Protein AF-A0A8T5V0U5-F1 (afdb_monomer_lite)

Radius of gyration: 33.94 Å; chains: 1; bounding box: 135×88×102 Å

Organism: NCBI:txid2819348

Secondary structure (DSSP, 8-state):
-HHHHHHHHHHHHHHHHHHHHHHHHHHHHTTS-----SSSGGGGS-GGGSS-HHHHHHHHHHHHHHHHHHHHHHHH-HHHHHTTS-TTSPPPPTTTHHHHHHHHHHTGGG-HHHHHHHHHHHHHHHHHTTTTHHHHHHHHHHHHSEE---HHHHHHHHHHTT---STTPPPHHHHHHHHHH-HHHHHHHHHHHHHHHHSGGGHHHHT--HHHHHHHHHHHHHHHHHHHHTHHHHHHHHHHHHHTTT-TT-PPPHHHHHHHHHHHHHHHHHHHHHHHHH-SSHHHHHHHHHHTTEE-PPP---THHHHHHHHHHHHHHHHHHHHHHHHHHHHIIIIITT-HHHHHHHT---SHHHHHHHHHHHHHHHHHHHHHHHHHHHHHHHTT-SS-TT-TT----HHHHHHHHHHHHHHHHHHHHHHHHHHTGGGT--STTHHHHHHHHHHHHHGGGHHHHHHHHHHHHHHHTS---SS---HHHHHHHHHHHHHHHHHHHHHHHHHHTGGGGGGTHHHHHHHHHHHHHHHHHHHHHHHHHHHHHHHHHHTT--TT-EEEEEETTEEEEEEEE-TTSEEEEE---SS-TTSPPPSEEEEEEEETTEEEEEE-S--GGGGGT-SEEEEEEETTEEEEEEESS-S-SS-SEEEEEEEEPGGGGSS-PPP---PPP-PPPPPPPPPPPPPP------

Foldseek 3Di:
DVVLCVLVVLLVVLLVVLLVLLLVLLLCVLQQDLDPDPPALLNPHTLLLQAAVQLSVVLSVVLSVVSSLVLVCCLLPVVVVVVQDDPPDDQDDNSNNSVVSSVVLSVCVVRVVSVVVSSVSSVLSSLSRVVNVLLVVLLLLLQFFAFDQDPVLLVVLCVLLVQDPDDPGDDPVRVVVCCLPDPQNVLLSLLSLLLVCCPPVNVVLLLFDPVLCVVCVVLSVVLVVLSSVLSVLVSVLVVVCVVVVNDVPSDRDPVSSVSSVVSSSSSSSSSSSRLRSRHNALVSSVVSVVSSGTDDDFFDDPPVLVVVLVVVLVVLVVVLLVVQLVLLVVCCVPQVVVPVVVCVVVVRDPDSVVSSVVLVLVLVLLVQLQVQLVSLCSSCLSVVNQFQLQDLVGDGPVVSNLVSLLRSLVRSLSSQLVSLCVVDCVVVDSDSVCSNVSSVVSCVLSVLCSVLSSLSSSLLVCLLFDDPALDDPDVVVQLVSLQVSLLVSLVSQLVSQCVSCVVVCVVPPSSNVVSNSRSVSRSSSSSSVSSSSNSVSCVVVVVADQAQWKKWWAGNSGTAWIWHQHSVQKIFIFGPDPDDPPPTDTQWIWGWHDDSSFIKTATDPPDPVCVSLARIWGWGDNRRWIKIFHYNRGPDDHGPHMTTMDIDDPVVVPPDPDPPDDDPDDDDDDDDDDDDDDDDDDDDDD

Sequence (686 aa):
MFSWIWNNLHWLEALGFGAIIVGVCCWSRFDEPSYNGTAEYFTRYKPRFSTSRRRYARAKLGYECAILIVFVVFSAAPELFYALLPDNVPKPSETTLPLGIALIMVAFQTIPRLNEGERRIRGILHSVARIPESIRRTVAQLRGSSFNCSPGAVACQTRKLNMQIGKGAPQPALLSKLIFEDDLLHIWYSIGCVLSALSENNQTNTGIDPLFYETYKDELDSVCDRHIALAPPVRKYFAELLRTNSSPDVVPDPAVFREVKNLRDRLYTFVACGIRSSVTNDAESLDAISRLGFAIKPQKRDEGNIAALGWLSVVALLILSVFAVWATQVFIEQVLKNDPKLIDAFRVPTGLFWQFYWSWTTAAFYFFAIFGALVIRSVHVGRREWFDINDLERKRPIPVYAKSILLGGALGYVALVIIGLLGGPLFKIKKVDDIGDVLVEVVGQTLPWAPLAIVIAAIAISLSDSRFGTEQPSYGRLVARAAVGSLVMMFAGYLTSSIAYRNVHDHGAATIYMSLFIAAQIGLVTVVLCVVVQMSELYTDGARSFAGKYIEGSTRQGRQFCMFLNKDGTACLRPPHRGGLKSSAVLCQGRWQQFPEGTAVKWDREVDDCAKAGCFGLISAFGDSLIYEGYAERFSGTPDFVVQLNVRTSADASTKQPPPGETPPKTEPPAPRTSPAEATTSVAPH

pLDDT: mean 78.36, std 13.72, range [33.28, 94.62]

Structure (mmCIF, N/CA/C/O backbone):
data_AF-A0A8T5V0U5-F1
#
_entry.id   AF-A0A8T5V0U5-F1
#
loop_
_atom_site.group_PDB
_atom_site.id
_atom_site.type_symbol
_atom_site.label_atom_id
_atom_site.label_alt_id
_atom_site.label_comp_id
_atom_site.label_asym_id
_atom_site.label_entity_id
_atom_site.label_seq_id
_atom_site.pdbx_PDB_ins_code
_atom_site.Cartn_x
_atom_site.Cartn_y
_atom_site.Cartn_z
_atom_site.occupancy
_atom_site.B_iso_or_equiv
_atom_site.auth_seq_id
_atom_site.auth_comp_id
_atom_site.auth_asym_id
_atom_site.auth_atom_id
_atom_site.pdbx_PDB_model_num
ATOM 1 N N . MET A 1 1 ? 41.498 17.679 -24.600 1.00 33.44 1 MET A N 1
ATOM 2 C CA . MET A 1 1 ? 41.381 16.521 -23.683 1.00 33.44 1 MET A CA 1
ATOM 3 C C . MET A 1 1 ? 41.387 16.957 -22.219 1.00 33.44 1 MET A C 1
ATOM 5 O O . MET A 1 1 ? 40.418 16.671 -21.540 1.00 33.44 1 MET A O 1
ATOM 9 N N . PHE A 1 2 ? 42.377 17.727 -21.747 1.00 34.78 2 PHE A N 1
ATOM 10 C CA . PHE A 1 2 ? 42.405 18.242 -20.362 1.00 34.78 2 PHE A CA 1
ATOM 11 C C . PHE A 1 2 ? 41.185 19.101 -19.975 1.00 34.78 2 PHE A C 1
ATOM 13 O O . PHE A 1 2 ? 40.548 18.813 -18.975 1.00 34.78 2 PHE A O 1
ATOM 20 N N . SER A 1 3 ? 40.780 20.074 -20.803 1.00 43.94 3 SER A N 1
ATOM 21 C CA . SER A 1 3 ? 39.558 20.872 -20.561 1.00 43.94 3 SER A CA 1
ATOM 22 C C . SER A 1 3 ? 38.258 20.043 -20.601 1.00 43.94 3 SER A C 1
ATOM 24 O O . SER A 1 3 ? 37.294 20.394 -19.932 1.00 43.94 3 SER A O 1
ATOM 26 N N . TRP A 1 4 ? 38.245 18.909 -21.316 1.00 41.88 4 TRP A N 1
ATOM 27 C CA . TRP A 1 4 ? 37.107 17.980 -21.350 1.00 41.88 4 TRP A CA 1
ATOM 28 C C . TRP A 1 4 ? 36.996 17.171 -20.057 1.00 41.88 4 TRP A C 1
ATOM 30 O O . TRP A 1 4 ? 35.917 17.091 -19.480 1.00 41.88 4 TRP A O 1
ATOM 40 N N . ILE A 1 5 ? 38.115 16.614 -19.579 1.00 48.41 5 ILE A N 1
ATOM 41 C CA . ILE A 1 5 ? 38.162 15.937 -18.276 1.00 48.41 5 ILE A CA 1
ATOM 42 C C . ILE A 1 5 ? 37.768 16.934 -17.186 1.00 48.41 5 ILE A C 1
ATOM 44 O O . ILE A 1 5 ? 36.935 16.615 -16.354 1.00 48.41 5 ILE A O 1
ATOM 48 N N . TRP A 1 6 ? 38.295 18.159 -17.249 1.00 54.81 6 TRP A N 1
ATOM 49 C CA . TRP A 1 6 ? 38.029 19.208 -16.270 1.00 54.81 6 TRP A CA 1
ATOM 50 C C . TRP A 1 6 ? 36.549 19.618 -16.233 1.00 54.81 6 TRP A C 1
ATOM 52 O O . TRP A 1 6 ? 35.946 19.584 -15.170 1.00 54.81 6 TRP A O 1
ATOM 62 N N . ASN A 1 7 ? 35.920 19.928 -17.373 1.00 61.47 7 ASN A N 1
ATOM 63 C CA . ASN A 1 7 ? 34.514 20.357 -17.396 1.00 61.47 7 ASN A CA 1
ATOM 64 C C . ASN A 1 7 ? 33.535 19.238 -16.995 1.00 61.47 7 ASN A C 1
ATOM 66 O O . ASN A 1 7 ? 32.565 19.511 -16.290 1.00 61.47 7 ASN A O 1
ATOM 70 N N . ASN A 1 8 ? 33.796 17.985 -17.387 1.00 64.94 8 ASN A N 1
ATOM 71 C CA . ASN A 1 8 ? 32.976 16.854 -16.936 1.00 64.94 8 ASN A CA 1
ATOM 72 C C . ASN A 1 8 ? 33.215 16.522 -15.464 1.00 64.94 8 ASN A C 1
ATOM 74 O O . ASN A 1 8 ? 32.280 16.120 -14.781 1.00 64.94 8 ASN A O 1
ATOM 78 N N . LEU A 1 9 ? 34.439 16.715 -14.964 1.00 74.44 9 LEU A N 1
ATOM 79 C CA . LEU A 1 9 ? 34.744 16.553 -13.549 1.00 74.44 9 LEU A CA 1
ATOM 80 C C . LEU A 1 9 ? 33.969 17.578 -12.714 1.00 74.44 9 LEU A C 1
ATOM 82 O O . LEU A 1 9 ? 33.281 17.171 -11.789 1.00 74.44 9 LEU A O 1
ATOM 86 N N . HIS A 1 10 ? 33.955 18.859 -13.104 1.00 78.75 10 HIS A N 1
ATOM 87 C CA . HIS A 1 10 ? 33.164 19.895 -12.416 1.00 78.75 10 HIS A CA 1
ATOM 88 C C . HIS A 1 10 ? 31.663 19.617 -12.439 1.00 78.75 10 HIS A C 1
ATOM 90 O O . HIS A 1 10 ? 30.989 19.808 -11.430 1.00 78.75 10 HIS A O 1
ATOM 96 N N . TRP A 1 11 ? 31.124 19.140 -13.564 1.00 80.56 11 TRP A N 1
ATOM 97 C CA . TRP A 1 11 ? 29.707 18.779 -13.643 1.00 80.56 11 TRP A CA 1
ATOM 98 C C . TRP A 1 11 ? 29.376 17.555 -12.777 1.00 80.56 11 TRP A C 1
ATOM 100 O O . TRP A 1 11 ? 28.369 17.561 -12.072 1.00 80.56 11 TRP A O 1
ATOM 110 N N . LEU A 1 12 ? 30.231 16.524 -12.773 1.00 78.19 12 LEU A N 1
ATOM 111 C CA . LEU A 1 12 ? 30.068 15.341 -11.920 1.00 78.19 12 LEU A CA 1
ATOM 112 C C . LEU A 1 12 ? 30.215 15.682 -10.433 1.00 78.19 12 LEU A C 1
ATOM 114 O O . LEU A 1 12 ? 29.455 15.167 -9.615 1.00 78.19 12 LEU A O 1
ATOM 118 N N . GLU A 1 13 ? 31.145 16.570 -10.080 1.00 84.19 13 GLU A N 1
ATOM 119 C CA . GLU A 1 13 ? 31.300 17.110 -8.728 1.00 84.19 13 GLU A CA 1
ATOM 120 C C . GLU A 1 13 ? 30.056 17.903 -8.313 1.00 84.19 13 GLU A C 1
ATOM 122 O O . GLU A 1 13 ? 29.505 17.659 -7.237 1.00 84.19 13 GLU A O 1
ATOM 127 N N . ALA A 1 14 ? 29.547 18.784 -9.181 1.00 86.00 14 ALA A N 1
ATOM 128 C CA . ALA A 1 14 ? 28.317 19.536 -8.944 1.00 86.00 14 ALA A CA 1
ATOM 129 C C . ALA A 1 14 ? 27.094 18.616 -8.805 1.00 86.00 14 ALA A C 1
ATOM 131 O O . ALA A 1 14 ? 26.246 18.849 -7.943 1.00 86.00 14 ALA A O 1
ATOM 132 N N . LEU A 1 15 ? 27.006 17.553 -9.608 1.00 85.12 15 LEU A N 1
ATOM 133 C CA . LEU A 1 15 ? 25.939 16.558 -9.527 1.00 85.12 15 LEU A CA 1
ATOM 134 C C . LEU A 1 15 ? 26.034 15.734 -8.240 1.00 85.12 15 LEU A C 1
ATOM 136 O O . LEU A 1 15 ? 25.023 15.544 -7.567 1.00 85.12 15 LEU A O 1
ATOM 140 N N . GLY A 1 16 ? 27.232 15.284 -7.865 1.00 87.50 16 GLY A N 1
ATOM 141 C CA . GLY A 1 16 ? 27.468 14.559 -6.618 1.00 87.50 16 GLY A CA 1
ATOM 142 C C . GLY A 1 16 ? 27.134 15.409 -5.393 1.00 87.50 16 GLY A C 1
ATOM 143 O O . GLY A 1 16 ? 26.402 14.966 -4.507 1.00 87.50 16 GLY A O 1
ATOM 144 N N . PHE A 1 17 ? 27.595 16.659 -5.366 1.00 92.94 17 PHE A N 1
ATOM 145 C CA . PHE A 1 17 ? 27.299 17.596 -4.283 1.00 92.94 17 PHE A CA 1
ATOM 146 C C . PHE A 1 17 ? 25.812 17.976 -4.240 1.00 92.94 17 PHE A C 1
ATOM 148 O O . PHE A 1 17 ? 25.197 17.961 -3.172 1.00 92.94 17 PHE A O 1
ATOM 155 N N . GLY A 1 18 ? 25.197 18.228 -5.398 1.00 92.00 18 GLY A N 1
ATOM 156 C CA . GLY A 1 18 ? 23.762 18.473 -5.522 1.00 92.00 18 GLY A CA 1
ATOM 157 C C . GLY A 1 18 ? 22.921 17.295 -5.024 1.00 92.00 18 GLY A C 1
ATOM 158 O O . GLY A 1 18 ? 21.971 17.500 -4.271 1.00 92.00 18 GLY A O 1
ATOM 159 N N . ALA A 1 19 ? 23.310 16.058 -5.345 1.00 90.94 19 ALA A N 1
ATOM 160 C CA . ALA A 1 19 ? 22.649 14.853 -4.849 1.00 90.94 19 ALA A CA 1
ATOM 161 C C . ALA A 1 19 ? 22.736 14.730 -3.318 1.00 90.94 19 ALA A C 1
ATOM 163 O O . ALA A 1 19 ? 21.745 14.371 -2.682 1.00 90.94 19 ALA A O 1
ATOM 164 N N . ILE A 1 20 ? 23.879 15.074 -2.710 1.00 92.31 20 ILE A N 1
ATOM 165 C CA . ILE A 1 20 ? 24.031 15.104 -1.245 1.00 92.31 20 ILE A CA 1
ATOM 166 C C . ILE A 1 20 ? 23.090 16.148 -0.630 1.00 92.31 20 ILE A C 1
ATOM 168 O O . ILE A 1 20 ? 22.363 15.824 0.309 1.00 92.31 20 ILE A O 1
ATOM 172 N N . ILE A 1 21 ? 23.054 17.370 -1.176 1.00 92.75 21 ILE A N 1
ATOM 173 C CA . ILE A 1 21 ? 22.157 18.440 -0.710 1.00 92.75 21 ILE A CA 1
ATOM 174 C C . ILE A 1 21 ? 20.696 17.986 -0.779 1.00 92.75 21 ILE A C 1
ATOM 176 O O . ILE A 1 21 ? 19.978 18.037 0.222 1.00 92.75 21 ILE A O 1
ATOM 180 N N . VAL A 1 22 ? 20.259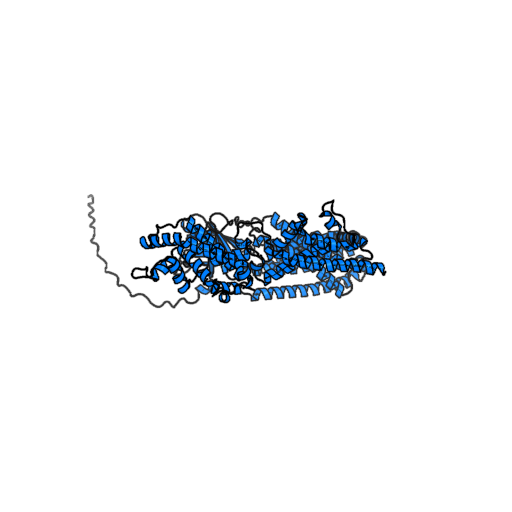 17.506 -1.947 1.00 91.94 22 VAL A N 1
ATOM 181 C CA . VAL A 1 22 ? 18.885 17.036 -2.161 1.00 91.94 22 VAL A CA 1
ATOM 182 C C . VAL A 1 22 ? 18.567 15.884 -1.214 1.00 91.94 22 VAL A C 1
ATOM 184 O O . VAL A 1 22 ? 17.514 15.908 -0.581 1.00 91.94 22 VAL A O 1
ATOM 187 N N . GLY A 1 23 ? 19.473 14.917 -1.055 1.00 89.62 23 GLY A N 1
ATOM 188 C CA . GLY A 1 23 ? 19.305 13.786 -0.143 1.00 89.62 23 GLY A CA 1
ATOM 189 C C . GLY A 1 23 ? 19.094 14.225 1.307 1.00 89.62 23 GLY A C 1
ATOM 190 O O . GLY A 1 23 ? 18.107 13.834 1.931 1.00 89.62 23 GLY A O 1
ATOM 191 N N . VAL A 1 24 ? 19.960 15.099 1.829 1.00 90.44 24 VAL A N 1
ATOM 192 C CA . VAL A 1 24 ? 19.868 15.614 3.208 1.00 90.44 24 VAL A CA 1
ATOM 193 C C . VAL A 1 24 ? 18.582 16.415 3.422 1.00 90.44 24 VAL A C 1
ATOM 195 O O . VAL A 1 24 ? 17.891 16.213 4.422 1.00 90.44 24 VAL A O 1
ATOM 198 N N . CYS A 1 25 ? 18.210 17.289 2.485 1.00 88.56 25 CYS A N 1
ATOM 199 C CA . CYS A 1 25 ? 16.987 18.086 2.599 1.00 88.56 25 CYS A CA 1
ATOM 200 C C . CYS A 1 25 ? 15.711 17.245 2.448 1.00 88.56 25 CYS A C 1
ATOM 202 O O . CYS A 1 25 ? 14.703 17.514 3.102 1.00 88.56 25 CYS A O 1
ATOM 204 N N . CYS A 1 26 ? 15.734 16.207 1.612 1.00 89.44 26 CYS A N 1
ATOM 205 C CA . CYS A 1 26 ? 14.597 15.307 1.438 1.00 89.44 26 CYS A CA 1
ATOM 206 C C . CYS A 1 26 ? 14.415 14.369 2.633 1.00 89.44 26 CYS A C 1
ATOM 208 O O . CYS A 1 26 ? 13.277 14.022 2.956 1.00 89.44 26 CYS A O 1
ATOM 210 N N . TRP A 1 27 ? 15.496 14.025 3.340 1.00 89.62 27 TRP A N 1
ATOM 211 C CA . TRP A 1 27 ? 15.448 13.147 4.509 1.00 89.62 27 TRP A CA 1
ATOM 212 C C . TRP A 1 27 ? 14.434 13.619 5.562 1.00 89.62 27 TRP A C 1
ATOM 214 O O . TRP A 1 27 ? 13.735 12.800 6.158 1.00 89.62 27 TRP A O 1
ATOM 224 N N . SER A 1 28 ? 14.317 14.925 5.811 1.00 89.25 28 SER A N 1
ATOM 225 C CA . SER A 1 28 ? 13.351 15.467 6.780 1.00 89.25 28 SER A CA 1
ATOM 226 C C . SER A 1 28 ? 11.942 15.632 6.201 1.00 89.25 28 SER A C 1
ATOM 228 O O . SER A 1 28 ? 10.962 15.467 6.923 1.00 89.25 28 SER A O 1
ATOM 230 N N . ARG A 1 29 ? 11.809 15.890 4.896 1.00 89.81 29 ARG A N 1
ATOM 231 C CA . ARG A 1 29 ? 10.511 16.142 4.243 1.00 89.81 29 ARG A CA 1
ATOM 232 C C . ARG A 1 29 ? 9.568 14.949 4.228 1.00 89.81 29 ARG A C 1
ATOM 234 O O . ARG A 1 29 ? 8.352 15.136 4.204 1.00 89.81 29 ARG A O 1
ATOM 241 N N . PHE A 1 30 ? 10.091 13.728 4.274 1.00 91.00 30 PHE A N 1
ATOM 242 C CA . PHE A 1 30 ? 9.244 12.539 4.377 1.00 91.00 30 PHE A CA 1
ATOM 243 C C . PHE A 1 30 ? 8.471 12.473 5.712 1.00 91.00 30 PHE A C 1
ATOM 245 O O . PHE A 1 30 ? 7.467 11.776 5.809 1.00 91.00 30 PHE A O 1
ATOM 252 N N . ASP A 1 31 ? 8.890 13.228 6.736 1.00 89.38 31 ASP A N 1
ATOM 253 C CA . ASP A 1 31 ? 8.154 13.357 8.000 1.00 89.38 31 ASP A CA 1
ATOM 254 C C . ASP A 1 31 ? 6.997 14.370 7.954 1.00 89.38 31 ASP A C 1
ATOM 256 O O . ASP A 1 31 ? 6.276 14.520 8.942 1.00 89.38 31 ASP A O 1
ATOM 260 N N . GLU A 1 32 ? 6.771 15.063 6.838 1.00 88.88 32 GLU A N 1
ATOM 261 C CA . GLU A 1 32 ? 5.614 15.949 6.700 1.00 88.88 32 GLU A CA 1
ATOM 262 C C . GLU A 1 32 ? 4.369 15.157 6.262 1.00 88.88 32 GLU A C 1
ATOM 264 O O . GLU A 1 32 ? 4.449 14.292 5.387 1.00 88.88 32 GLU A O 1
ATOM 269 N N . PRO A 1 33 ? 3.181 15.446 6.814 1.00 83.88 33 PRO A N 1
ATOM 270 C CA . PRO A 1 33 ? 1.960 14.755 6.426 1.00 83.88 33 PRO A CA 1
ATOM 271 C C . PRO A 1 33 ? 1.583 15.064 4.969 1.00 83.88 33 PRO A C 1
ATOM 273 O O . PRO A 1 33 ? 1.421 16.210 4.565 1.00 83.88 33 PRO A O 1
ATOM 276 N N . SER A 1 34 ? 1.350 14.020 4.171 1.00 78.25 34 SER A N 1
ATOM 277 C CA . SER A 1 34 ? 0.900 14.172 2.778 1.00 78.25 34 SER A CA 1
ATOM 278 C C . SER A 1 34 ? -0.599 14.482 2.646 1.00 78.25 34 SER A C 1
ATOM 280 O O . SER A 1 34 ? -1.065 14.812 1.554 1.00 78.25 34 SER A O 1
ATOM 282 N N . TYR A 1 35 ? -1.372 14.386 3.730 1.00 71.38 35 TYR A N 1
ATOM 283 C CA . TYR A 1 35 ? -2.839 14.461 3.737 1.00 71.38 35 TYR A CA 1
ATOM 284 C C . TYR A 1 35 ? -3.349 15.879 4.021 1.00 71.38 35 TYR A C 1
ATOM 286 O O . TYR A 1 35 ? -2.776 16.589 4.834 1.00 71.38 35 TYR A O 1
ATOM 294 N N . ASN A 1 36 ? -4.433 16.286 3.353 1.00 61.59 36 ASN A N 1
ATOM 295 C CA . ASN A 1 36 ? -5.075 17.600 3.535 1.00 61.59 36 ASN A CA 1
ATOM 296 C C . ASN A 1 36 ? -6.223 17.597 4.566 1.00 61.59 36 ASN A C 1
ATOM 298 O O . ASN A 1 36 ? -6.853 18.627 4.780 1.00 61.59 36 ASN A O 1
ATOM 302 N N . GLY A 1 37 ? -6.542 16.452 5.177 1.00 57.22 37 GLY A N 1
ATOM 303 C CA . GLY A 1 37 ? -7.705 16.323 6.058 1.00 57.22 37 GLY A CA 1
ATOM 304 C C . GLY A 1 37 ? -7.411 16.750 7.496 1.00 57.22 37 GLY A C 1
ATOM 305 O O . GLY A 1 37 ? -6.652 16.086 8.189 1.00 57.22 37 GLY A O 1
ATOM 306 N N . THR A 1 38 ? -8.063 17.804 7.981 1.00 52.66 38 THR A N 1
ATOM 307 C CA . THR A 1 38 ? -8.005 18.239 9.392 1.00 52.66 38 THR A CA 1
ATOM 308 C C . THR A 1 38 ? -8.906 17.418 10.325 1.00 52.66 38 THR A C 1
ATOM 310 O O . THR A 1 38 ? -8.835 17.576 11.540 1.00 52.66 38 THR A O 1
ATOM 313 N N . ALA A 1 39 ? -9.750 16.538 9.776 1.00 51.56 39 ALA A N 1
ATOM 314 C CA . ALA A 1 39 ? -10.821 15.872 10.519 1.00 51.56 39 ALA A CA 1
ATOM 315 C C . ALA A 1 39 ? -10.378 14.656 11.357 1.00 51.56 39 ALA A C 1
ATOM 317 O O . ALA A 1 39 ? -11.105 14.242 12.256 1.00 51.56 39 ALA A O 1
ATOM 318 N N . GLU A 1 40 ? -9.215 14.061 11.081 1.00 68.19 40 GLU A N 1
ATOM 319 C CA . GLU A 1 40 ? -8.820 12.785 11.690 1.00 68.19 40 GLU A CA 1
ATOM 320 C C . GLU A 1 40 ? -7.684 12.963 12.706 1.00 68.19 40 GLU A C 1
ATOM 322 O O . GLU A 1 40 ? -6.660 13.566 12.399 1.00 68.19 40 GLU A O 1
ATOM 327 N N . TYR A 1 41 ? -7.836 12.402 13.915 1.00 77.75 41 TYR A N 1
ATOM 328 C CA . TYR A 1 41 ? -6.893 12.597 15.031 1.00 77.75 41 TYR A CA 1
ATOM 329 C C . TYR A 1 41 ? -5.443 12.221 14.705 1.00 77.75 41 TYR A C 1
ATOM 331 O O . TYR A 1 41 ? -4.522 12.784 15.294 1.00 77.75 41 TYR A O 1
ATOM 339 N N . PHE A 1 42 ? -5.211 11.298 13.766 1.00 74.81 42 PHE A N 1
ATOM 340 C CA . PHE A 1 42 ? -3.852 10.863 13.452 1.00 74.81 42 PHE A CA 1
ATOM 341 C C . PHE A 1 42 ? -3.023 11.911 12.704 1.00 74.81 42 PHE A C 1
ATOM 343 O O . PHE A 1 42 ? -1.803 11.786 12.675 1.00 74.81 42 PHE A O 1
ATOM 350 N N . THR A 1 43 ? -3.637 12.940 12.110 1.00 77.81 43 THR A N 1
ATOM 351 C CA . THR A 1 43 ? -2.886 13.990 11.397 1.00 77.81 43 THR A CA 1
ATOM 352 C C . THR A 1 43 ? -2.064 14.870 12.335 1.00 77.81 43 THR A C 1
ATOM 354 O O . THR A 1 43 ? -1.168 15.574 11.878 1.00 77.81 43 THR A O 1
ATOM 357 N N . ARG A 1 44 ? -2.314 14.774 13.648 1.00 81.19 44 ARG A N 1
ATOM 358 C CA . ARG A 1 44 ? -1.522 15.411 14.708 1.00 81.19 44 ARG A CA 1
ATOM 359 C C . ARG A 1 44 ? -0.159 14.749 14.924 1.00 81.19 44 ARG A C 1
ATOM 361 O O . ARG A 1 44 ? 0.743 15.386 15.463 1.00 81.19 44 ARG A O 1
ATOM 368 N N . TYR A 1 45 ? 0.007 13.488 14.519 1.00 86.94 45 TYR A N 1
ATOM 369 C CA . TYR A 1 45 ? 1.245 12.738 14.735 1.00 86.94 45 TYR A CA 1
ATOM 370 C C . TYR A 1 45 ? 2.109 12.700 13.474 1.00 86.94 45 TYR A C 1
ATOM 372 O O . TYR A 1 45 ? 1.611 12.656 12.348 1.00 86.94 45 TYR A O 1
ATOM 380 N N . LYS A 1 46 ? 3.432 12.660 13.663 1.00 89.00 46 LYS A N 1
ATOM 381 C CA . LYS A 1 46 ? 4.381 12.513 12.557 1.00 89.00 46 LYS A CA 1
ATOM 382 C C . LYS A 1 46 ? 4.179 11.156 11.854 1.00 89.00 46 LYS A C 1
ATOM 384 O O . LYS A 1 46 ? 3.999 10.142 12.540 1.00 89.00 46 LYS A O 1
ATOM 389 N N . PRO A 1 47 ? 4.298 11.083 10.514 1.00 88.75 47 PRO A N 1
ATOM 390 C CA . PRO A 1 47 ? 4.149 9.851 9.734 1.00 88.75 47 PRO A CA 1
ATOM 391 C C . PRO A 1 47 ? 5.041 8.696 10.209 1.00 88.75 47 PRO A C 1
ATOM 393 O O . PRO A 1 47 ? 4.605 7.544 10.187 1.00 88.75 47 PRO A O 1
ATOM 396 N N . ARG A 1 48 ? 6.250 8.985 10.716 1.00 89.19 48 ARG A N 1
ATOM 397 C CA . ARG A 1 48 ? 7.162 7.973 11.286 1.00 89.19 48 ARG A CA 1
ATOM 398 C C . ARG A 1 48 ? 6.560 7.142 12.416 1.00 89.19 48 ARG A C 1
ATOM 400 O O . ARG A 1 48 ? 6.964 6.003 12.607 1.00 89.19 48 ARG A O 1
ATOM 407 N N . PHE A 1 49 ? 5.587 7.694 13.135 1.00 89.44 49 PHE A N 1
ATOM 408 C CA . PHE A 1 49 ? 4.893 7.021 14.230 1.00 89.44 49 PHE A CA 1
ATOM 409 C C . PHE A 1 49 ? 3.610 6.316 13.772 1.00 89.44 49 PHE A C 1
ATOM 411 O O . PHE A 1 49 ? 2.971 5.608 14.535 1.00 89.44 49 PHE A O 1
ATOM 418 N N . SER A 1 50 ? 3.220 6.477 12.507 1.00 87.12 50 SER A N 1
ATOM 419 C CA . SER A 1 50 ? 1.986 5.893 11.980 1.00 87.12 50 SER A CA 1
ATOM 420 C C . SER A 1 50 ? 2.156 4.460 11.459 1.00 87.12 50 SER A C 1
ATOM 422 O O . SER A 1 50 ? 1.173 3.804 11.120 1.00 87.12 50 SER A O 1
ATOM 424 N N . THR A 1 51 ? 3.381 3.947 11.347 1.00 88.19 51 THR A N 1
ATOM 425 C CA . THR A 1 51 ? 3.675 2.621 10.782 1.00 88.19 51 THR A CA 1
ATOM 426 C C . THR A 1 51 ? 4.916 2.017 11.436 1.00 88.19 51 THR A C 1
ATOM 428 O O . THR A 1 51 ? 5.643 2.705 12.141 1.00 88.19 51 THR A O 1
ATOM 431 N N . SER A 1 52 ? 5.178 0.732 11.184 1.00 85.75 52 SER A N 1
ATOM 432 C CA . SER A 1 52 ? 6.369 0.039 11.700 1.00 85.75 52 SER A CA 1
ATOM 433 C C . SER A 1 52 ? 7.662 0.681 11.190 1.00 85.75 52 SER A C 1
ATOM 435 O O . SER A 1 52 ? 7.749 1.013 9.997 1.00 85.75 52 SER A O 1
ATOM 437 N N . ARG A 1 53 ? 8.711 0.702 12.020 1.00 85.69 53 ARG A N 1
ATOM 438 C CA . ARG A 1 53 ? 10.024 1.286 11.682 1.00 85.69 53 ARG A CA 1
ATOM 439 C C . ARG A 1 53 ? 10.608 0.750 10.369 1.00 85.69 53 ARG A C 1
ATOM 441 O O . ARG A 1 53 ? 11.127 1.518 9.562 1.00 85.69 53 ARG A O 1
ATOM 448 N N . ARG A 1 54 ? 10.464 -0.556 10.102 1.00 84.56 54 ARG A N 1
ATOM 449 C CA . ARG A 1 54 ? 10.971 -1.209 8.879 1.00 84.56 54 ARG A CA 1
ATOM 450 C C . ARG A 1 54 ? 10.239 -0.756 7.613 1.00 84.56 54 ARG A C 1
ATOM 452 O O . ARG A 1 54 ? 10.881 -0.522 6.591 1.00 84.56 54 ARG A O 1
ATOM 459 N N . ARG A 1 55 ? 8.906 -0.639 7.658 1.00 86.12 55 ARG A N 1
ATOM 460 C CA . ARG A 1 55 ? 8.107 -0.139 6.520 1.00 86.12 55 ARG A CA 1
ATOM 461 C C . ARG A 1 55 ? 8.381 1.339 6.268 1.00 86.12 55 ARG A C 1
ATOM 463 O O . ARG A 1 55 ? 8.582 1.708 5.115 1.00 86.12 55 ARG A O 1
ATOM 470 N N . TYR A 1 56 ? 8.447 2.140 7.331 1.00 90.12 56 TYR A N 1
ATOM 471 C CA . TYR A 1 56 ? 8.778 3.558 7.234 1.00 90.12 56 TYR A CA 1
ATOM 472 C C . TYR A 1 56 ? 10.159 3.762 6.599 1.00 90.12 56 TYR A C 1
ATOM 474 O O . TYR A 1 56 ? 10.257 4.466 5.603 1.00 90.12 56 TYR A O 1
ATOM 482 N N . ALA A 1 57 ? 11.200 3.079 7.090 1.00 89.56 57 ALA A N 1
ATOM 483 C CA . ALA A 1 57 ? 12.557 3.206 6.554 1.00 89.56 57 ALA A CA 1
ATOM 484 C C . ALA A 1 57 ? 12.648 2.835 5.064 1.00 89.56 57 ALA A C 1
ATOM 486 O O . ALA A 1 57 ? 13.287 3.542 4.293 1.00 89.56 57 ALA A O 1
ATOM 487 N N . ARG A 1 58 ? 11.968 1.763 4.632 1.00 88.38 58 ARG A N 1
ATOM 488 C CA . ARG A 1 58 ? 11.918 1.377 3.210 1.00 88.38 58 ARG A CA 1
ATOM 489 C C . ARG A 1 58 ? 11.208 2.413 2.348 1.00 88.38 58 ARG A C 1
ATOM 491 O O . ARG A 1 58 ? 11.683 2.718 1.262 1.00 88.38 58 ARG A O 1
ATOM 498 N N . ALA A 1 59 ? 10.068 2.922 2.809 1.00 89.62 59 ALA A N 1
ATOM 499 C CA . ALA A 1 59 ? 9.313 3.925 2.068 1.00 89.62 59 ALA A CA 1
ATOM 500 C C . ALA A 1 59 ? 10.059 5.262 2.005 1.00 89.62 59 ALA A C 1
ATOM 502 O O . ALA A 1 59 ? 10.058 5.904 0.962 1.00 89.62 59 ALA A O 1
ATOM 503 N N . LYS A 1 60 ? 10.751 5.625 3.087 1.00 92.50 60 LYS A N 1
ATOM 504 C CA . LYS A 1 60 ? 11.627 6.790 3.159 1.00 92.50 60 LYS A CA 1
ATOM 505 C C . LYS A 1 60 ? 12.806 6.681 2.194 1.00 92.50 60 LYS A C 1
ATOM 507 O O . LYS A 1 60 ? 13.018 7.586 1.399 1.00 92.50 60 LYS A O 1
ATOM 512 N N . LEU A 1 61 ? 13.501 5.543 2.188 1.00 91.44 61 LEU A N 1
ATOM 513 C CA . LEU A 1 61 ? 14.576 5.288 1.228 1.00 91.44 61 LEU A CA 1
ATOM 514 C C . LEU A 1 61 ? 14.043 5.309 -0.211 1.00 91.44 61 LEU A C 1
ATOM 516 O O . LEU A 1 61 ? 14.650 5.909 -1.089 1.00 91.44 61 LEU A O 1
ATOM 520 N N . GLY A 1 62 ? 12.863 4.728 -0.450 1.00 88.00 62 GLY A N 1
ATOM 521 C CA . GLY A 1 62 ? 12.184 4.822 -1.743 1.00 88.00 62 GLY A CA 1
ATOM 522 C C . GLY A 1 62 ? 11.855 6.262 -2.150 1.00 88.00 62 GLY A C 1
ATOM 523 O O . GLY A 1 62 ? 11.943 6.589 -3.331 1.00 88.00 62 GLY A O 1
ATOM 524 N N . TYR A 1 63 ? 11.516 7.126 -1.190 1.00 93.25 63 TYR A N 1
ATOM 525 C CA . TYR A 1 63 ? 11.238 8.545 -1.422 1.00 93.25 63 TYR A CA 1
ATOM 526 C C . TYR A 1 63 ? 12.511 9.283 -1.808 1.00 93.25 63 TYR A C 1
ATOM 528 O O . TYR A 1 63 ? 12.531 9.962 -2.829 1.00 93.25 63 TYR A O 1
ATOM 536 N N . GLU A 1 64 ? 13.591 9.076 -1.063 1.00 91.62 64 GLU A N 1
ATOM 537 C CA . GLU A 1 64 ? 14.899 9.645 -1.382 1.00 91.62 64 GLU A CA 1
ATOM 538 C C . GLU A 1 64 ? 15.383 9.202 -2.760 1.00 91.62 64 GLU A C 1
ATOM 540 O O . GLU A 1 64 ? 15.745 10.048 -3.573 1.00 91.62 64 GLU A O 1
ATOM 545 N N . CYS A 1 65 ? 15.294 7.908 -3.081 1.00 87.25 65 CYS A N 1
ATOM 546 C CA . CYS A 1 65 ? 15.622 7.412 -4.414 1.00 87.25 65 CYS A CA 1
ATOM 547 C C . CYS A 1 65 ? 14.753 8.060 -5.499 1.00 87.25 65 CYS A C 1
ATOM 549 O O . CYS A 1 65 ? 15.283 8.467 -6.528 1.00 87.25 65 CYS A O 1
ATOM 551 N N . ALA A 1 66 ? 13.440 8.189 -5.288 1.00 87.56 66 ALA A N 1
ATOM 552 C CA . ALA A 1 66 ? 12.547 8.807 -6.266 1.00 87.56 66 ALA A CA 1
ATOM 553 C C . ALA A 1 66 ? 12.892 10.284 -6.513 1.00 87.56 66 ALA A C 1
ATOM 555 O O . ALA A 1 66 ? 12.949 10.712 -7.665 1.00 87.56 66 ALA A O 1
ATOM 556 N N . ILE A 1 67 ? 13.168 11.054 -5.457 1.00 92.06 67 ILE A N 1
ATOM 557 C CA . ILE A 1 67 ? 13.550 12.463 -5.594 1.00 92.06 67 ILE A CA 1
ATOM 558 C C . ILE A 1 67 ? 14.944 12.606 -6.218 1.00 92.06 67 ILE A C 1
ATOM 560 O O . ILE A 1 67 ? 15.132 13.469 -7.071 1.00 92.06 67 ILE A O 1
ATOM 564 N N . LEU A 1 68 ? 15.898 11.735 -5.880 1.00 89.94 68 LEU A N 1
ATOM 565 C CA . LEU A 1 68 ? 17.212 11.705 -6.528 1.00 89.94 68 LEU A CA 1
ATOM 566 C C . LEU A 1 68 ? 17.115 11.353 -8.017 1.00 89.94 68 LEU A C 1
ATOM 568 O O . LEU A 1 68 ? 17.818 11.948 -8.825 1.00 89.94 68 LEU A O 1
ATOM 572 N N . ILE A 1 69 ? 16.217 10.445 -8.407 1.00 84.00 69 ILE A N 1
ATOM 573 C CA . ILE A 1 69 ? 15.949 10.161 -9.823 1.00 84.00 69 ILE A CA 1
ATOM 574 C C . ILE A 1 69 ? 15.413 11.413 -10.519 1.00 84.00 69 ILE A C 1
ATOM 576 O O . ILE A 1 69 ? 15.917 11.768 -11.578 1.00 84.00 69 ILE A O 1
ATOM 580 N N . VAL A 1 70 ? 14.443 12.116 -9.923 1.00 88.31 70 VAL A N 1
ATOM 581 C CA . VAL A 1 70 ? 13.931 13.385 -10.474 1.00 88.31 70 VAL A CA 1
ATOM 582 C C . VAL A 1 70 ? 15.058 14.414 -10.616 1.00 88.31 70 VAL A C 1
ATOM 584 O O . VAL A 1 70 ? 15.172 15.048 -11.661 1.00 88.31 70 VAL A O 1
ATOM 587 N N . PHE A 1 71 ? 15.927 14.530 -9.610 1.00 91.25 71 PHE A N 1
ATOM 588 C CA . PHE A 1 71 ? 17.097 15.407 -9.631 1.00 91.25 71 PHE A CA 1
ATOM 589 C C . PHE A 1 71 ? 18.061 15.076 -10.778 1.00 91.25 71 PHE A C 1
ATOM 591 O O . PHE A 1 71 ? 18.457 15.966 -11.532 1.00 91.25 71 PHE A O 1
ATOM 598 N N . VAL A 1 72 ? 18.413 13.799 -10.945 1.00 84.62 72 VAL A N 1
ATOM 599 C CA . VAL A 1 72 ? 19.303 13.339 -12.021 1.00 84.62 72 VAL A CA 1
ATOM 600 C C . VAL A 1 72 ? 18.661 13.564 -13.387 1.00 84.62 72 VAL A C 1
ATOM 602 O O . VAL A 1 72 ? 19.329 14.054 -14.290 1.00 84.62 72 VAL A O 1
ATOM 605 N N . VAL A 1 73 ? 17.365 13.272 -13.534 1.00 79.62 73 VAL A N 1
ATOM 606 C CA . VAL A 1 73 ? 16.624 13.501 -14.783 1.00 79.62 73 VAL A CA 1
ATOM 607 C C . VAL A 1 73 ? 16.617 14.983 -15.148 1.00 79.62 73 VAL A C 1
ATOM 609 O O . VAL A 1 73 ? 16.918 15.314 -16.287 1.00 79.62 73 VAL A O 1
ATOM 612 N N . PHE A 1 74 ? 16.339 15.884 -14.205 1.00 85.94 74 PHE A N 1
ATOM 613 C CA . PHE A 1 74 ? 16.393 17.326 -14.465 1.00 85.94 74 PHE A CA 1
ATOM 614 C C . PHE A 1 74 ? 17.807 17.819 -14.768 1.00 85.94 74 PHE A C 1
ATOM 616 O O . PHE A 1 74 ? 17.970 18.698 -15.608 1.00 85.94 74 PHE A O 1
ATOM 623 N N . SER A 1 75 ? 18.824 17.239 -14.128 1.00 83.25 75 SER A N 1
ATOM 624 C CA . SER A 1 75 ? 20.227 17.597 -14.372 1.00 83.25 75 SER A CA 1
ATOM 625 C C . SER A 1 75 ? 20.719 17.121 -15.738 1.00 83.25 75 SER A C 1
ATOM 627 O O . SER A 1 75 ? 21.519 17.805 -16.368 1.00 83.25 75 SER A O 1
ATOM 629 N N . ALA A 1 76 ? 20.237 15.967 -16.204 1.00 73.56 76 ALA A N 1
ATOM 630 C CA . ALA A 1 76 ? 20.556 15.415 -17.518 1.00 73.56 76 ALA A CA 1
ATOM 631 C C . ALA A 1 76 ? 19.707 16.027 -18.648 1.00 73.56 76 ALA A C 1
ATOM 633 O O . ALA A 1 76 ? 20.155 16.077 -19.787 1.00 73.56 76 ALA A O 1
ATOM 634 N N . ALA A 1 77 ? 18.491 16.486 -18.344 1.00 74.25 77 ALA A N 1
ATOM 635 C CA . ALA A 1 77 ? 17.540 17.047 -19.300 1.00 74.25 77 ALA A CA 1
ATOM 636 C C . ALA A 1 77 ? 17.079 18.455 -18.863 1.00 74.25 77 ALA A C 1
ATOM 638 O O . ALA A 1 77 ? 15.927 18.615 -18.439 1.00 74.25 77 ALA A O 1
ATOM 639 N N . PRO A 1 78 ? 17.947 19.483 -18.967 1.00 77.56 78 PRO A N 1
ATOM 640 C CA . PRO A 1 78 ? 17.654 20.847 -18.517 1.00 77.56 78 PRO A CA 1
ATOM 641 C C . PRO A 1 78 ? 16.345 21.419 -19.061 1.00 77.56 78 PRO A C 1
ATOM 643 O O . PRO A 1 78 ? 15.655 22.147 -18.354 1.00 77.56 78 PRO A O 1
ATOM 646 N N . GLU A 1 79 ? 15.957 21.064 -20.286 1.00 76.00 79 GLU A N 1
ATOM 647 C CA . GLU A 1 79 ? 14.722 21.557 -20.905 1.00 76.00 79 GLU A CA 1
ATOM 648 C C . GLU A 1 79 ? 13.459 21.161 -20.127 1.00 76.00 79 GLU A C 1
ATOM 650 O O . GLU A 1 79 ? 12.529 21.959 -19.996 1.00 76.00 79 GLU A O 1
ATOM 655 N N . LEU A 1 80 ? 13.437 19.961 -19.528 1.00 76.94 80 LEU A N 1
ATOM 656 C CA . LEU A 1 80 ? 12.331 19.532 -18.664 1.00 76.94 80 LEU A CA 1
ATOM 657 C C . LEU A 1 80 ? 12.237 20.399 -17.409 1.00 76.94 80 LEU A C 1
ATOM 659 O O . LEU A 1 80 ? 11.143 20.679 -16.922 1.00 76.94 80 LEU A O 1
ATOM 663 N N . PHE A 1 81 ? 13.387 20.815 -16.889 1.00 81.81 81 PHE A N 1
ATOM 664 C CA . PHE A 1 81 ? 13.475 21.677 -15.725 1.00 81.81 81 PHE A CA 1
ATOM 665 C C . PHE A 1 81 ? 13.091 23.124 -16.058 1.00 81.81 81 PHE A C 1
ATOM 667 O O . PHE A 1 81 ? 12.295 23.727 -15.338 1.00 81.81 81 PHE A O 1
ATOM 674 N N . TYR A 1 82 ? 13.574 23.665 -17.179 1.00 82.56 82 TYR A N 1
ATOM 675 C CA . TYR A 1 82 ? 13.230 25.012 -17.636 1.00 82.56 82 TYR A CA 1
ATOM 676 C C . TYR A 1 82 ? 11.740 25.164 -17.942 1.00 82.56 82 TYR A C 1
ATOM 678 O O . TYR A 1 82 ? 11.166 26.190 -17.600 1.00 82.56 82 TYR A O 1
ATOM 686 N N . ALA A 1 83 ? 11.080 24.128 -18.465 1.00 82.44 83 ALA A N 1
ATOM 687 C CA . ALA A 1 83 ? 9.630 24.130 -18.671 1.00 82.44 83 ALA A CA 1
ATOM 688 C C . ALA A 1 83 ? 8.807 24.213 -17.363 1.00 82.44 83 ALA A C 1
ATOM 690 O O . ALA A 1 83 ? 7.610 24.520 -17.387 1.00 82.44 83 ALA A O 1
ATOM 691 N N . LEU A 1 84 ? 9.419 23.903 -16.214 1.00 78.19 84 LEU A N 1
ATOM 692 C CA . LEU A 1 84 ? 8.786 23.991 -14.896 1.00 78.19 84 LEU A CA 1
ATOM 693 C C . LEU A 1 84 ? 9.049 25.329 -14.197 1.00 78.19 84 LEU A C 1
ATOM 695 O O . LEU A 1 84 ? 8.339 25.648 -13.237 1.00 78.19 84 LEU A O 1
ATOM 699 N N . LEU A 1 85 ? 10.041 26.091 -14.658 1.00 79.06 85 LEU A N 1
ATOM 700 C CA . LEU A 1 85 ? 10.389 27.391 -14.105 1.00 79.06 85 LEU A CA 1
ATOM 701 C C . LEU A 1 85 ? 9.496 28.496 -14.689 1.00 79.06 85 LEU A C 1
ATOM 703 O O . LEU A 1 85 ? 9.134 28.442 -15.861 1.00 79.06 85 LEU A O 1
ATOM 707 N N . PRO A 1 86 ? 9.129 29.515 -13.895 1.00 78.06 86 PRO A N 1
ATOM 708 C CA . PRO A 1 86 ? 8.559 30.744 -14.436 1.00 78.06 86 PRO A CA 1
ATOM 709 C C . PRO A 1 86 ? 9.553 31.422 -15.390 1.00 78.06 86 PRO A C 1
ATOM 711 O O . PRO A 1 86 ? 10.745 31.464 -15.084 1.00 78.06 86 PRO A O 1
ATOM 714 N N . ASP A 1 87 ? 9.060 32.041 -16.468 1.00 79.25 87 ASP A N 1
ATOM 715 C CA . ASP A 1 87 ? 9.886 32.699 -17.505 1.00 79.25 87 ASP A CA 1
ATOM 716 C C . ASP A 1 87 ? 10.847 33.777 -16.958 1.00 79.25 87 ASP A C 1
ATOM 718 O O . ASP A 1 87 ? 11.829 34.140 -17.601 1.00 79.25 87 ASP A O 1
ATOM 722 N N . ASN A 1 88 ? 10.588 34.267 -15.742 1.00 77.38 88 ASN A N 1
ATOM 723 C CA . ASN A 1 88 ? 11.333 35.342 -15.091 1.00 77.38 88 ASN A CA 1
ATOM 724 C C . ASN A 1 88 ? 12.561 34.870 -14.287 1.00 77.38 88 ASN A C 1
ATOM 726 O O . ASN A 1 88 ? 13.248 35.704 -13.696 1.00 77.38 88 ASN A O 1
ATOM 730 N N . VAL A 1 89 ? 12.828 33.561 -14.192 1.00 77.50 89 VAL A N 1
ATOM 731 C CA . VAL A 1 89 ? 13.963 33.038 -13.411 1.00 77.50 89 VAL A CA 1
ATOM 732 C C . VAL A 1 89 ? 15.208 32.919 -14.303 1.00 77.50 89 VAL A C 1
ATOM 734 O O . VAL A 1 89 ? 15.151 32.233 -15.325 1.00 77.50 89 VAL A O 1
ATOM 737 N N . PRO A 1 90 ? 16.347 33.549 -13.943 1.00 76.88 90 PRO A N 1
ATOM 738 C CA . PRO A 1 90 ? 17.570 33.457 -14.734 1.00 76.88 90 PRO A CA 1
ATOM 739 C C . PRO A 1 90 ? 18.068 32.009 -14.813 1.00 76.88 90 PRO A C 1
ATOM 741 O O . PRO A 1 90 ? 18.147 31.308 -13.801 1.00 76.88 90 PRO A O 1
ATOM 744 N N . LYS A 1 91 ? 18.408 31.565 -16.028 1.00 80.94 91 LYS A N 1
ATOM 745 C CA . LYS A 1 91 ? 18.886 30.203 -16.283 1.00 80.94 91 LYS A CA 1
ATOM 746 C C . LYS A 1 91 ? 20.322 30.048 -15.747 1.00 80.94 91 LYS A C 1
ATOM 748 O O . LYS A 1 91 ? 21.179 30.850 -16.124 1.00 80.94 91 LYS A O 1
ATOM 753 N N . PRO A 1 92 ? 20.601 29.071 -14.864 1.00 78.50 92 PRO A N 1
ATOM 754 C CA . PRO A 1 92 ? 21.955 28.805 -14.383 1.00 78.50 92 PRO A CA 1
ATOM 755 C C . PRO A 1 92 ? 22.877 28.367 -15.530 1.00 78.50 92 PRO A C 1
ATOM 757 O O . PRO A 1 92 ? 22.418 27.838 -16.542 1.00 78.50 92 PRO A O 1
ATOM 760 N N . SER A 1 93 ? 24.186 28.576 -15.364 1.00 80.81 93 SER A N 1
ATOM 761 C CA . SER A 1 93 ? 25.173 28.094 -16.335 1.00 80.81 93 SER A CA 1
ATOM 762 C C . SER A 1 93 ? 25.204 26.565 -16.366 1.00 80.81 93 SER A C 1
ATOM 764 O O . SER A 1 93 ? 24.993 25.918 -15.343 1.00 80.81 93 SER A O 1
ATOM 766 N N . GLU A 1 94 ? 25.526 25.973 -17.514 1.00 74.25 94 GLU A N 1
ATOM 767 C CA . GLU A 1 94 ? 25.499 24.514 -17.715 1.00 74.25 94 GLU A CA 1
ATOM 768 C C . GLU A 1 94 ? 26.393 23.739 -16.732 1.00 74.25 94 GLU A C 1
ATOM 770 O O . GLU A 1 94 ? 26.021 22.668 -16.257 1.00 74.25 94 GLU A O 1
ATOM 775 N N . THR A 1 95 ? 27.538 24.306 -16.344 1.00 76.00 95 THR A N 1
ATOM 776 C CA . THR A 1 95 ? 28.447 23.721 -15.344 1.00 76.00 95 THR A CA 1
ATOM 777 C C . THR A 1 95 ? 27.911 23.780 -13.915 1.00 76.00 95 THR A C 1
ATOM 779 O O . THR A 1 95 ? 28.262 22.928 -13.104 1.00 76.00 95 THR A O 1
ATOM 782 N N . THR A 1 96 ? 27.060 24.756 -13.586 1.00 83.12 96 THR A N 1
ATOM 783 C CA . THR A 1 96 ? 26.463 24.906 -12.243 1.00 83.12 96 THR A CA 1
ATOM 784 C C . THR A 1 96 ? 25.003 24.458 -12.185 1.00 83.12 96 THR A C 1
ATOM 786 O O . THR A 1 96 ? 24.388 24.479 -11.118 1.00 83.12 96 THR A O 1
ATOM 789 N N . LEU A 1 97 ? 24.455 24.002 -13.312 1.00 86.44 97 LEU A N 1
ATOM 790 C CA . LEU A 1 97 ? 23.068 23.589 -13.470 1.00 86.44 97 LEU A CA 1
ATOM 791 C C . LEU A 1 97 ? 22.631 22.539 -12.432 1.00 86.44 97 LEU A C 1
ATOM 793 O O . LEU A 1 97 ? 21.600 22.782 -11.802 1.00 86.44 97 LEU A O 1
ATOM 797 N N . PRO A 1 98 ? 23.376 21.440 -12.161 1.00 88.94 98 PRO A N 1
ATOM 798 C CA . PRO A 1 98 ? 22.970 20.483 -11.129 1.00 88.94 98 PRO A CA 1
ATOM 799 C C . PRO A 1 98 ? 22.835 21.138 -9.750 1.00 88.94 98 PRO A C 1
ATOM 801 O O . PRO A 1 98 ? 21.900 20.853 -9.010 1.00 88.94 98 PRO A O 1
ATOM 804 N N . LEU A 1 99 ? 23.715 22.083 -9.410 1.00 88.81 99 LEU A N 1
ATOM 805 C CA . LEU A 1 99 ? 23.632 22.806 -8.143 1.00 88.81 99 LEU A CA 1
ATOM 806 C C . LEU A 1 99 ? 22.418 23.747 -8.106 1.00 88.81 99 LEU A C 1
ATOM 808 O O . LEU A 1 99 ? 21.721 23.817 -7.095 1.00 88.81 99 LEU A O 1
ATOM 812 N N . GLY A 1 100 ? 22.130 24.431 -9.217 1.00 88.44 100 GLY A N 1
ATOM 813 C CA . GLY A 1 100 ? 20.936 25.265 -9.367 1.00 88.44 100 GLY A CA 1
ATOM 814 C C . GLY A 1 100 ? 19.642 24.460 -9.220 1.00 88.44 100 GLY A C 1
ATOM 815 O O . GLY A 1 100 ? 18.745 24.863 -8.479 1.00 88.44 100 GLY A O 1
ATOM 816 N N . ILE A 1 101 ? 19.571 23.284 -9.848 1.00 89.44 101 ILE A N 1
ATOM 817 C CA . ILE A 1 101 ? 18.447 22.350 -9.707 1.00 89.44 101 ILE A CA 1
ATOM 818 C C . ILE A 1 101 ? 18.338 21.870 -8.263 1.00 89.44 101 ILE A C 1
ATOM 820 O O . ILE A 1 101 ? 17.240 21.884 -7.712 1.00 89.44 101 ILE A O 1
ATOM 824 N N . ALA A 1 102 ? 19.451 21.494 -7.626 1.00 91.06 102 ALA A N 1
ATOM 825 C CA . ALA A 1 102 ? 19.457 21.072 -6.230 1.00 91.06 102 ALA A CA 1
ATOM 826 C C . ALA A 1 102 ? 18.884 22.163 -5.318 1.00 91.06 102 ALA A C 1
ATOM 828 O O . ALA A 1 102 ? 17.984 21.882 -4.532 1.00 91.06 102 ALA A O 1
ATOM 829 N N . LEU A 1 103 ? 19.328 23.415 -5.464 1.00 88.38 103 LEU A N 1
ATOM 830 C CA . LEU A 1 103 ? 18.817 24.553 -4.693 1.00 88.38 103 LEU A CA 1
ATOM 831 C C . LEU A 1 103 ? 17.318 24.782 -4.918 1.00 88.38 103 LEU A C 1
ATOM 833 O O . LEU A 1 103 ? 16.575 24.996 -3.961 1.00 88.38 103 LEU A O 1
ATOM 837 N N . ILE A 1 104 ? 16.859 24.693 -6.165 1.00 86.75 104 ILE A N 1
ATOM 838 C CA . ILE A 1 104 ? 15.446 24.876 -6.517 1.00 86.75 104 ILE A CA 1
ATOM 839 C C . ILE A 1 104 ? 14.584 23.723 -5.992 1.00 86.75 104 ILE A C 1
ATOM 841 O O . ILE A 1 104 ? 13.488 23.957 -5.485 1.00 86.75 104 ILE A O 1
ATOM 845 N N . MET A 1 105 ? 15.087 22.489 -6.040 1.00 85.88 105 MET A N 1
ATOM 846 C CA . MET A 1 105 ? 14.438 21.344 -5.410 1.00 85.88 105 MET A CA 1
ATOM 847 C C . MET A 1 105 ? 14.400 21.517 -3.893 1.00 85.88 105 MET A C 1
ATOM 849 O O . MET A 1 105 ? 13.341 21.373 -3.308 1.00 85.88 105 MET A O 1
ATOM 853 N N . VAL A 1 106 ? 15.475 21.933 -3.222 1.00 84.69 106 VAL A N 1
ATOM 854 C CA . VAL A 1 106 ? 15.417 22.250 -1.780 1.00 84.69 106 VAL A CA 1
ATOM 855 C C . VAL A 1 106 ? 14.354 23.315 -1.485 1.00 84.69 106 VAL A C 1
ATOM 857 O O . VAL A 1 106 ? 13.610 23.206 -0.508 1.00 84.69 106 VAL A O 1
ATOM 860 N N . ALA A 1 107 ? 14.208 24.286 -2.383 1.00 80.38 107 ALA A N 1
ATOM 861 C CA . ALA A 1 107 ? 13.179 25.309 -2.337 1.00 80.38 107 ALA A CA 1
ATOM 862 C C . ALA A 1 107 ? 11.808 24.857 -2.884 1.00 80.38 107 ALA A C 1
ATOM 864 O O . ALA A 1 107 ? 11.017 25.722 -3.233 1.00 80.38 107 ALA A O 1
ATOM 865 N N . PHE A 1 108 ? 11.463 23.556 -2.912 1.00 69.06 108 PHE A N 1
ATOM 866 C CA . PHE A 1 108 ? 10.176 23.007 -3.400 1.00 69.06 108 PHE A CA 1
ATOM 867 C C . PHE A 1 108 ? 8.939 23.867 -3.062 1.00 69.06 108 PHE A C 1
ATOM 869 O O . PHE A 1 108 ? 8.012 23.934 -3.861 1.00 69.06 108 PHE A O 1
ATOM 876 N N . GLN A 1 109 ? 8.902 24.525 -1.895 1.00 65.12 109 GLN A N 1
ATOM 877 C CA . GLN A 1 109 ? 7.785 25.382 -1.466 1.00 65.12 109 GLN A CA 1
ATOM 878 C C . GLN A 1 109 ? 7.543 26.600 -2.373 1.00 65.12 109 GLN A C 1
ATOM 880 O O . GLN A 1 109 ? 6.417 27.087 -2.435 1.00 65.12 109 GLN A O 1
ATOM 885 N N . THR A 1 110 ? 8.564 27.090 -3.076 1.00 75.12 110 THR A N 1
ATOM 886 C CA . THR A 1 110 ? 8.469 28.282 -3.929 1.00 75.12 110 THR A CA 1
ATOM 887 C C . THR A 1 110 ? 7.884 27.975 -5.306 1.00 75.12 110 THR A C 1
ATOM 889 O O . THR A 1 110 ? 7.347 28.879 -5.942 1.00 75.12 110 THR A O 1
ATOM 892 N N . ILE A 1 111 ? 7.923 26.712 -5.755 1.00 81.44 111 ILE A N 1
ATOM 893 C CA . ILE A 1 111 ? 7.391 26.283 -7.056 1.00 81.44 111 ILE A CA 1
ATOM 894 C C . ILE A 1 111 ? 6.190 25.347 -6.842 1.00 81.44 111 ILE A C 1
ATOM 896 O O . ILE A 1 111 ? 6.371 24.147 -6.609 1.00 81.44 111 ILE A O 1
ATOM 900 N N . PRO A 1 112 ? 4.941 25.840 -6.991 1.00 81.31 112 PRO A N 1
ATOM 901 C CA . PRO A 1 112 ? 3.733 25.068 -6.689 1.00 81.31 112 PRO A CA 1
ATOM 902 C C . PRO A 1 112 ? 3.637 23.728 -7.427 1.00 81.31 112 PRO A C 1
ATOM 904 O O . PRO A 1 112 ? 3.236 22.725 -6.840 1.00 81.31 112 PRO A O 1
ATOM 907 N N . ARG A 1 113 ? 4.040 23.689 -8.707 1.00 81.56 113 ARG A N 1
ATOM 908 C CA . ARG A 1 113 ? 4.009 22.464 -9.529 1.00 81.56 113 ARG A CA 1
ATOM 909 C C . ARG A 1 113 ? 4.946 21.388 -8.990 1.00 81.56 113 ARG A C 1
ATOM 911 O O . ARG A 1 113 ? 4.582 20.215 -8.948 1.00 81.56 113 ARG A O 1
ATOM 918 N N . LEU A 1 114 ? 6.138 21.800 -8.569 1.00 83.12 114 LEU A N 1
ATOM 919 C CA . LEU A 1 114 ? 7.159 20.902 -8.057 1.00 83.12 114 LEU A CA 1
ATOM 920 C C . LEU A 1 114 ? 6.781 20.399 -6.652 1.00 83.12 114 LEU A C 1
ATOM 922 O O . LEU A 1 114 ? 6.909 19.207 -6.377 1.00 83.12 114 LEU A O 1
ATOM 926 N N . ASN A 1 115 ? 6.218 21.274 -5.811 1.00 86.50 115 ASN A N 1
ATOM 927 C CA . ASN A 1 115 ? 5.669 20.907 -4.504 1.00 86.50 115 ASN A CA 1
ATOM 928 C C . ASN A 1 115 ? 4.526 19.886 -4.613 1.00 86.50 115 ASN A C 1
ATOM 930 O O . ASN A 1 115 ? 4.486 18.913 -3.870 1.00 86.50 115 ASN A O 1
ATOM 934 N N . GLU A 1 116 ? 3.599 20.077 -5.555 1.00 87.62 116 GLU A N 1
ATOM 935 C CA . GLU A 1 116 ? 2.498 19.136 -5.791 1.00 87.62 116 GLU A CA 1
ATOM 936 C C . GLU A 1 116 ? 3.017 17.782 -6.305 1.00 87.62 116 GLU A C 1
ATOM 938 O O . GLU A 1 116 ? 2.541 16.730 -5.877 1.00 87.62 116 GLU A O 1
ATOM 943 N N . GLY A 1 117 ? 4.025 17.791 -7.185 1.00 86.75 117 GLY A N 1
ATOM 944 C CA . GLY A 1 117 ? 4.700 16.578 -7.652 1.00 86.75 117 GLY A CA 1
ATOM 945 C C . GLY A 1 117 ? 5.361 15.801 -6.510 1.00 86.75 117 GLY A C 1
ATOM 946 O O . GLY A 1 117 ? 5.083 14.614 -6.331 1.00 86.75 117 GLY A O 1
ATOM 947 N N . GLU A 1 118 ? 6.171 16.478 -5.694 1.00 91.19 118 GLU A N 1
ATOM 948 C CA . GLU A 1 118 ? 6.794 15.908 -4.493 1.00 91.19 118 GLU A CA 1
ATOM 949 C C . GLU A 1 118 ? 5.734 15.351 -3.537 1.00 91.19 118 GLU A C 1
ATOM 951 O O . GLU A 1 118 ? 5.797 14.183 -3.147 1.00 91.19 118 GLU A O 1
ATOM 956 N N . ARG A 1 119 ? 4.694 16.136 -3.240 1.00 89.94 119 ARG A N 1
ATOM 957 C CA . ARG A 1 119 ? 3.605 15.730 -2.352 1.00 89.94 119 ARG A CA 1
ATOM 958 C C . ARG A 1 119 ? 2.894 14.473 -2.844 1.00 89.94 119 ARG A C 1
ATOM 960 O O . ARG A 1 119 ? 2.516 13.629 -2.027 1.00 89.94 119 ARG A O 1
ATOM 967 N N . ARG A 1 120 ? 2.719 14.313 -4.159 1.00 88.31 120 ARG A N 1
ATOM 968 C CA . ARG A 1 120 ? 2.161 13.092 -4.761 1.00 88.31 120 ARG A CA 1
ATOM 969 C C . ARG A 1 120 ? 3.090 11.899 -4.593 1.00 88.31 120 ARG A C 1
ATOM 971 O O . ARG A 1 120 ? 2.606 10.842 -4.193 1.00 88.31 120 ARG A O 1
ATOM 978 N N . ILE A 1 121 ? 4.391 12.059 -4.844 1.00 88.81 121 ILE A N 1
ATOM 979 C CA . ILE A 1 121 ? 5.396 11.001 -4.636 1.00 88.81 121 ILE A CA 1
ATOM 980 C C . ILE A 1 121 ? 5.381 10.556 -3.169 1.00 88.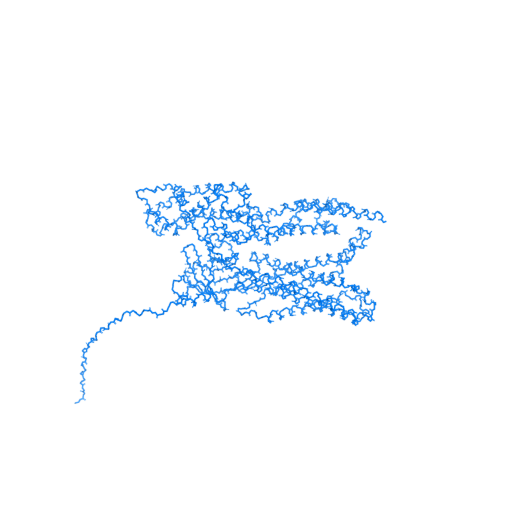81 121 ILE A C 1
ATOM 982 O O . ILE A 1 121 ? 5.209 9.370 -2.875 1.00 88.81 121 ILE A O 1
ATOM 986 N N . ARG A 1 122 ? 5.455 11.512 -2.239 1.00 91.69 122 ARG A N 1
ATOM 987 C CA . ARG A 1 122 ? 5.371 11.262 -0.798 1.00 91.69 122 ARG A CA 1
ATOM 988 C C . ARG A 1 122 ? 4.053 10.602 -0.410 1.00 91.69 122 ARG A C 1
ATOM 990 O O . ARG A 1 122 ? 4.060 9.622 0.323 1.00 91.69 122 ARG A O 1
ATOM 997 N N . GLY A 1 123 ? 2.923 11.061 -0.945 1.00 87.06 123 GLY A N 1
ATOM 998 C CA . GLY A 1 123 ? 1.608 10.464 -0.701 1.00 87.06 123 GLY A CA 1
ATOM 999 C C . GLY A 1 123 ? 1.483 9.020 -1.199 1.00 87.06 123 GLY A C 1
ATOM 1000 O O . GLY A 1 123 ? 0.863 8.191 -0.529 1.00 87.06 123 GLY A O 1
ATOM 1001 N N . ILE A 1 124 ? 2.096 8.689 -2.339 1.00 84.62 124 ILE A N 1
ATOM 1002 C CA . ILE A 1 124 ? 2.173 7.309 -2.838 1.00 84.62 124 ILE A CA 1
ATOM 1003 C C . ILE A 1 124 ? 3.001 6.459 -1.876 1.00 84.62 124 ILE A C 1
ATOM 1005 O O . ILE A 1 124 ? 2.549 5.397 -1.451 1.00 84.62 124 ILE A O 1
ATOM 1009 N N . LEU A 1 125 ? 4.176 6.936 -1.470 1.00 89.44 125 LEU A N 1
ATOM 1010 C CA . LEU A 1 125 ? 5.068 6.178 -0.597 1.00 89.44 125 LEU A CA 1
ATOM 1011 C C . LEU A 1 125 ? 4.555 6.061 0.840 1.00 89.44 125 LEU A C 1
ATOM 1013 O O . LEU A 1 125 ? 4.719 5.011 1.455 1.00 89.44 125 LEU A O 1
ATOM 1017 N N . HIS A 1 126 ? 3.828 7.056 1.343 1.00 88.75 126 HIS A N 1
ATOM 1018 C CA . HIS A 1 126 ? 3.037 6.934 2.566 1.00 88.75 126 HIS A CA 1
ATOM 1019 C C . HIS A 1 126 ? 1.980 5.843 2.440 1.00 88.75 126 HIS A C 1
ATOM 1021 O O . HIS A 1 126 ? 1.859 5.010 3.336 1.00 88.75 126 HIS A O 1
ATOM 1027 N N . SER A 1 127 ? 1.262 5.780 1.317 1.00 81.75 127 SER A N 1
ATOM 1028 C CA . SER A 1 127 ? 0.290 4.713 1.076 1.00 81.75 127 SER A CA 1
ATOM 1029 C C . SER A 1 127 ? 0.953 3.331 0.999 1.00 81.75 127 SER A C 1
ATOM 1031 O O . SER A 1 127 ? 0.420 2.376 1.563 1.00 81.75 127 SER A O 1
ATOM 1033 N N . VAL A 1 128 ? 2.131 3.215 0.374 1.00 81.12 128 VAL A N 1
ATOM 1034 C CA . VAL A 1 128 ? 2.939 1.977 0.354 1.00 81.12 128 VAL A CA 1
ATOM 1035 C C . VAL A 1 128 ? 3.388 1.595 1.769 1.00 81.12 128 VAL A C 1
ATOM 1037 O O . VAL A 1 128 ? 3.319 0.428 2.158 1.00 81.12 128 VAL A O 1
ATOM 1040 N N . ALA A 1 129 ? 3.763 2.582 2.586 1.00 84.31 129 ALA A N 1
ATOM 1041 C CA . ALA A 1 129 ? 4.063 2.410 4.006 1.00 84.31 129 ALA A CA 1
ATOM 1042 C C . ALA A 1 129 ? 2.817 2.146 4.873 1.00 84.31 129 ALA A C 1
ATOM 1044 O O . ALA A 1 129 ? 2.955 1.889 6.073 1.00 84.31 129 ALA A O 1
ATOM 1045 N N . ARG A 1 130 ? 1.616 2.180 4.275 1.00 81.12 130 ARG A N 1
ATOM 1046 C CA . ARG A 1 130 ? 0.294 2.086 4.915 1.00 81.12 130 ARG A CA 1
ATOM 1047 C C . ARG A 1 130 ? -0.018 3.213 5.900 1.00 81.12 130 ARG A C 1
ATOM 1049 O O . ARG A 1 130 ? -0.819 3.021 6.797 1.00 81.12 130 ARG A O 1
ATOM 1056 N N . ILE A 1 131 ? 0.561 4.391 5.749 1.00 84.69 131 ILE A N 1
ATOM 1057 C CA . ILE A 1 131 ? 0.233 5.574 6.556 1.00 84.69 131 ILE A CA 1
ATOM 1058 C C . ILE A 1 131 ? -0.988 6.251 5.921 1.00 84.69 131 ILE A C 1
ATOM 1060 O O . ILE A 1 131 ? -0.929 6.468 4.716 1.00 84.69 131 ILE A O 1
ATOM 1064 N N . PRO A 1 132 ? -2.068 6.616 6.641 1.00 78.00 132 PRO A N 1
ATOM 1065 C CA . PRO A 1 132 ? -2.375 6.379 8.058 1.00 78.00 132 PRO A CA 1
ATOM 1066 C C . PRO A 1 132 ? -3.164 5.077 8.283 1.00 78.00 132 PRO A C 1
ATOM 1068 O O . PRO A 1 132 ? -3.647 4.799 9.377 1.00 78.00 132 PRO A O 1
ATOM 1071 N N . GLU A 1 133 ? -3.353 4.298 7.226 1.00 77.00 133 GLU A N 1
ATOM 1072 C CA . GLU A 1 133 ? -4.200 3.117 7.188 1.00 77.00 133 GLU A CA 1
ATOM 1073 C C . GLU A 1 133 ? -3.847 2.073 8.269 1.00 77.00 133 GLU A C 1
ATOM 1075 O O . GLU A 1 133 ? -4.734 1.482 8.877 1.00 77.00 133 GLU A O 1
ATOM 1080 N N . SER A 1 134 ? -2.569 1.886 8.609 1.00 80.94 134 SER A N 1
ATOM 1081 C CA . SER A 1 134 ? -2.139 1.049 9.737 1.00 80.94 134 SER A CA 1
ATOM 1082 C C . SER A 1 134 ? -2.664 1.542 11.083 1.00 80.94 134 SER A C 1
ATOM 1084 O O . SER A 1 134 ? -3.032 0.713 11.917 1.00 80.94 134 SER A O 1
ATOM 1086 N N . ILE A 1 135 ? -2.736 2.857 11.296 1.00 86.38 135 ILE A N 1
ATOM 1087 C CA . ILE A 1 135 ? -3.303 3.448 12.515 1.00 86.38 135 ILE A CA 1
ATOM 1088 C C . ILE A 1 135 ? -4.809 3.271 12.530 1.00 86.38 135 ILE A C 1
ATOM 1090 O O . ILE A 1 135 ? -5.324 2.721 13.500 1.00 86.38 135 ILE A O 1
ATOM 1094 N N . ARG A 1 136 ? -5.503 3.634 11.444 1.00 81.75 136 ARG A N 1
ATOM 1095 C CA . ARG A 1 136 ? -6.961 3.452 11.332 1.00 81.75 136 ARG A CA 1
ATOM 1096 C C . ARG A 1 136 ? -7.372 2.023 11.668 1.00 81.75 136 ARG A C 1
ATOM 1098 O O . ARG A 1 136 ? -8.277 1.806 12.470 1.00 81.75 136 ARG A O 1
ATOM 1105 N N . ARG A 1 137 ? -6.644 1.049 11.125 1.00 75.94 137 ARG A N 1
ATOM 1106 C CA . ARG A 1 137 ? -6.903 -0.363 11.393 1.00 75.94 137 ARG A CA 1
ATOM 1107 C C . ARG A 1 137 ? -6.543 -0.793 12.819 1.00 75.94 137 ARG A C 1
ATOM 1109 O O . ARG A 1 137 ? -7.289 -1.565 13.409 1.00 75.94 137 ARG A O 1
ATOM 1116 N N . THR A 1 138 ? -5.454 -0.279 13.401 1.00 84.69 138 THR A N 1
ATOM 1117 C CA . THR A 1 138 ? -5.111 -0.563 14.812 1.00 84.69 138 THR A CA 1
ATOM 1118 C C . THR A 1 138 ? -6.195 -0.019 15.742 1.00 84.69 138 THR A C 1
ATOM 1120 O O . THR A 1 138 ? -6.658 -0.729 16.627 1.00 84.69 138 THR A O 1
ATOM 1123 N N . VAL A 1 139 ? -6.677 1.202 15.500 1.00 86.81 139 VAL A N 1
ATOM 1124 C CA . VAL A 1 139 ? -7.784 1.808 16.254 1.00 86.81 139 VAL A CA 1
ATOM 1125 C C . VAL A 1 139 ? -9.065 0.985 16.109 1.00 86.81 139 VAL A C 1
ATOM 1127 O O . VAL A 1 139 ? -9.737 0.728 17.106 1.00 86.81 139 VAL A O 1
ATOM 1130 N N . ALA A 1 140 ? -9.393 0.524 14.899 1.00 78.62 140 ALA A N 1
ATOM 1131 C CA . ALA A 1 140 ? -10.534 -0.363 14.674 1.00 78.62 140 ALA A CA 1
ATOM 1132 C C . ALA A 1 140 ? -10.404 -1.680 15.461 1.00 78.62 140 ALA A C 1
ATOM 1134 O O . ALA A 1 140 ? -11.374 -2.127 16.073 1.00 78.62 140 ALA A O 1
ATOM 1135 N N . GLN A 1 141 ? -9.200 -2.256 15.523 1.00 79.25 141 GLN A N 1
ATOM 1136 C CA . GLN A 1 141 ? -8.931 -3.454 16.315 1.00 79.25 141 GLN A CA 1
ATOM 1137 C C . GLN A 1 141 ? -9.101 -3.202 17.819 1.00 79.25 141 GLN A C 1
ATOM 1139 O O . GLN A 1 141 ? -9.777 -3.983 18.485 1.00 79.25 141 GLN A O 1
ATOM 1144 N N . LEU A 1 142 ? -8.566 -2.092 18.340 1.00 86.19 142 LEU A N 1
ATOM 1145 C CA . LEU A 1 142 ? -8.731 -1.701 19.745 1.00 86.19 142 LEU A CA 1
ATOM 1146 C C . LEU A 1 142 ? -10.213 -1.528 20.107 1.00 86.19 142 LEU A C 1
ATOM 1148 O O . LEU A 1 142 ? -10.656 -2.038 21.133 1.00 86.19 142 LEU A O 1
ATOM 1152 N N . ARG A 1 143 ? -11.007 -0.893 19.229 1.00 83.50 143 ARG A N 1
ATOM 1153 C CA . ARG A 1 143 ? -12.464 -0.739 19.404 1.00 83.50 143 ARG A CA 1
ATOM 1154 C C . ARG A 1 143 ? -13.208 -2.079 19.455 1.00 83.50 143 ARG A C 1
ATOM 1156 O O . ARG A 1 143 ? -14.187 -2.183 20.188 1.00 83.50 143 ARG A O 1
ATOM 1163 N N . GLY A 1 144 ? -12.781 -3.062 18.662 1.00 73.88 144 GLY A N 1
ATOM 1164 C CA . GLY A 1 144 ? -13.420 -4.381 18.579 1.00 73.88 144 GLY A CA 1
ATOM 1165 C C . GLY A 1 144 ? -12.952 -5.386 19.638 1.00 73.88 144 GLY A C 1
ATOM 1166 O O . GLY A 1 144 ? -13.623 -6.393 19.863 1.00 73.88 144 GLY A O 1
ATOM 1167 N N . SER A 1 145 ? -11.810 -5.132 20.278 1.00 79.25 145 SER A N 1
ATOM 1168 C CA . SER A 1 145 ? -11.197 -6.054 21.237 1.00 79.25 145 SER A CA 1
ATOM 1169 C C . SER A 1 145 ? -11.836 -5.995 22.628 1.00 79.25 145 SER A C 1
ATOM 1171 O O . SER A 1 145 ? -12.295 -4.950 23.086 1.00 79.25 145 SER A O 1
ATOM 1173 N N . SER A 1 146 ? -11.861 -7.133 23.327 1.00 78.38 146 SER A N 1
ATOM 1174 C CA . SER A 1 146 ? -12.258 -7.174 24.738 1.00 78.38 146 SER A CA 1
ATOM 1175 C C . SER A 1 146 ? -11.168 -6.556 25.609 1.00 78.38 146 SER A C 1
ATOM 1177 O O . SER A 1 146 ? -9.995 -6.886 25.440 1.00 78.38 146 SER A O 1
ATOM 1179 N N . PHE A 1 147 ? -11.551 -5.715 26.566 1.00 83.81 147 PHE A N 1
ATOM 1180 C CA . PHE A 1 147 ? -10.618 -5.057 27.473 1.00 83.81 147 PHE A CA 1
ATOM 1181 C C . PHE A 1 147 ? -10.755 -5.605 28.897 1.00 83.81 147 PHE A C 1
ATOM 1183 O O . PHE A 1 147 ? -11.844 -5.593 29.474 1.00 83.81 147 PHE A O 1
ATOM 1190 N N . ASN A 1 148 ? -9.644 -6.065 29.466 1.00 80.88 148 ASN A N 1
ATOM 1191 C CA . ASN A 1 148 ? -9.562 -6.547 30.837 1.00 80.88 148 ASN A CA 1
ATOM 1192 C C . ASN A 1 148 ? -9.115 -5.398 31.743 1.00 80.88 148 ASN A C 1
ATOM 1194 O O . ASN A 1 148 ? -7.928 -5.086 31.837 1.00 80.88 148 ASN A O 1
ATOM 1198 N N . CYS A 1 149 ? -10.068 -4.765 32.427 1.00 75.50 149 CYS A N 1
ATOM 1199 C CA . CYS A 1 149 ? -9.744 -3.728 33.399 1.00 75.50 149 CYS A CA 1
ATOM 1200 C C . CYS A 1 149 ? -9.007 -4.340 34.598 1.00 75.50 149 CYS A C 1
ATOM 1202 O O . CYS A 1 149 ? -9.535 -5.233 35.265 1.00 75.50 149 CYS A O 1
ATOM 1204 N N . SER A 1 150 ? -7.809 -3.839 34.915 1.00 78.81 150 SER A N 1
ATOM 1205 C CA . SER A 1 150 ? -7.114 -4.275 36.126 1.00 78.81 150 SER A CA 1
ATOM 1206 C C . SER A 1 150 ? -7.912 -3.844 37.369 1.00 78.81 150 SER A C 1
ATOM 1208 O O . SER A 1 150 ? -8.401 -2.709 37.418 1.00 78.81 150 SER A O 1
ATOM 1210 N N . PRO A 1 151 ? -8.052 -4.698 38.402 1.00 78.69 151 PRO A N 1
ATOM 1211 C CA . PRO A 1 151 ? -8.852 -4.366 39.584 1.00 78.69 151 PRO A CA 1
ATOM 1212 C C . PRO A 1 151 ? -8.413 -3.063 40.270 1.00 78.69 151 PRO A C 1
ATOM 1214 O O . PRO A 1 151 ? -9.248 -2.278 40.719 1.00 78.69 151 PRO A O 1
ATOM 1217 N N . GLY A 1 152 ? -7.101 -2.795 40.293 1.00 77.62 152 GLY A N 1
ATOM 1218 C CA . GLY A 1 152 ? -6.535 -1.560 40.838 1.00 77.62 152 GLY A CA 1
ATOM 1219 C C . GLY A 1 152 ? -6.918 -0.312 40.036 1.00 77.62 152 GLY A C 1
ATOM 1220 O O . GLY A 1 152 ? -7.285 0.706 40.627 1.00 77.62 152 GLY A O 1
ATOM 1221 N N . ALA A 1 153 ? -6.909 -0.390 38.701 1.00 80.19 153 ALA A N 1
ATOM 1222 C CA . ALA A 1 153 ? -7.339 0.722 37.858 1.00 80.19 153 ALA A CA 1
ATOM 1223 C C . ALA A 1 153 ? -8.843 0.984 38.011 1.00 80.19 153 ALA A C 1
ATOM 1225 O O . ALA A 1 153 ? -9.236 2.137 38.175 1.00 80.19 153 ALA A O 1
ATOM 1226 N N . VAL A 1 154 ? -9.675 -0.065 38.062 1.00 82.50 154 VAL A N 1
ATOM 1227 C CA . VAL A 1 154 ? -11.118 0.071 38.332 1.00 82.50 154 VAL A CA 1
ATOM 1228 C C . VAL A 1 154 ? -11.350 0.776 39.664 1.00 82.50 154 VAL A C 1
ATOM 1230 O O . VAL A 1 154 ? -12.119 1.731 39.715 1.00 82.50 154 VAL A O 1
ATOM 1233 N N . ALA A 1 155 ? -10.650 0.374 40.728 1.00 80.31 155 ALA A N 1
ATOM 1234 C CA . ALA A 1 155 ? -10.769 1.019 42.033 1.00 80.31 155 ALA A CA 1
ATOM 1235 C C . ALA A 1 155 ? -10.400 2.514 41.982 1.00 80.31 155 ALA A C 1
ATOM 1237 O O . ALA A 1 155 ? -11.104 3.341 42.562 1.00 80.31 155 ALA A O 1
ATOM 1238 N N . CYS A 1 156 ? -9.336 2.878 41.258 1.00 81.56 156 CYS A N 1
ATOM 1239 C CA . CYS A 1 156 ? -8.935 4.273 41.061 1.00 81.56 156 CYS A CA 1
ATOM 1240 C C . CYS A 1 156 ? -10.014 5.080 40.320 1.00 81.56 156 CYS A C 1
ATOM 1242 O O . CYS A 1 156 ? -10.408 6.158 40.768 1.00 81.56 156 CYS A O 1
ATOM 1244 N N . GLN A 1 157 ? -10.552 4.534 39.229 1.00 85.44 157 GLN A N 1
ATOM 1245 C CA . GLN A 1 157 ? -11.594 5.197 38.448 1.00 85.44 157 GLN A CA 1
ATOM 1246 C C . GLN A 1 157 ? -12.908 5.345 39.232 1.00 85.44 157 GLN A C 1
ATOM 1248 O O . GLN A 1 157 ? -13.518 6.412 39.225 1.00 85.44 157 GLN A O 1
ATOM 1253 N N . THR A 1 158 ? -13.298 4.334 40.008 1.00 83.38 158 THR A N 1
ATOM 1254 C CA . THR A 1 158 ? -14.465 4.412 40.902 1.00 83.38 158 THR A CA 1
ATOM 1255 C C . THR A 1 158 ? -14.290 5.491 41.975 1.00 83.38 158 THR A C 1
ATOM 1257 O O . THR A 1 158 ? -15.236 6.225 42.262 1.00 83.38 158 THR A O 1
ATOM 1260 N N . ARG A 1 159 ? -13.072 5.673 42.514 1.00 82.62 159 ARG A N 1
ATOM 1261 C CA . ARG A 1 159 ? -12.768 6.789 43.429 1.00 82.62 159 ARG A CA 1
ATOM 1262 C C . ARG A 1 159 ? -12.927 8.151 42.752 1.00 82.62 159 ARG A C 1
ATOM 1264 O O . ARG A 1 159 ? -13.491 9.044 43.372 1.00 82.62 159 ARG A O 1
ATOM 1271 N N . LYS A 1 160 ? -12.516 8.317 41.484 1.00 81.38 160 LYS A N 1
ATOM 1272 C CA . LYS A 1 160 ? -12.722 9.575 40.727 1.00 81.38 160 LYS A CA 1
ATOM 1273 C C . LYS A 1 160 ? -14.201 9.925 40.544 1.00 81.38 160 LYS A C 1
ATOM 1275 O O . LYS A 1 160 ? -14.564 11.098 40.454 1.00 81.38 160 LYS A O 1
ATOM 1280 N N . LEU A 1 161 ? -15.082 8.929 40.527 1.00 82.25 161 LEU A N 1
ATOM 1281 C CA . LEU A 1 161 ? -16.527 9.146 40.516 1.00 82.25 161 LEU A CA 1
ATOM 1282 C C . LEU A 1 161 ? -17.088 9.513 41.905 1.00 82.25 161 LEU A C 1
ATOM 1284 O O . LEU A 1 161 ? -18.298 9.661 42.027 1.00 82.25 161 LEU A O 1
ATOM 1288 N N . ASN A 1 162 ? -16.250 9.721 42.929 1.00 78.19 162 ASN A N 1
ATOM 1289 C CA . ASN A 1 162 ? -16.644 10.025 44.312 1.00 78.19 162 ASN A CA 1
ATOM 1290 C C . ASN A 1 162 ? -17.677 9.039 44.887 1.00 78.19 162 ASN A C 1
ATOM 1292 O O . ASN A 1 162 ? -18.457 9.388 45.770 1.00 78.19 162 ASN A O 1
ATOM 1296 N N . MET A 1 163 ? -17.688 7.799 44.396 1.00 66.94 163 MET A N 1
ATOM 1297 C CA . MET A 1 163 ? -18.558 6.752 44.914 1.00 66.94 163 MET A CA 1
ATOM 1298 C C . MET A 1 163 ? -17.851 6.088 46.094 1.00 66.94 163 MET A C 1
ATOM 1300 O O . MET A 1 163 ? -16.850 5.390 45.920 1.00 66.94 163 MET A O 1
ATOM 1304 N N . GLN A 1 164 ? -18.327 6.346 47.314 1.00 57.12 164 GLN A N 1
ATOM 1305 C CA . GLN A 1 164 ? -17.793 5.677 48.496 1.00 57.12 164 GLN A CA 1
ATOM 1306 C C . GLN A 1 164 ? -18.173 4.194 48.457 1.00 57.12 164 GLN A C 1
ATOM 1308 O O . GLN A 1 164 ? -19.347 3.835 48.504 1.00 57.12 164 GLN A O 1
ATOM 1313 N N . ILE A 1 165 ? -17.162 3.325 48.424 1.00 52.34 165 ILE A N 1
ATOM 1314 C CA . ILE A 1 165 ? -17.318 1.892 48.688 1.00 52.34 165 ILE A CA 1
ATOM 1315 C C . ILE A 1 165 ? -17.438 1.727 50.216 1.00 52.34 165 ILE A C 1
ATOM 1317 O O . ILE A 1 165 ? -16.496 1.318 50.886 1.00 52.34 165 ILE A O 1
ATOM 1321 N N . GLY A 1 166 ? -18.556 2.163 50.796 1.00 44.50 166 GLY A N 1
ATOM 1322 C CA . GLY A 1 166 ? -18.868 2.075 52.228 1.00 44.50 166 GLY A CA 1
ATOM 1323 C C . GLY A 1 166 ? -20.256 1.472 52.455 1.00 44.50 166 GLY A C 1
ATOM 1324 O O . GLY A 1 166 ? -21.067 1.501 51.539 1.00 44.50 166 GLY A O 1
ATOM 1325 N N . LYS A 1 167 ? -20.497 0.885 53.644 1.00 38.78 167 LYS A N 1
ATOM 1326 C CA . LYS A 1 167 ? -21.710 0.146 54.089 1.00 38.78 167 LYS A CA 1
ATOM 1327 C C . LYS A 1 167 ? -23.004 0.579 53.359 1.00 38.78 167 LYS A C 1
ATOM 1329 O O . LYS A 1 167 ? -23.675 1.502 53.799 1.00 38.78 167 LYS A O 1
ATOM 1334 N N . GLY A 1 168 ? -23.328 -0.074 52.241 1.00 52.12 168 GLY A N 1
ATOM 1335 C CA . GLY A 1 168 ? -24.400 0.337 51.314 1.00 52.12 168 GLY A CA 1
ATOM 1336 C C . GLY A 1 168 ? -23.967 0.434 49.843 1.00 52.12 168 GLY A C 1
ATOM 1337 O O . GLY A 1 168 ? -24.808 0.585 48.964 1.00 52.12 168 GLY A O 1
ATOM 1338 N N . ALA A 1 169 ? -22.667 0.321 49.562 1.00 51.12 169 ALA A N 1
ATOM 1339 C CA . ALA A 1 169 ? -22.112 0.358 48.215 1.00 51.12 169 ALA A CA 1
ATOM 1340 C C . ALA A 1 169 ? -22.600 -0.807 47.332 1.00 51.12 169 ALA A C 1
ATOM 1342 O O . ALA A 1 169 ? -22.777 -1.923 47.836 1.00 51.12 169 ALA A O 1
ATOM 1343 N N . PRO A 1 170 ? -22.754 -0.584 46.011 1.00 52.22 170 PRO A N 1
ATOM 1344 C CA . PRO A 1 170 ? -23.039 -1.656 45.067 1.00 52.22 170 PRO A CA 1
ATOM 1345 C C . PRO A 1 170 ? -21.984 -2.753 45.214 1.00 52.22 170 PRO A C 1
ATOM 1347 O O . PRO A 1 170 ? -20.782 -2.474 45.206 1.00 52.22 170 PRO A O 1
ATOM 1350 N N . GLN A 1 171 ? -22.432 -4.002 45.381 1.00 61.16 171 GLN A N 1
ATOM 1351 C CA . GLN A 1 171 ? -21.534 -5.154 45.459 1.00 61.16 171 GLN A CA 1
ATOM 1352 C C . GLN A 1 171 ? -20.542 -5.109 44.279 1.00 61.16 171 GLN A C 1
ATOM 1354 O O . GLN A 1 171 ? -20.947 -4.787 43.161 1.00 61.16 171 GLN A O 1
ATOM 1359 N N . PRO A 1 172 ? -19.257 -5.458 44.466 1.00 62.91 172 PRO A N 1
ATOM 1360 C CA . PRO A 1 172 ? -18.265 -5.452 43.383 1.00 62.91 172 PRO A CA 1
ATOM 1361 C C . PRO A 1 172 ? -18.688 -6.303 42.166 1.00 62.91 172 PRO A C 1
ATOM 1363 O O . PRO A 1 172 ? -18.318 -5.998 41.031 1.00 62.91 172 PRO A O 1
ATOM 1366 N N . ALA A 1 173 ? -19.533 -7.317 42.381 1.00 64.81 173 ALA A N 1
ATOM 1367 C CA . ALA A 1 173 ? -20.190 -8.090 41.327 1.00 64.81 173 ALA A CA 1
ATOM 1368 C C . ALA A 1 173 ? -21.212 -7.270 40.507 1.00 64.81 173 ALA A C 1
ATOM 1370 O O . ALA A 1 173 ? -21.275 -7.408 39.290 1.00 64.81 173 ALA A O 1
ATOM 1371 N N . LEU A 1 174 ? -21.976 -6.379 41.146 1.00 72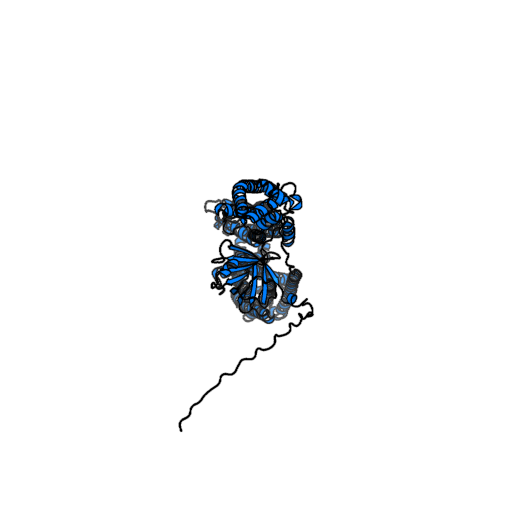.94 174 LEU A N 1
ATOM 1372 C CA . LEU A 1 174 ? -22.919 -5.482 40.474 1.00 72.94 174 LEU A CA 1
ATOM 1373 C C . LEU A 1 174 ? -22.176 -4.437 39.630 1.00 72.94 174 LEU A C 1
ATOM 1375 O O . LEU A 1 174 ? -22.528 -4.218 38.479 1.00 72.94 174 LEU A O 1
ATOM 1379 N N . LEU A 1 175 ? -21.111 -3.834 40.169 1.00 76.19 175 LEU A N 1
ATOM 1380 C CA . LEU A 1 175 ? -20.305 -2.852 39.435 1.00 76.19 175 LEU A CA 1
ATOM 1381 C C . LEU A 1 175 ? -19.633 -3.474 38.204 1.00 76.19 175 LEU A C 1
ATOM 1383 O O . LEU A 1 175 ? -19.683 -2.903 37.121 1.00 76.19 175 LEU A O 1
ATOM 1387 N N . SER A 1 176 ? -19.011 -4.644 38.359 1.00 77.44 176 SER A N 1
ATOM 1388 C CA . SER A 1 176 ? -18.382 -5.348 37.234 1.00 77.44 176 SER A CA 1
ATOM 1389 C C . SER A 1 176 ? -19.400 -5.764 36.171 1.00 77.44 176 SER A C 1
ATOM 1391 O O . SER A 1 176 ? -19.121 -5.613 34.983 1.00 77.44 176 SER A O 1
ATOM 1393 N N . LYS A 1 177 ? -20.598 -6.198 36.583 1.00 80.44 177 LYS A N 1
ATOM 1394 C CA . LYS A 1 177 ? -21.720 -6.465 35.678 1.00 80.44 177 LYS A CA 1
ATOM 1395 C C . LYS A 1 177 ? -22.143 -5.204 34.911 1.00 80.44 177 LYS A C 1
ATOM 1397 O O . LYS A 1 177 ? -22.185 -5.233 33.686 1.00 80.44 177 LYS A O 1
ATOM 1402 N N . LEU A 1 178 ? -22.350 -4.083 35.605 1.00 80.00 178 LEU A N 1
ATOM 1403 C CA . LEU A 1 178 ? -22.743 -2.805 34.998 1.00 80.00 178 LEU A CA 1
ATOM 1404 C C . LEU A 1 178 ? -21.689 -2.255 34.028 1.00 80.00 178 LEU A C 1
ATOM 1406 O O . LEU A 1 178 ? -22.034 -1.812 32.940 1.00 80.00 178 LEU A O 1
ATOM 1410 N N . ILE A 1 179 ? -20.400 -2.334 34.379 1.00 81.69 179 ILE A N 1
ATOM 1411 C CA . ILE A 1 179 ? -19.291 -1.931 33.493 1.00 81.69 179 ILE A CA 1
ATOM 1412 C C . ILE A 1 179 ? -19.252 -2.783 32.216 1.00 81.69 179 ILE A C 1
ATOM 1414 O O . ILE A 1 179 ? -18.737 -2.340 31.191 1.00 81.69 179 ILE A O 1
ATOM 1418 N N . PHE A 1 180 ? -19.737 -4.022 32.265 1.00 77.81 180 PHE A N 1
ATOM 1419 C CA . PHE A 1 180 ? -19.750 -4.909 31.108 1.00 77.81 180 PHE A CA 1
ATOM 1420 C C . PHE A 1 180 ? -20.985 -4.688 30.219 1.00 77.81 180 PHE A C 1
ATOM 1422 O O . PHE A 1 180 ? -20.865 -4.669 28.986 1.00 77.81 180 PHE A O 1
ATOM 1429 N N . GLU A 1 181 ? -22.148 -4.495 30.844 1.00 81.19 181 GLU A N 1
ATOM 1430 C CA . GLU A 1 181 ? -23.446 -4.326 30.184 1.00 81.19 181 GLU A CA 1
ATOM 1431 C C . GLU A 1 181 ? -23.622 -2.925 29.572 1.00 81.19 181 GLU A C 1
ATOM 1433 O O . GLU A 1 181 ? -24.055 -2.829 28.425 1.00 81.19 181 GLU A O 1
ATOM 1438 N N . ASP A 1 182 ? -23.214 -1.857 30.265 1.00 85.38 182 ASP A N 1
ATOM 1439 C CA . ASP A 1 182 ? -23.393 -0.472 29.813 1.00 85.38 182 ASP A CA 1
ATOM 1440 C C . ASP A 1 182 ? -22.220 0.035 28.953 1.00 85.38 182 ASP A C 1
ATOM 1442 O O . ASP A 1 182 ? -21.053 0.004 29.352 1.00 85.38 182 ASP A O 1
ATOM 1446 N N . ASP A 1 183 ? -22.527 0.544 27.757 1.00 84.06 183 ASP A N 1
ATOM 1447 C CA . ASP A 1 183 ? -21.528 1.041 26.805 1.00 84.06 183 ASP A CA 1
ATOM 1448 C C . ASP A 1 183 ? -20.791 2.299 27.269 1.00 84.06 183 ASP A C 1
ATOM 1450 O O . ASP A 1 183 ? -19.581 2.412 27.049 1.00 84.06 183 ASP A O 1
ATOM 1454 N N . LEU A 1 184 ? -21.491 3.258 27.879 1.00 89.38 184 LEU A N 1
ATOM 1455 C CA . LEU A 1 184 ? -20.894 4.523 28.302 1.00 89.38 184 LEU A CA 1
ATOM 1456 C C . LEU A 1 184 ? -19.895 4.280 29.438 1.00 89.38 184 LEU A C 1
ATOM 1458 O O . LEU A 1 184 ? -18.756 4.753 29.368 1.00 89.38 184 LEU A O 1
ATOM 1462 N N . LEU A 1 185 ? -20.298 3.509 30.450 1.00 88.81 185 LEU A N 1
ATOM 1463 C CA . LEU A 1 185 ? -19.450 3.135 31.579 1.00 88.81 185 LEU A CA 1
ATOM 1464 C C . LEU A 1 185 ? -18.266 2.300 31.111 1.00 88.81 185 LEU A C 1
ATOM 1466 O O . LEU A 1 185 ? -17.134 2.606 31.486 1.00 88.81 185 LEU A O 1
ATOM 1470 N N . HIS A 1 186 ? -18.492 1.305 30.250 1.00 88.06 186 HIS A N 1
ATOM 1471 C CA . HIS A 1 186 ? -17.406 0.498 29.705 1.00 88.06 186 HIS A CA 1
ATOM 1472 C C . HIS A 1 186 ? -16.338 1.368 29.039 1.00 88.06 186 HIS A C 1
ATOM 1474 O O . HIS A 1 186 ? -15.149 1.256 29.348 1.00 88.06 186 HIS A O 1
ATOM 1480 N N . ILE A 1 187 ? -16.760 2.273 28.148 1.00 89.50 187 ILE A N 1
ATOM 1481 C CA . ILE A 1 187 ? -15.835 3.154 27.436 1.00 89.50 187 ILE A CA 1
ATOM 1482 C C . ILE A 1 187 ? -15.100 4.052 28.434 1.00 89.50 187 ILE A C 1
ATOM 1484 O O . ILE A 1 187 ? -13.871 4.108 28.394 1.00 89.50 187 ILE A O 1
ATOM 1488 N N . TRP A 1 188 ? -15.806 4.697 29.363 1.00 92.75 188 TRP A N 1
ATOM 1489 C CA . TRP A 1 188 ? -15.185 5.605 30.328 1.00 92.75 188 TRP A CA 1
ATOM 1490 C C . TRP A 1 188 ? -14.161 4.902 31.238 1.00 92.75 188 TRP A C 1
ATOM 1492 O O . TRP A 1 188 ? -13.058 5.424 31.441 1.00 92.75 188 TRP A O 1
ATOM 1502 N N . TYR A 1 189 ? -14.476 3.699 31.734 1.00 91.06 189 TYR A N 1
ATOM 1503 C CA . TYR A 1 189 ? -13.553 2.894 32.541 1.00 91.06 189 TYR A CA 1
ATOM 1504 C C . TYR A 1 189 ? -12.367 2.386 31.715 1.00 91.06 189 TYR A C 1
ATOM 1506 O O . TYR A 1 189 ? -11.239 2.429 32.207 1.00 91.06 189 TYR A O 1
ATOM 1514 N N . SER A 1 190 ? -12.583 1.959 30.465 1.00 90.19 190 SER A N 1
ATOM 1515 C CA . SER A 1 190 ? -11.500 1.514 29.575 1.00 90.19 190 SER A CA 1
ATOM 1516 C C . SER A 1 190 ? -10.495 2.638 29.301 1.00 90.19 190 SER A C 1
ATOM 1518 O O . SER A 1 190 ? -9.293 2.422 29.446 1.00 90.19 190 SER A O 1
ATOM 1520 N N . ILE A 1 191 ? -10.971 3.862 29.024 1.00 92.75 191 ILE A N 1
ATOM 1521 C CA . ILE A 1 191 ? -10.126 5.056 28.866 1.00 92.75 191 ILE A CA 1
ATOM 1522 C C . ILE A 1 191 ? -9.298 5.268 30.133 1.00 92.75 191 ILE A C 1
ATOM 1524 O O . ILE A 1 191 ? -8.080 5.401 30.059 1.00 92.75 191 ILE A O 1
ATOM 1528 N N . GLY A 1 192 ? -9.940 5.251 31.302 1.00 91.00 192 GLY A N 1
ATOM 1529 C CA . GLY A 1 192 ? -9.258 5.460 32.576 1.00 91.00 192 GLY A CA 1
ATOM 1530 C C . GLY A 1 192 ? -8.203 4.392 32.891 1.00 91.00 192 GLY A C 1
ATOM 1531 O O . GLY A 1 192 ? -7.143 4.708 33.434 1.00 91.00 192 GLY A O 1
ATOM 1532 N N . CYS A 1 193 ? -8.463 3.132 32.542 1.00 89.81 193 CYS A N 1
ATOM 1533 C CA . CYS A 1 193 ? -7.507 2.042 32.725 1.00 89.81 193 CYS A CA 1
ATOM 1534 C C . CYS A 1 193 ? -6.313 2.169 31.776 1.00 89.81 193 CYS A C 1
ATOM 1536 O O . CYS A 1 193 ? -5.176 2.032 32.221 1.00 89.81 193 CYS A O 1
ATOM 1538 N N . VAL A 1 194 ? -6.555 2.497 30.504 1.00 91.56 194 VAL A N 1
ATOM 1539 C CA . VAL A 1 194 ? -5.486 2.752 29.529 1.00 91.56 194 VAL A CA 1
ATOM 1540 C C . VAL A 1 194 ? -4.648 3.958 29.960 1.00 91.56 194 VAL A C 1
ATOM 1542 O O . VAL A 1 194 ? -3.430 3.856 29.991 1.00 91.56 194 VAL A O 1
ATOM 1545 N N . LEU A 1 195 ? -5.261 5.063 30.398 1.00 91.88 195 LEU A N 1
ATOM 1546 C CA . LEU A 1 195 ? -4.526 6.219 30.935 1.00 91.88 195 LEU A CA 1
ATOM 1547 C C . LEU A 1 195 ? -3.673 5.852 32.158 1.00 91.88 195 LEU A C 1
ATOM 1549 O O . LEU A 1 195 ? -2.546 6.318 32.284 1.00 91.88 195 LEU A O 1
ATOM 1553 N N . SER A 1 196 ? -4.170 4.978 33.036 1.00 88.38 196 SER A N 1
ATOM 1554 C CA . SER A 1 196 ? -3.387 4.473 34.171 1.00 88.38 196 SER A CA 1
ATOM 1555 C C . SER A 1 196 ? -2.221 3.576 33.742 1.00 88.38 196 SER A C 1
ATOM 1557 O O . SER A 1 196 ? -1.215 3.516 34.446 1.00 88.38 196 SER A O 1
ATOM 1559 N N . ALA A 1 197 ? -2.343 2.865 32.620 1.00 86.75 197 ALA A N 1
ATOM 1560 C CA . ALA A 1 197 ? -1.248 2.087 32.046 1.00 86.75 197 ALA A CA 1
ATOM 1561 C C . ALA A 1 197 ? -0.211 2.988 31.349 1.00 86.75 197 ALA A C 1
ATOM 1563 O O . ALA A 1 197 ? 0.976 2.688 31.394 1.00 86.75 197 ALA A O 1
ATOM 1564 N N . LEU A 1 198 ? -0.645 4.106 30.757 1.00 87.62 198 LEU A N 1
ATOM 1565 C CA . LEU A 1 198 ? 0.214 5.092 30.082 1.00 87.62 198 LEU A CA 1
ATOM 1566 C C . LEU A 1 198 ? 0.839 6.134 31.028 1.00 87.62 198 LEU A C 1
ATOM 1568 O O . LEU A 1 198 ? 1.656 6.944 30.590 1.00 87.62 198 LEU A O 1
ATOM 1572 N N . SER A 1 199 ? 0.456 6.150 32.309 1.00 85.12 199 SER A N 1
ATOM 1573 C CA . SER A 1 199 ? 1.005 7.087 33.298 1.00 85.12 199 SER A CA 1
ATOM 1574 C C . SER A 1 199 ? 2.521 6.932 33.429 1.00 85.12 199 SER A C 1
ATOM 1576 O O . SER A 1 199 ? 3.010 5.809 33.312 1.00 85.12 199 SER A O 1
ATOM 1578 N N . GLU A 1 200 ? 3.239 8.011 33.758 1.00 75.44 200 GLU A N 1
ATOM 1579 C CA . GLU A 1 200 ? 4.713 8.055 33.854 1.00 75.44 200 GLU A CA 1
ATOM 1580 C C . GLU A 1 200 ? 5.327 6.852 34.591 1.00 75.44 200 GLU A C 1
ATOM 1582 O O . GLU A 1 200 ? 6.260 6.229 34.091 1.00 75.44 200 GLU A O 1
ATOM 1587 N N . ASN A 1 201 ? 4.722 6.427 35.704 1.00 69.75 201 ASN A N 1
ATOM 1588 C CA . ASN A 1 201 ? 5.195 5.296 36.512 1.00 69.75 201 ASN A CA 1
ATOM 1589 C C . ASN A 1 201 ? 5.155 3.927 35.803 1.00 69.75 201 ASN A C 1
ATOM 1591 O O . ASN A 1 201 ? 5.792 2.984 36.262 1.00 69.75 201 ASN A O 1
ATOM 1595 N N . ASN A 1 202 ? 4.398 3.801 34.711 1.00 75.31 202 ASN A N 1
ATOM 1596 C CA . ASN A 1 202 ? 4.168 2.551 33.985 1.00 75.31 202 ASN A CA 1
ATOM 1597 C C . ASN A 1 202 ? 4.664 2.591 32.531 1.00 75.31 202 ASN A C 1
ATOM 1599 O O . ASN A 1 202 ? 4.567 1.576 31.837 1.00 75.31 202 ASN A O 1
ATOM 1603 N N . GLN A 1 203 ? 5.217 3.715 32.058 1.00 78.31 203 GLN A N 1
ATOM 1604 C CA . GLN A 1 203 ? 5.572 3.902 30.643 1.00 78.31 203 GLN A CA 1
ATOM 1605 C C . GLN A 1 203 ? 6.547 2.838 30.124 1.00 78.31 203 GLN A C 1
ATOM 1607 O O . GLN A 1 203 ? 6.358 2.327 29.018 1.00 78.31 203 GLN A O 1
ATOM 1612 N N . THR A 1 204 ? 7.518 2.422 30.939 1.00 76.19 204 THR A N 1
ATOM 1613 C CA . THR A 1 204 ? 8.508 1.384 30.596 1.00 76.19 204 THR A CA 1
ATOM 1614 C C . THR A 1 204 ? 7.882 0.020 30.293 1.00 76.19 204 THR A C 1
ATOM 1616 O O . THR A 1 204 ? 8.424 -0.744 29.497 1.00 76.19 204 THR A O 1
ATOM 1619 N N . ASN A 1 205 ? 6.707 -0.273 30.856 1.00 80.19 205 ASN A N 1
ATOM 1620 C CA . ASN A 1 205 ? 6.017 -1.553 30.685 1.00 80.19 205 ASN A CA 1
ATOM 1621 C C . ASN A 1 205 ? 5.105 -1.589 29.446 1.00 80.19 205 ASN A C 1
ATOM 1623 O O . ASN A 1 205 ? 4.701 -2.668 29.009 1.00 80.19 205 ASN A O 1
ATOM 1627 N N . THR A 1 206 ? 4.796 -0.429 28.855 1.00 80.50 206 THR A N 1
ATOM 1628 C CA . THR A 1 206 ? 3.863 -0.317 27.717 1.00 80.50 206 THR A CA 1
ATOM 1629 C C . THR A 1 206 ? 4.468 -0.760 26.385 1.00 80.50 206 THR A C 1
ATOM 1631 O O . THR A 1 206 ? 3.735 -1.110 25.463 1.00 80.50 206 THR A O 1
ATOM 1634 N N . GLY A 1 207 ? 5.801 -0.755 26.271 1.00 80.69 207 GLY A N 1
ATOM 1635 C CA . GLY A 1 207 ? 6.497 -1.039 25.015 1.00 80.69 207 GLY A CA 1
ATOM 1636 C C . GLY A 1 207 ? 6.361 0.066 23.959 1.00 80.69 207 GLY A C 1
ATOM 1637 O O . GLY A 1 207 ? 6.659 -0.189 22.798 1.00 80.69 207 GLY A O 1
ATOM 1638 N N . ILE A 1 208 ? 5.907 1.267 24.332 1.00 86.62 208 ILE A N 1
ATOM 1639 C CA . ILE A 1 208 ? 5.854 2.457 23.466 1.00 86.62 208 ILE A CA 1
ATOM 1640 C C . ILE A 1 208 ? 7.217 3.166 23.474 1.00 86.62 208 ILE A C 1
ATOM 1642 O O . ILE A 1 208 ? 7.905 3.188 24.492 1.00 86.62 208 ILE A O 1
ATOM 1646 N N . ASP A 1 209 ? 7.607 3.736 22.331 1.00 82.94 209 ASP A N 1
ATOM 1647 C CA . ASP A 1 209 ? 8.880 4.454 22.167 1.00 82.94 209 ASP A CA 1
ATOM 1648 C C . ASP A 1 209 ? 8.954 5.668 23.123 1.00 82.94 209 ASP A C 1
ATOM 1650 O O . ASP A 1 209 ? 8.075 6.533 23.055 1.00 82.94 209 ASP A O 1
ATOM 1654 N N . PRO A 1 210 ? 9.984 5.787 23.984 1.00 86.00 210 PRO A N 1
ATOM 1655 C CA . PRO A 1 210 ? 10.160 6.949 24.857 1.00 86.00 210 PRO A CA 1
ATOM 1656 C C . PRO A 1 210 ? 10.145 8.284 24.104 1.00 86.00 210 PRO A C 1
ATOM 1658 O O . PRO A 1 210 ? 9.556 9.253 24.583 1.00 86.00 210 PRO A O 1
ATOM 1661 N N . LEU A 1 211 ? 10.699 8.324 22.885 1.00 87.38 211 LEU A N 1
ATOM 1662 C CA . LEU A 1 211 ? 10.709 9.532 22.057 1.00 87.38 211 LEU A CA 1
ATOM 1663 C C . LEU A 1 211 ? 9.289 9.967 21.664 1.00 87.38 211 LEU A C 1
ATOM 1665 O O . LEU A 1 211 ? 9.027 11.157 21.475 1.00 87.38 211 LEU A O 1
ATOM 1669 N N . PHE A 1 212 ? 8.359 9.017 21.523 1.00 90.19 212 PHE A N 1
ATOM 1670 C CA . PHE A 1 212 ? 6.958 9.318 21.241 1.00 90.19 212 PHE A CA 1
ATOM 1671 C C . PHE A 1 212 ? 6.291 10.003 22.438 1.00 90.19 212 PHE A C 1
ATOM 1673 O O . PHE A 1 212 ? 5.620 11.017 22.246 1.00 90.19 212 PHE A O 1
ATOM 1680 N N . TYR A 1 213 ? 6.518 9.504 23.660 1.00 88.69 213 TYR A N 1
ATOM 1681 C CA . TYR A 1 213 ? 6.012 10.147 24.876 1.00 88.69 213 TYR A CA 1
ATOM 1682 C C . TYR A 1 213 ? 6.579 11.551 25.055 1.00 88.69 213 TYR A C 1
ATOM 1684 O O . TYR A 1 213 ? 5.816 12.474 25.314 1.00 88.69 213 TYR A O 1
ATOM 1692 N N . GLU A 1 214 ? 7.884 11.729 24.854 1.00 88.69 214 GLU A N 1
ATOM 1693 C CA . GLU A 1 214 ? 8.528 13.041 24.961 1.00 88.69 214 GLU A CA 1
ATOM 1694 C C . GLU A 1 214 ? 7.952 14.038 23.945 1.00 88.69 214 GLU A C 1
ATOM 1696 O O . GLU A 1 214 ? 7.666 15.182 24.283 1.00 88.69 214 GLU A O 1
ATOM 1701 N N . THR A 1 215 ? 7.701 13.589 22.710 1.00 89.94 215 THR A N 1
ATOM 1702 C CA . THR A 1 215 ? 7.166 14.455 21.647 1.00 89.94 215 THR A CA 1
ATOM 1703 C C . THR A 1 215 ? 5.693 14.832 21.868 1.00 89.94 215 THR A C 1
ATOM 1705 O O . THR A 1 215 ? 5.271 15.894 21.416 1.00 89.94 215 THR A O 1
ATOM 1708 N N . TYR A 1 216 ? 4.891 13.970 22.505 1.00 91.88 216 TYR A N 1
ATOM 1709 C CA . TYR A 1 216 ? 3.429 14.123 22.591 1.00 91.88 216 TYR A CA 1
ATOM 1710 C C . TYR A 1 216 ? 2.872 14.082 24.018 1.00 91.88 216 TYR A C 1
ATOM 1712 O O . TYR A 1 216 ? 1.700 13.745 24.207 1.00 91.88 216 TYR A O 1
ATOM 1720 N N . LYS A 1 217 ? 3.682 14.441 25.017 1.00 90.56 217 LYS A N 1
ATOM 1721 C CA . LYS A 1 217 ? 3.265 14.497 26.424 1.00 90.56 217 LYS A CA 1
ATOM 1722 C C . LYS A 1 217 ? 2.015 15.363 26.614 1.00 90.56 217 LYS A C 1
ATOM 1724 O O . LYS A 1 217 ? 1.020 14.884 27.151 1.00 90.56 217 LYS A O 1
ATOM 1729 N N . ASP A 1 218 ? 2.021 16.562 26.035 1.00 91.38 218 ASP A N 1
ATOM 1730 C CA . ASP A 1 218 ? 0.914 17.524 26.125 1.00 91.38 218 ASP A CA 1
ATOM 1731 C C . ASP A 1 218 ? -0.413 16.969 25.576 1.00 91.38 218 ASP A C 1
ATOM 1733 O O . ASP A 1 218 ? -1.497 17.292 26.065 1.00 91.38 218 ASP A O 1
ATOM 1737 N N . GLU A 1 219 ? -0.355 16.102 24.557 1.00 90.94 219 GLU A N 1
ATOM 1738 C CA . GLU A 1 219 ? -1.550 15.470 23.992 1.00 90.94 219 GLU A CA 1
ATOM 1739 C C . GLU A 1 219 ? -2.139 14.440 24.963 1.00 90.94 219 GLU A C 1
ATOM 1741 O O . GLU A 1 219 ? -3.362 14.360 25.102 1.00 90.94 219 GLU A O 1
ATOM 1746 N N . LEU A 1 220 ? -1.289 13.668 25.648 1.00 91.81 220 LEU A N 1
ATOM 1747 C CA . LEU A 1 220 ? -1.719 12.702 26.658 1.00 91.81 220 LEU A CA 1
ATOM 1748 C C . LEU A 1 220 ? -2.302 13.411 27.888 1.00 91.81 220 LEU A C 1
ATOM 1750 O O . LEU A 1 220 ? -3.362 13.004 28.372 1.00 91.81 220 LEU A O 1
ATOM 1754 N N . ASP A 1 221 ? -1.672 14.498 28.329 1.00 92.69 221 ASP A N 1
ATOM 1755 C CA . ASP A 1 221 ? -2.155 15.331 29.435 1.00 92.69 221 ASP A CA 1
ATOM 1756 C C . ASP A 1 221 ? -3.509 15.964 29.083 1.00 92.69 221 ASP A C 1
ATOM 1758 O O . ASP A 1 221 ? -4.478 15.820 29.829 1.00 92.69 221 ASP A O 1
ATOM 1762 N N . SER A 1 222 ? -3.655 16.502 27.866 1.00 93.75 222 SER A N 1
ATOM 1763 C CA . SER A 1 222 ? -4.935 17.010 27.349 1.00 93.75 222 SER A CA 1
ATOM 1764 C C . SER A 1 222 ? -6.046 15.948 27.334 1.00 93.75 222 SER A C 1
ATOM 1766 O O . SER A 1 222 ? -7.217 16.252 27.591 1.00 93.75 222 SER A O 1
ATOM 1768 N N . VAL A 1 223 ? -5.720 14.691 27.014 1.00 93.69 223 VAL A N 1
ATOM 1769 C CA . VAL A 1 223 ? -6.674 13.570 27.073 1.00 93.69 223 VAL A CA 1
ATOM 1770 C C . VAL A 1 223 ? -7.033 13.234 28.526 1.00 93.69 223 VAL A C 1
ATOM 1772 O O . VAL A 1 223 ? -8.206 12.978 28.812 1.00 93.69 223 VAL A O 1
ATOM 1775 N N . CYS A 1 224 ? -6.063 13.264 29.443 1.00 93.56 224 CYS A N 1
ATOM 1776 C CA . CYS A 1 224 ? -6.279 13.039 30.872 1.00 93.56 224 CYS A CA 1
ATOM 1777 C C . CYS A 1 224 ? -7.195 14.110 31.483 1.00 93.56 224 CYS A C 1
ATOM 1779 O O . CYS A 1 224 ? -8.195 13.777 32.126 1.00 93.56 224 CYS A O 1
ATOM 1781 N N . ASP A 1 225 ? -6.935 15.384 31.196 1.00 94.00 225 ASP A N 1
ATOM 1782 C CA . ASP A 1 225 ? -7.747 16.511 31.660 1.00 94.00 225 ASP A CA 1
ATOM 1783 C C . ASP A 1 225 ? -9.185 16.404 31.155 1.00 94.00 225 ASP A C 1
ATOM 1785 O O . ASP A 1 225 ? -10.145 16.587 31.910 1.00 94.00 225 ASP A O 1
ATOM 1789 N N . ARG A 1 226 ? -9.364 16.025 29.883 1.00 94.12 226 ARG A N 1
ATOM 1790 C CA . ARG A 1 226 ? -10.701 15.823 29.315 1.00 94.12 226 ARG A CA 1
ATOM 1791 C C . ARG A 1 226 ? -11.420 14.627 29.940 1.00 94.12 226 ARG A C 1
ATOM 1793 O O . ARG A 1 226 ? -12.630 14.705 30.146 1.00 94.12 226 ARG A O 1
ATOM 1800 N N . HIS A 1 227 ? -10.709 13.546 30.275 1.00 94.62 227 HIS A N 1
ATOM 1801 C CA . HIS A 1 227 ? -11.275 12.403 31.007 1.00 94.62 227 HIS A CA 1
ATOM 1802 C C . HIS A 1 227 ? -11.807 12.825 32.381 1.00 94.62 227 HIS A C 1
ATOM 1804 O O . HIS A 1 227 ? -12.927 12.459 32.745 1.00 94.62 227 HIS A O 1
ATOM 1810 N N . ILE A 1 228 ? -11.044 13.653 33.101 1.00 93.06 228 ILE A N 1
ATOM 1811 C CA . ILE A 1 228 ? -11.440 14.214 34.399 1.00 93.06 228 ILE A CA 1
ATOM 1812 C C . ILE A 1 228 ? -12.645 15.150 34.237 1.00 93.06 228 ILE A C 1
ATOM 1814 O O . ILE A 1 228 ? -13.615 15.030 34.985 1.00 93.06 228 ILE A O 1
ATOM 1818 N N . ALA A 1 229 ? -12.639 16.026 33.229 1.00 92.81 229 ALA A N 1
ATOM 1819 C CA . ALA A 1 229 ? -13.736 16.956 32.957 1.00 92.81 229 ALA A CA 1
ATOM 1820 C C . ALA A 1 229 ? -15.062 16.255 32.601 1.00 92.81 229 ALA A C 1
ATOM 1822 O O . ALA A 1 229 ? -16.134 16.790 32.876 1.00 92.81 229 ALA A O 1
ATOM 1823 N N . LEU A 1 230 ? -15.008 15.049 32.023 1.00 94.00 230 LEU A N 1
ATOM 1824 C CA . LEU A 1 230 ? -16.186 14.223 31.726 1.00 94.00 230 LEU A CA 1
ATOM 1825 C C . LEU A 1 230 ? -16.645 13.358 32.914 1.00 94.00 230 LEU A C 1
ATOM 1827 O O . LEU A 1 230 ? -17.700 12.729 32.836 1.00 94.00 230 LEU A O 1
ATOM 1831 N N . ALA A 1 231 ? -15.914 13.327 34.032 1.00 92.25 231 ALA A N 1
ATOM 1832 C CA . ALA A 1 231 ? -16.304 12.536 35.200 1.00 92.25 231 ALA A CA 1
ATOM 1833 C C . ALA A 1 231 ? -17.625 12.999 35.859 1.00 92.25 231 ALA A C 1
ATOM 1835 O O . ALA A 1 231 ? -18.426 12.129 36.202 1.00 92.25 231 ALA A O 1
ATOM 1836 N N . PRO A 1 232 ? -17.923 14.308 36.028 1.00 91.94 232 PRO A N 1
ATOM 1837 C CA . PRO A 1 232 ? -19.192 14.757 36.609 1.00 91.94 232 PRO A CA 1
ATOM 1838 C C . PRO A 1 232 ? -20.460 14.296 35.859 1.00 91.94 232 PRO A C 1
ATOM 1840 O O . PRO A 1 232 ? -21.350 13.751 36.519 1.00 91.94 232 PRO A O 1
ATOM 1843 N N . PRO A 1 233 ? -20.587 14.443 34.519 1.00 91.25 233 PRO A N 1
ATOM 1844 C CA . PRO A 1 233 ? -21.776 13.966 33.811 1.00 91.25 233 PRO A CA 1
ATOM 1845 C C . PRO A 1 233 ? -21.892 12.435 33.821 1.00 91.25 233 PRO A C 1
ATOM 1847 O O . PRO A 1 233 ? -22.990 11.912 34.007 1.00 91.25 233 PRO A O 1
ATOM 1850 N N . VAL A 1 234 ? -20.775 11.705 33.715 1.00 90.44 234 VAL A N 1
ATOM 1851 C CA . VAL A 1 234 ? -20.771 10.232 33.812 1.00 90.44 234 VAL A CA 1
ATOM 1852 C C . VAL A 1 234 ? -21.176 9.768 35.212 1.00 90.44 234 VAL A C 1
ATOM 1854 O O . VAL A 1 234 ? -21.950 8.826 35.350 1.00 90.44 234 VAL A O 1
ATOM 1857 N N . ARG A 1 235 ? -20.729 10.464 36.263 1.00 89.31 235 ARG A N 1
ATOM 1858 C CA . ARG A 1 235 ? -21.145 10.209 37.649 1.00 89.31 235 ARG A CA 1
ATOM 1859 C C . ARG A 1 235 ? -22.648 10.391 37.831 1.00 89.31 235 ARG A C 1
ATOM 1861 O O . ARG A 1 235 ? -23.272 9.556 38.478 1.00 89.31 235 ARG A O 1
ATOM 1868 N N . LYS A 1 236 ? -23.222 11.463 37.270 1.00 89.06 236 LYS A N 1
ATOM 1869 C CA . LYS A 1 236 ? -24.669 11.723 37.323 1.00 89.06 236 LYS A CA 1
ATOM 1870 C C . LYS A 1 236 ? -25.454 10.583 36.669 1.00 89.06 236 LYS A C 1
ATOM 1872 O O . LYS A 1 236 ? -26.398 10.088 37.272 1.00 89.06 236 LYS A O 1
ATOM 1877 N N . TYR A 1 237 ? -25.022 10.141 35.488 1.00 88.44 237 TYR A N 1
ATOM 1878 C CA . TYR A 1 237 ? -25.616 8.992 34.800 1.00 88.44 237 TYR A CA 1
ATOM 1879 C C . TYR A 1 237 ? -25.503 7.706 35.627 1.00 88.44 237 TYR A C 1
ATOM 1881 O O . TYR A 1 237 ? -26.493 7.015 35.842 1.00 88.44 237 TYR A O 1
ATOM 1889 N N . PHE A 1 238 ? -24.315 7.420 36.166 1.00 85.94 238 PHE A N 1
ATOM 1890 C CA . PHE A 1 238 ? -24.086 6.212 36.952 1.00 85.94 238 PHE A CA 1
ATOM 1891 C C . PHE A 1 238 ? -24.933 6.167 38.233 1.00 85.94 238 PHE A C 1
ATOM 1893 O O . PHE A 1 238 ? -25.478 5.121 38.577 1.00 85.94 238 PHE A O 1
ATOM 1900 N N . ALA A 1 239 ? -25.090 7.302 38.920 1.00 84.88 239 ALA A N 1
ATOM 1901 C CA . ALA A 1 239 ? -25.951 7.407 40.095 1.00 84.88 239 ALA A CA 1
ATOM 1902 C C . ALA A 1 239 ? -27.429 7.133 39.762 1.00 84.88 239 ALA A C 1
ATOM 1904 O O . ALA A 1 239 ? -28.106 6.442 40.522 1.00 84.88 239 ALA A O 1
ATOM 1905 N N . GLU A 1 240 ? -27.915 7.620 38.617 1.00 84.69 240 GLU A N 1
ATOM 1906 C CA . GLU A 1 240 ? -29.290 7.373 38.167 1.00 84.69 240 GLU A CA 1
ATOM 1907 C C . GLU A 1 240 ? -29.520 5.902 37.794 1.00 84.69 240 GLU A C 1
ATOM 1909 O O . GLU A 1 240 ? -30.558 5.322 38.124 1.00 84.69 240 GLU A O 1
ATOM 1914 N N . LEU A 1 241 ? -28.518 5.268 37.186 1.00 82.94 241 LEU A N 1
ATOM 1915 C CA . LEU A 1 241 ? -28.554 3.856 36.813 1.00 82.94 241 LEU A CA 1
ATOM 1916 C C . LEU A 1 241 ? -28.582 2.929 38.043 1.00 82.94 241 LEU A C 1
ATOM 1918 O O . LEU A 1 241 ? -29.292 1.923 38.062 1.00 82.94 241 LEU A O 1
ATOM 1922 N N . LEU A 1 242 ? -27.868 3.305 39.110 1.00 80.50 242 LEU A N 1
ATOM 1923 C CA . LEU A 1 242 ? -27.932 2.620 40.405 1.00 80.50 242 LEU A CA 1
ATOM 1924 C C . LEU A 1 242 ? -29.285 2.824 41.104 1.00 80.50 242 LEU A C 1
ATOM 1926 O O . LEU A 1 242 ? -29.802 1.888 41.709 1.00 80.50 242 LEU A O 1
ATOM 1930 N N . ARG A 1 243 ? -29.879 4.022 41.010 1.00 80.06 243 ARG A N 1
ATOM 1931 C CA . ARG A 1 243 ? -31.178 4.344 41.631 1.00 80.06 243 ARG A CA 1
ATOM 1932 C C . ARG A 1 243 ? -32.332 3.538 41.033 1.00 80.06 243 ARG A C 1
ATOM 1934 O O . ARG A 1 243 ? -33.283 3.209 41.734 1.00 80.06 243 ARG A O 1
ATOM 1941 N N . THR A 1 244 ? -32.248 3.228 39.746 1.00 74.31 244 THR A N 1
ATOM 1942 C CA . THR A 1 244 ? -33.307 2.572 38.965 1.00 74.31 244 THR A CA 1
ATOM 1943 C C . THR A 1 244 ? -33.170 1.048 38.895 1.00 74.31 244 THR A C 1
ATOM 1945 O O . THR A 1 244 ? -33.918 0.410 38.159 1.00 74.31 244 THR A O 1
ATOM 1948 N N . ASN A 1 245 ? -32.254 0.441 39.667 1.00 66.50 245 ASN A N 1
ATOM 1949 C CA . ASN A 1 245 ? -32.017 -1.010 39.695 1.00 66.50 245 ASN A CA 1
ATOM 1950 C C . ASN A 1 245 ? -31.853 -1.636 38.293 1.00 66.50 245 ASN A C 1
ATOM 1952 O O . ASN A 1 245 ? -32.280 -2.763 38.055 1.00 66.50 245 ASN A O 1
ATOM 1956 N N . SER A 1 246 ? -31.165 -0.944 37.378 1.00 60.66 246 SER A N 1
ATOM 1957 C CA . SER A 1 246 ? -30.914 -1.424 36.006 1.00 60.66 246 SER A CA 1
ATOM 1958 C C . SER A 1 246 ? -32.177 -1.572 35.137 1.00 60.66 246 SER A C 1
ATOM 1960 O O . SER A 1 246 ? -32.248 -2.492 34.321 1.00 60.66 246 SER A O 1
ATOM 1962 N N . SER A 1 247 ? -33.180 -0.694 35.282 1.00 57.94 247 SER A N 1
ATOM 1963 C CA . SER A 1 247 ? -34.227 -0.594 34.252 1.00 57.94 247 SER A CA 1
ATOM 1964 C C . SER A 1 247 ? -33.586 -0.213 32.903 1.00 57.94 247 SER A C 1
ATOM 1966 O O . SER A 1 247 ? -32.815 0.752 32.870 1.00 57.94 247 SER A O 1
ATOM 1968 N N . PRO A 1 248 ? -33.880 -0.924 31.796 1.00 59.19 248 PRO A N 1
ATOM 1969 C CA . PRO A 1 248 ? -33.291 -0.667 30.476 1.00 59.19 248 PRO A CA 1
ATOM 1970 C C . PRO A 1 248 ? -33.651 0.705 29.871 1.00 59.19 248 PRO A C 1
ATOM 1972 O O . PRO A 1 248 ? -33.100 1.068 28.836 1.00 59.19 248 PRO A O 1
ATOM 1975 N N . ASP A 1 249 ? -34.531 1.477 30.514 1.00 65.06 249 ASP A N 1
ATOM 1976 C CA . ASP A 1 249 ? -35.050 2.749 29.993 1.00 65.06 249 ASP A CA 1
ATOM 1977 C C . ASP A 1 249 ? -34.148 3.969 30.267 1.00 65.06 249 ASP A C 1
ATOM 1979 O O . ASP A 1 249 ? -34.412 5.063 29.763 1.00 65.06 249 ASP A O 1
ATOM 1983 N N . VAL A 1 250 ? -33.081 3.830 31.065 1.00 73.12 250 VAL A N 1
ATOM 1984 C CA . VAL A 1 250 ? -32.170 4.952 31.356 1.00 73.12 250 VAL A CA 1
ATOM 1985 C C . VAL A 1 250 ? -31.198 5.149 30.193 1.00 73.12 250 VAL A C 1
ATOM 1987 O O . VAL A 1 250 ? -30.151 4.514 30.116 1.00 73.12 250 VAL A O 1
ATOM 1990 N N . VAL A 1 251 ? -31.539 6.059 29.281 1.00 78.75 251 VAL A N 1
ATOM 1991 C CA . VAL A 1 251 ? -30.700 6.402 28.124 1.00 78.75 251 VAL A CA 1
ATOM 1992 C C . VAL A 1 251 ? -29.671 7.477 28.511 1.00 78.75 251 VAL A C 1
ATOM 1994 O O . VAL A 1 251 ? -30.047 8.505 29.083 1.00 78.75 251 VAL A O 1
ATOM 1997 N N . PRO A 1 252 ? -28.370 7.293 28.209 1.00 82.69 252 PRO A N 1
ATOM 1998 C CA . PRO A 1 252 ? -27.358 8.310 28.472 1.00 82.69 252 PRO A CA 1
ATOM 1999 C C . PRO A 1 252 ? -27.576 9.553 27.606 1.00 82.69 252 PRO A C 1
ATOM 2001 O O . PRO A 1 252 ? -28.034 9.458 26.469 1.00 82.69 252 PRO A O 1
ATOM 2004 N N . ASP A 1 253 ? -27.166 10.719 28.114 1.00 86.81 253 ASP A N 1
ATOM 2005 C CA . ASP A 1 253 ? -27.147 11.948 27.316 1.00 86.81 253 ASP A CA 1
ATOM 2006 C C . ASP A 1 253 ? -26.310 11.720 26.037 1.00 86.81 253 ASP A C 1
ATOM 2008 O O . ASP A 1 253 ? -25.103 11.436 26.131 1.00 86.81 253 ASP A O 1
ATOM 2012 N N . PRO A 1 254 ? -26.913 11.837 24.836 1.00 86.62 254 PRO A N 1
ATOM 2013 C CA . PRO A 1 254 ? -26.229 11.558 23.580 1.00 86.62 254 PRO A CA 1
ATOM 2014 C C . PRO A 1 254 ? -25.013 12.467 23.359 1.00 86.62 254 PRO A C 1
ATOM 2016 O O . PRO A 1 254 ? -24.042 12.043 22.724 1.00 86.62 254 PRO A O 1
ATOM 2019 N N . ALA A 1 255 ? -25.013 13.691 23.902 1.00 89.62 255 ALA A N 1
ATOM 2020 C CA . ALA A 1 255 ? -23.873 14.596 23.810 1.00 89.62 255 ALA A CA 1
ATOM 2021 C C . ALA A 1 255 ? -22.679 14.078 24.626 1.00 89.62 255 ALA A C 1
ATOM 2023 O O . ALA A 1 255 ? -21.562 14.012 24.107 1.00 89.62 255 ALA A O 1
ATOM 2024 N N . VAL A 1 256 ? -22.919 13.638 25.865 1.00 90.00 256 VAL A N 1
ATOM 2025 C CA . VAL A 1 256 ? -21.890 13.062 26.749 1.00 90.00 256 VAL A CA 1
ATOM 2026 C C . VAL A 1 256 ? -21.351 11.761 26.166 1.00 90.00 256 VAL A C 1
ATOM 2028 O O . VAL A 1 256 ? -20.138 11.552 26.131 1.00 90.00 256 VAL A O 1
ATOM 2031 N N . PHE A 1 257 ? -22.228 10.899 25.651 1.00 88.38 257 PHE A N 1
ATOM 2032 C CA . PHE A 1 257 ? -21.814 9.640 25.038 1.00 88.38 257 PHE A CA 1
ATOM 2033 C C . PHE A 1 257 ? -20.934 9.858 23.805 1.00 88.38 257 PHE A C 1
ATOM 2035 O O . PHE A 1 257 ? -19.913 9.184 23.646 1.00 88.38 257 PHE A O 1
ATOM 2042 N N . ARG A 1 258 ? -21.273 10.839 22.961 1.00 88.06 258 ARG A N 1
ATOM 2043 C CA . ARG A 1 258 ? -20.449 11.231 21.810 1.00 88.06 258 ARG A CA 1
ATOM 2044 C C . ARG A 1 258 ? -19.087 11.777 22.241 1.00 88.06 258 ARG A C 1
ATOM 2046 O O . ARG A 1 258 ? -18.079 11.383 21.666 1.00 88.06 258 ARG A O 1
ATOM 2053 N N . GLU A 1 259 ? -19.034 12.628 23.264 1.00 91.62 259 GLU A N 1
ATOM 2054 C CA . GLU A 1 259 ? -17.775 13.157 23.811 1.00 91.62 259 GLU A CA 1
ATOM 2055 C C . GLU A 1 259 ? -16.873 12.050 24.373 1.00 91.62 259 GLU A C 1
ATOM 2057 O O . GLU A 1 259 ? -15.676 12.016 24.086 1.00 91.62 259 GLU A O 1
ATOM 2062 N N . VAL A 1 260 ? -17.441 11.093 25.112 1.00 91.81 260 VAL A N 1
ATOM 2063 C CA . VAL A 1 260 ? -16.699 9.942 25.648 1.00 91.81 260 VAL A CA 1
ATOM 2064 C C . VAL A 1 260 ? -16.196 9.025 24.523 1.00 91.81 260 VAL A C 1
ATOM 2066 O O . VAL A 1 260 ? -15.048 8.579 24.568 1.00 91.81 260 VAL A O 1
ATOM 2069 N N . LYS A 1 261 ? -16.990 8.799 23.465 1.00 90.62 261 LYS A N 1
ATOM 2070 C CA . LYS A 1 261 ? -16.541 8.083 22.254 1.00 90.62 261 LYS A CA 1
ATOM 2071 C C . LYS A 1 261 ? -15.406 8.812 21.528 1.00 90.62 261 LYS A C 1
ATOM 2073 O O . LYS A 1 261 ? -14.419 8.174 21.168 1.00 90.62 261 LYS A O 1
ATOM 2078 N N . ASN A 1 262 ? -15.509 10.130 21.363 1.00 90.12 262 ASN A N 1
ATOM 2079 C CA . ASN A 1 262 ? -14.459 10.946 20.752 1.00 90.12 262 ASN A CA 1
ATOM 2080 C C . ASN A 1 262 ? -13.157 10.876 21.560 1.00 90.12 262 ASN A C 1
ATOM 2082 O O . ASN A 1 262 ? -12.078 10.706 20.993 1.00 90.12 262 ASN A O 1
ATOM 2086 N N . LEU A 1 263 ? -13.255 10.940 22.892 1.00 93.12 263 LEU A N 1
ATOM 2087 C CA . LEU A 1 263 ? -12.104 10.812 23.780 1.00 93.12 263 LEU A CA 1
ATOM 2088 C C . LEU A 1 263 ? -11.446 9.430 23.676 1.00 93.12 263 LEU A C 1
ATOM 2090 O O . LEU A 1 263 ? -10.220 9.347 23.593 1.00 93.12 263 LEU A O 1
ATOM 2094 N N . ARG A 1 264 ? -12.245 8.355 23.621 1.00 92.88 264 ARG A N 1
ATOM 2095 C CA . ARG A 1 264 ? -11.753 6.991 23.373 1.00 92.88 264 ARG A CA 1
ATOM 2096 C C . ARG A 1 264 ? -10.968 6.927 22.072 1.00 92.88 264 ARG A C 1
ATOM 2098 O O . ARG A 1 264 ? -9.865 6.398 22.051 1.00 92.88 264 ARG A O 1
ATOM 2105 N N . ASP A 1 265 ? -11.530 7.456 20.994 1.00 90.50 265 ASP A N 1
ATOM 2106 C CA . ASP A 1 265 ? -10.929 7.359 19.668 1.00 90.50 265 ASP A CA 1
ATOM 2107 C C . ASP A 1 265 ? -9.637 8.183 19.564 1.00 90.50 265 ASP A C 1
ATOM 2109 O O . ASP A 1 265 ? -8.663 7.722 18.961 1.00 90.50 265 ASP A O 1
ATOM 2113 N N . ARG A 1 266 ? -9.579 9.346 20.226 1.00 92.44 266 ARG A N 1
ATOM 2114 C CA . ARG A 1 266 ? -8.351 10.139 20.388 1.00 92.44 266 ARG A CA 1
ATOM 2115 C C . ARG A 1 266 ? -7.279 9.354 21.151 1.00 92.44 266 ARG A C 1
ATOM 2117 O O . ARG A 1 266 ? -6.160 9.231 20.660 1.00 92.44 266 ARG A O 1
ATOM 2124 N N . LEU A 1 267 ? -7.629 8.752 22.292 1.00 94.25 267 LEU A N 1
ATOM 2125 C CA . LEU A 1 267 ? -6.700 7.941 23.089 1.00 94.25 267 LEU A CA 1
ATOM 2126 C C . LEU A 1 267 ? -6.226 6.689 22.341 1.00 94.25 267 LEU A C 1
ATOM 2128 O O . LEU A 1 267 ? -5.042 6.370 22.349 1.00 94.25 267 LEU A O 1
ATOM 2132 N N . TYR A 1 268 ? -7.122 5.978 21.661 1.00 93.56 268 TYR A N 1
ATOM 2133 C CA . TYR A 1 268 ? -6.755 4.788 20.892 1.00 93.56 268 TYR A CA 1
ATOM 2134 C C . TYR A 1 268 ? -5.867 5.142 19.704 1.00 93.56 268 TYR A C 1
ATOM 2136 O O . TYR A 1 268 ? -4.984 4.362 19.362 1.00 93.56 268 TYR A O 1
ATOM 2144 N N . THR A 1 269 ? -6.049 6.321 19.103 1.00 92.38 269 THR A N 1
ATOM 2145 C CA . THR A 1 269 ? -5.137 6.828 18.069 1.00 92.38 269 THR A CA 1
ATOM 2146 C C . THR A 1 269 ? -3.753 7.106 18.653 1.00 92.38 269 THR A C 1
ATOM 2148 O O . THR A 1 269 ? -2.764 6.671 18.068 1.00 92.38 269 THR A O 1
ATOM 2151 N N . PHE A 1 270 ? -3.671 7.748 19.825 1.00 93.38 270 PHE A N 1
ATOM 2152 C CA . PHE A 1 270 ? -2.406 7.961 20.540 1.00 93.38 270 PHE A CA 1
ATOM 2153 C C . PHE A 1 270 ? -1.683 6.634 20.811 1.00 93.38 270 PHE A C 1
ATOM 2155 O O . PHE A 1 270 ? -0.521 6.473 20.444 1.00 93.38 270 PHE A O 1
ATOM 2162 N N . VAL A 1 271 ? -2.395 5.655 21.380 1.00 92.81 271 VAL A N 1
ATOM 2163 C CA . VAL A 1 271 ? -1.869 4.310 21.664 1.00 92.81 271 VAL A CA 1
ATOM 2164 C C . VAL A 1 271 ? -1.418 3.610 20.385 1.00 92.81 271 VAL A C 1
ATOM 2166 O O . VAL A 1 271 ? -0.321 3.063 20.336 1.00 92.81 271 VAL A O 1
ATOM 2169 N N . ALA A 1 272 ? -2.236 3.644 19.333 1.00 91.31 272 ALA A N 1
ATOM 2170 C CA . ALA A 1 272 ? -1.900 3.032 18.056 1.00 91.31 272 ALA A CA 1
ATOM 2171 C C . ALA A 1 272 ? -0.617 3.630 17.461 1.00 91.31 272 ALA A C 1
ATOM 2173 O O . ALA A 1 272 ? 0.239 2.874 17.009 1.00 91.31 272 ALA A O 1
ATOM 2174 N N . CYS A 1 273 ? -0.456 4.955 17.487 1.00 91.06 273 CYS A N 1
ATOM 2175 C CA . CYS A 1 273 ? 0.764 5.613 17.021 1.00 91.06 273 CYS A CA 1
ATOM 2176 C C . CYS A 1 273 ? 1.979 5.232 17.881 1.00 91.06 273 CYS A C 1
ATOM 2178 O O . CYS A 1 273 ? 3.012 4.834 17.344 1.00 91.06 273 CYS A O 1
ATOM 2180 N N . GLY A 1 274 ? 1.846 5.275 19.208 1.00 90.75 274 GLY A N 1
ATOM 2181 C CA . GLY A 1 274 ? 2.943 4.953 20.122 1.00 90.75 274 GLY A CA 1
ATOM 2182 C C . GLY A 1 274 ? 3.401 3.492 20.056 1.00 90.75 274 GLY A C 1
ATOM 2183 O O . GLY A 1 274 ? 4.590 3.202 20.145 1.00 90.75 274 GLY A O 1
ATOM 2184 N N . ILE A 1 275 ? 2.481 2.546 19.862 1.00 90.12 275 ILE A N 1
ATOM 2185 C CA . ILE A 1 275 ? 2.843 1.129 19.705 1.00 90.12 275 ILE A CA 1
ATOM 2186 C C . ILE A 1 275 ? 3.479 0.887 18.337 1.00 90.12 275 ILE A C 1
ATOM 2188 O O . ILE A 1 275 ? 4.428 0.120 18.198 1.00 90.12 275 ILE A O 1
ATOM 2192 N N . ARG A 1 276 ? 2.960 1.522 17.283 1.00 87.81 276 ARG A N 1
ATOM 2193 C CA . ARG A 1 276 ? 3.485 1.317 15.928 1.00 87.81 276 ARG A CA 1
ATOM 2194 C C . ARG A 1 276 ? 4.875 1.912 15.744 1.00 87.81 276 ARG A C 1
ATOM 2196 O O . ARG A 1 276 ? 5.628 1.370 14.938 1.00 87.81 276 ARG A O 1
ATOM 2203 N N . SER A 1 277 ? 5.220 2.958 16.493 1.00 84.31 277 SER A N 1
ATOM 2204 C CA . SER A 1 277 ? 6.549 3.565 16.449 1.00 84.31 277 SER A CA 1
ATOM 2205 C C . SER A 1 277 ? 7.655 2.672 17.004 1.00 84.31 277 SER A C 1
ATOM 2207 O O . SER A 1 277 ? 8.758 2.672 16.460 1.00 84.31 277 SER A O 1
ATOM 2209 N N . SER A 1 278 ? 7.375 1.905 18.058 1.00 82.62 278 SER A N 1
ATOM 2210 C CA . SER A 1 278 ? 8.367 1.047 18.718 1.00 82.62 278 SER A CA 1
ATOM 2211 C C . SER A 1 278 ? 8.554 -0.306 18.036 1.00 82.62 278 SER A C 1
ATOM 2213 O O . SER A 1 278 ? 9.603 -0.935 18.160 1.00 82.62 278 SER A O 1
ATOM 2215 N N . VAL A 1 279 ? 7.546 -0.747 17.291 1.00 82.62 279 VAL A N 1
ATOM 2216 C CA . VAL A 1 279 ? 7.448 -2.110 16.784 1.00 82.62 279 VAL A CA 1
ATOM 2217 C C . VAL A 1 279 ? 8.108 -2.288 15.410 1.00 82.62 279 VAL A C 1
ATOM 2219 O O . VAL A 1 279 ? 7.926 -1.493 14.476 1.00 82.62 279 VAL A O 1
ATOM 2222 N N . THR A 1 280 ? 8.838 -3.395 15.245 1.00 77.62 280 THR A N 1
ATOM 2223 C CA . THR A 1 280 ? 9.442 -3.780 13.962 1.00 77.62 280 THR A CA 1
ATOM 2224 C C . THR A 1 280 ? 8.464 -4.534 13.060 1.00 77.62 280 THR A C 1
ATOM 2226 O O . THR A 1 280 ? 8.456 -4.293 11.848 1.00 77.62 280 THR A O 1
ATOM 2229 N N . ASN A 1 281 ? 7.607 -5.382 13.645 1.00 73.31 281 ASN A N 1
ATOM 2230 C CA . ASN A 1 281 ? 6.690 -6.286 12.942 1.00 73.31 281 ASN A CA 1
ATOM 2231 C C . ASN A 1 281 ? 5.272 -6.287 13.540 1.00 73.31 281 ASN A C 1
ATOM 2233 O O . ASN A 1 281 ? 5.096 -6.143 14.740 1.00 73.31 281 ASN A O 1
ATOM 2237 N N . ASP A 1 282 ? 4.243 -6.543 12.723 1.00 70.81 282 ASP A N 1
ATOM 2238 C CA . ASP A 1 282 ? 2.835 -6.495 13.167 1.00 70.81 282 ASP A CA 1
ATOM 2239 C C . ASP A 1 282 ? 2.544 -7.401 14.397 1.00 70.81 282 ASP A C 1
ATOM 2241 O O . ASP A 1 282 ? 1.723 -7.028 15.233 1.00 70.81 282 ASP A O 1
ATOM 2245 N N . ALA A 1 283 ? 3.248 -8.526 14.574 1.00 70.38 283 ALA A N 1
ATOM 2246 C CA . ALA A 1 283 ? 3.074 -9.428 15.720 1.00 70.38 283 ALA A CA 1
ATOM 2247 C C . ALA A 1 283 ? 3.468 -8.800 17.075 1.00 70.38 283 ALA A C 1
ATOM 2249 O O . ALA A 1 283 ? 2.741 -8.944 18.056 1.00 70.38 283 ALA A O 1
ATOM 2250 N N . GLU A 1 284 ? 4.567 -8.040 17.132 1.00 79.38 284 GLU A N 1
ATOM 2251 C CA . GLU A 1 284 ? 5.008 -7.364 18.366 1.00 79.38 284 GLU A CA 1
ATOM 2252 C C . GLU A 1 284 ? 4.003 -6.284 18.794 1.00 79.38 284 GLU A C 1
ATOM 2254 O O . GLU A 1 284 ? 3.838 -6.015 19.983 1.00 79.38 284 GLU A O 1
ATOM 2259 N N . SER A 1 285 ? 3.273 -5.699 17.833 1.00 81.69 285 SER A N 1
ATOM 2260 C CA . SER A 1 285 ? 2.223 -4.729 18.154 1.00 81.69 285 SER A CA 1
ATOM 2261 C C . SER A 1 285 ? 1.063 -5.363 18.914 1.00 81.69 285 SER A C 1
ATOM 2263 O O . SER A 1 285 ? 0.483 -4.706 19.772 1.00 81.69 285 SER A O 1
ATOM 2265 N N . LEU A 1 286 ? 0.758 -6.641 18.670 1.00 80.94 286 LEU A N 1
ATOM 2266 C CA . LEU A 1 286 ? -0.282 -7.354 19.411 1.00 80.94 286 LEU A CA 1
ATOM 2267 C C . LEU A 1 286 ? 0.143 -7.636 20.852 1.00 80.94 286 LEU A C 1
ATOM 2269 O O . LEU A 1 286 ? -0.674 -7.486 21.758 1.00 80.94 286 LEU A O 1
ATOM 2273 N N . ASP A 1 287 ? 1.414 -7.979 21.068 1.00 83.25 287 ASP A N 1
ATOM 2274 C CA . ASP A 1 287 ? 1.962 -8.162 22.413 1.00 83.25 287 ASP A CA 1
ATOM 2275 C C . ASP A 1 287 ? 1.895 -6.854 23.215 1.00 83.25 287 ASP A C 1
ATOM 2277 O O . ASP A 1 287 ? 1.329 -6.831 24.308 1.00 83.25 287 ASP A O 1
ATOM 2281 N N . ALA A 1 288 ? 2.344 -5.736 22.635 1.00 86.00 288 ALA A N 1
ATOM 2282 C CA . ALA A 1 288 ? 2.258 -4.419 23.269 1.00 86.00 288 ALA A CA 1
ATOM 2283 C C . ALA A 1 288 ? 0.808 -4.009 23.589 1.00 86.00 288 ALA A C 1
ATOM 2285 O O . ALA A 1 288 ? 0.517 -3.543 24.691 1.00 86.00 288 ALA A O 1
ATOM 2286 N N . ILE A 1 289 ? -0.129 -4.242 22.663 1.00 88.31 289 ILE A N 1
ATOM 2287 C CA . ILE A 1 289 ? -1.557 -3.991 22.895 1.00 88.31 289 ILE A CA 1
ATOM 2288 C C . ILE A 1 289 ? -2.093 -4.881 24.032 1.00 88.31 289 ILE A C 1
ATOM 2290 O O . ILE A 1 289 ? -2.865 -4.412 24.871 1.00 88.31 289 ILE A O 1
ATOM 2294 N N . SER A 1 290 ? -1.650 -6.137 24.120 1.00 85.19 290 SER A N 1
ATOM 2295 C CA . SER A 1 290 ? -2.076 -7.049 25.185 1.00 85.19 290 SER A CA 1
ATOM 2296 C C . SER A 1 290 ? -1.606 -6.623 26.575 1.00 85.19 290 SER A C 1
ATOM 2298 O O . SER A 1 290 ? -2.376 -6.715 27.534 1.00 85.19 290 SER A O 1
ATOM 2300 N N . ARG A 1 291 ? -0.401 -6.043 26.682 1.00 85.81 291 ARG A N 1
ATOM 2301 C CA . ARG A 1 291 ? 0.133 -5.471 27.932 1.00 85.81 291 ARG A CA 1
ATOM 2302 C C . ARG A 1 291 ? -0.699 -4.297 28.447 1.00 85.81 291 ARG A C 1
ATOM 2304 O O . ARG A 1 291 ? -0.758 -4.081 29.653 1.00 85.81 291 ARG A O 1
ATOM 2311 N N . LEU A 1 292 ? -1.380 -3.573 27.557 1.00 87.25 292 LEU A N 1
ATOM 2312 C CA . LEU A 1 292 ? -2.310 -2.502 27.931 1.00 87.25 292 LEU A CA 1
ATOM 2313 C C . LEU A 1 292 ? -3.671 -3.018 28.429 1.00 87.25 292 LEU A C 1
ATOM 2315 O O . LEU A 1 292 ? -4.488 -2.215 28.872 1.00 87.25 292 LEU A O 1
ATOM 2319 N N . GLY A 1 293 ? -3.920 -4.331 28.379 1.00 85.38 293 GLY A N 1
ATOM 2320 C CA . GLY A 1 293 ? -5.150 -4.967 28.860 1.00 85.38 293 GLY A CA 1
ATOM 2321 C C . GLY A 1 293 ? -6.119 -5.406 27.759 1.00 85.38 293 GLY A C 1
ATOM 2322 O O . GLY A 1 293 ? -7.198 -5.910 28.069 1.00 85.38 293 GLY A O 1
ATOM 2323 N N . PHE A 1 294 ? -5.768 -5.256 26.480 1.00 87.69 294 PHE A N 1
ATOM 2324 C CA . PHE A 1 294 ? -6.614 -5.695 25.368 1.00 87.69 294 PHE A CA 1
ATOM 2325 C C . PHE A 1 294 ? -6.386 -7.178 25.042 1.00 87.69 294 PHE A C 1
ATOM 2327 O O . PHE A 1 294 ? -5.290 -7.605 24.693 1.00 87.69 294 PHE A O 1
ATOM 2334 N N . ALA A 1 295 ? -7.438 -7.989 25.099 1.00 81.44 295 ALA A N 1
ATOM 2335 C CA . ALA A 1 295 ? -7.373 -9.404 24.754 1.00 81.44 295 ALA A CA 1
ATOM 2336 C C . ALA A 1 295 ? -7.541 -9.588 23.236 1.00 81.44 295 ALA A C 1
ATOM 2338 O O . ALA A 1 295 ? -8.655 -9.738 22.732 1.00 81.44 295 ALA A O 1
ATOM 2339 N N . ILE A 1 296 ? -6.425 -9.582 22.503 1.00 74.06 296 ILE A N 1
ATOM 2340 C CA . ILE A 1 296 ? -6.399 -9.871 21.066 1.00 74.06 296 ILE A CA 1
ATOM 2341 C C . ILE A 1 296 ? -5.806 -11.258 20.851 1.00 74.06 296 ILE A C 1
ATOM 2343 O O . ILE A 1 296 ? -4.664 -11.522 21.216 1.00 74.06 296 ILE A O 1
ATOM 2347 N N . LYS A 1 297 ? -6.577 -12.155 20.233 1.00 67.62 297 LYS A N 1
ATOM 2348 C CA . LYS A 1 297 ? -6.071 -13.473 19.840 1.00 67.62 297 LYS A CA 1
ATOM 2349 C C . LYS A 1 297 ? -5.240 -13.354 18.557 1.00 67.62 297 LYS A C 1
ATOM 2351 O O . LYS A 1 297 ? -5.807 -12.949 17.541 1.00 67.62 297 LYS A O 1
ATOM 2356 N N . PRO A 1 298 ? -3.946 -13.719 18.568 1.00 63.91 298 PRO A N 1
ATOM 2357 C CA . PRO A 1 298 ? -3.166 -13.798 17.343 1.00 63.91 298 PRO A CA 1
ATOM 2358 C C . PRO A 1 298 ? -3.655 -14.985 16.506 1.00 63.91 298 PRO A C 1
ATOM 2360 O O . PRO A 1 298 ? -3.779 -16.108 17.000 1.00 63.91 298 PRO A O 1
ATOM 2363 N N . GLN A 1 299 ? -3.942 -14.756 15.230 1.00 60.97 299 GLN A N 1
ATOM 2364 C CA . GLN A 1 299 ? -4.184 -15.815 14.261 1.00 60.97 299 GLN A CA 1
ATOM 2365 C C . GLN A 1 299 ? -2.836 -16.250 13.696 1.00 60.97 299 GLN A C 1
ATOM 2367 O O . GLN A 1 299 ? -2.122 -15.459 13.089 1.00 60.97 299 GLN A O 1
ATOM 2372 N N . LYS A 1 300 ? -2.468 -17.516 13.899 1.00 59.75 300 LYS A N 1
ATOM 2373 C CA . LYS A 1 300 ? -1.192 -18.042 13.410 1.00 59.75 300 LYS A CA 1
ATOM 2374 C C . LYS A 1 300 ? -1.136 -17.900 11.887 1.00 59.75 300 LYS A C 1
ATOM 2376 O O . LYS A 1 300 ? -1.852 -18.599 11.170 1.00 59.75 300 LYS A O 1
ATOM 2381 N N . ARG A 1 301 ? -0.312 -16.972 11.403 1.00 58.53 301 ARG A N 1
ATOM 2382 C CA . ARG A 1 301 ? -0.063 -16.792 9.978 1.00 58.53 301 ARG A CA 1
ATOM 2383 C C . ARG A 1 301 ? 0.986 -17.797 9.530 1.00 58.53 301 ARG A C 1
ATOM 2385 O O . ARG A 1 301 ? 2.009 -17.974 10.183 1.00 58.53 301 ARG A O 1
ATOM 2392 N N . ASP A 1 302 ? 0.719 -18.468 8.418 1.00 57.97 302 ASP A N 1
ATOM 2393 C CA . ASP A 1 302 ? 1.637 -19.455 7.857 1.00 57.97 302 ASP A CA 1
ATOM 2394 C C . ASP A 1 302 ? 2.739 -18.742 7.050 1.00 57.97 302 ASP A C 1
ATOM 2396 O O . ASP A 1 302 ? 2.643 -18.559 5.835 1.00 57.97 302 ASP A O 1
ATOM 2400 N N . GLU A 1 303 ? 3.748 -18.219 7.755 1.00 58.00 303 GLU A N 1
ATOM 2401 C CA . GLU A 1 303 ? 4.834 -17.411 7.176 1.00 58.00 303 GLU A CA 1
ATOM 2402 C C . GLU A 1 303 ? 5.742 -18.205 6.220 1.00 58.00 303 GLU A C 1
ATOM 2404 O O . GLU A 1 303 ? 6.328 -17.618 5.304 1.00 58.00 303 GLU A O 1
ATOM 2409 N N . GLY A 1 304 ? 5.811 -19.535 6.368 1.00 59.50 304 GLY A N 1
ATOM 2410 C CA . GLY A 1 304 ? 6.671 -20.408 5.557 1.00 59.50 304 GLY A CA 1
ATOM 2411 C C . GLY A 1 304 ? 6.398 -20.318 4.052 1.00 59.50 304 GLY A C 1
ATOM 2412 O O . GLY A 1 304 ? 7.316 -20.417 3.236 1.00 59.50 304 GLY A O 1
ATOM 2413 N N . ASN A 1 305 ? 5.155 -20.019 3.673 1.00 64.44 305 ASN A N 1
ATOM 2414 C CA . ASN A 1 305 ? 4.735 -19.982 2.274 1.00 64.44 305 ASN A CA 1
ATOM 2415 C C . ASN A 1 305 ? 5.260 -18.749 1.512 1.00 64.44 305 ASN A C 1
ATOM 2417 O O . ASN A 1 305 ? 5.488 -18.820 0.305 1.00 64.44 305 ASN A O 1
ATOM 2421 N N . ILE A 1 306 ? 5.505 -17.624 2.196 1.00 66.88 306 ILE A N 1
ATOM 2422 C CA . ILE A 1 306 ? 5.969 -16.383 1.548 1.00 66.88 306 ILE A CA 1
ATOM 2423 C C . ILE A 1 306 ? 7.456 -16.485 1.181 1.00 66.88 306 ILE A C 1
ATOM 2425 O O . ILE A 1 306 ? 7.857 -16.073 0.092 1.00 66.88 306 ILE A O 1
ATOM 2429 N N . ALA A 1 307 ? 8.275 -17.059 2.067 1.00 70.31 307 ALA A N 1
ATOM 2430 C CA . ALA A 1 307 ? 9.697 -17.270 1.802 1.00 70.31 307 ALA A CA 1
ATOM 2431 C C . ALA A 1 307 ? 9.915 -18.256 0.643 1.00 70.31 307 ALA A C 1
ATOM 2433 O O . ALA A 1 307 ? 10.741 -17.998 -0.234 1.00 70.31 307 ALA A O 1
ATOM 2434 N N . ALA A 1 308 ? 9.131 -19.339 0.597 1.00 72.25 308 ALA A N 1
ATOM 2435 C CA . ALA A 1 308 ? 9.168 -20.311 -0.493 1.00 72.25 308 ALA A CA 1
ATOM 2436 C C . ALA A 1 308 ? 8.842 -19.673 -1.855 1.00 72.25 308 ALA A C 1
ATOM 2438 O O . ALA A 1 308 ? 9.534 -19.935 -2.837 1.00 72.25 308 ALA A O 1
ATOM 2439 N N . LEU A 1 309 ? 7.849 -18.776 -1.914 1.00 70.12 309 LEU A N 1
ATOM 2440 C CA . LEU A 1 309 ? 7.510 -18.038 -3.134 1.00 70.12 309 LEU A CA 1
ATOM 2441 C C . LEU A 1 309 ? 8.646 -17.111 -3.591 1.00 70.12 309 LEU A C 1
ATOM 2443 O O . LEU A 1 309 ? 8.936 -17.029 -4.788 1.00 70.12 309 LEU A O 1
ATOM 2447 N N . GLY A 1 310 ? 9.293 -16.421 -2.646 1.00 73.25 310 GLY A N 1
ATOM 2448 C CA . GLY A 1 310 ? 10.459 -15.587 -2.935 1.00 73.25 310 GLY A CA 1
ATOM 2449 C C . GLY A 1 310 ? 11.579 -16.400 -3.586 1.00 73.25 310 GLY A C 1
ATOM 2450 O O . GLY A 1 310 ? 12.071 -16.027 -4.649 1.00 73.25 310 GLY A O 1
ATOM 2451 N N . TRP A 1 311 ? 11.907 -17.558 -3.008 1.00 74.88 311 TRP A N 1
ATOM 2452 C CA . TRP A 1 311 ? 12.902 -18.477 -3.564 1.00 74.88 311 TRP A CA 1
ATOM 2453 C C . TRP A 1 311 ? 12.512 -19.034 -4.932 1.00 74.88 311 TRP A C 1
ATOM 2455 O O . TRP A 1 311 ? 13.336 -19.033 -5.844 1.00 74.88 311 TRP A O 1
ATOM 2465 N N . LEU A 1 312 ? 11.258 -19.448 -5.110 1.00 75.06 312 LEU A N 1
ATOM 2466 C CA . LEU A 1 312 ? 10.769 -19.971 -6.387 1.00 75.06 312 LEU A CA 1
ATOM 2467 C C . LEU A 1 312 ? 10.854 -18.913 -7.497 1.00 75.06 312 LEU A C 1
ATOM 2469 O O . LEU A 1 312 ? 11.244 -19.231 -8.617 1.00 75.06 312 LEU A O 1
ATOM 2473 N N . SER A 1 313 ? 10.577 -17.647 -7.171 1.00 72.75 313 SER A N 1
ATOM 2474 C CA . SER A 1 313 ? 10.716 -16.526 -8.109 1.00 72.75 313 SER A CA 1
ATOM 2475 C C . SER A 1 313 ? 12.176 -16.295 -8.514 1.00 72.75 313 SER A C 1
ATOM 2477 O O . SER A 1 313 ? 12.461 -16.098 -9.693 1.00 72.75 313 SER A O 1
ATOM 2479 N N . VAL A 1 314 ? 13.114 -16.374 -7.562 1.00 77.88 314 VAL A N 1
ATOM 2480 C CA . VAL A 1 314 ? 14.557 -16.251 -7.837 1.00 77.88 314 VAL A CA 1
ATOM 2481 C C . VAL A 1 314 ? 15.046 -17.395 -8.726 1.00 77.88 314 VAL A C 1
ATOM 2483 O O . VAL A 1 314 ? 15.726 -17.150 -9.720 1.00 77.88 314 VAL A O 1
ATOM 2486 N N . VAL A 1 315 ? 14.659 -18.635 -8.418 1.00 78.81 315 VAL A N 1
ATOM 2487 C CA . VAL A 1 315 ? 15.020 -19.814 -9.220 1.00 78.81 315 VAL A CA 1
ATOM 2488 C C . VAL A 1 315 ? 14.459 -19.701 -10.639 1.00 78.81 315 VAL A C 1
ATOM 2490 O O . VAL A 1 315 ? 15.186 -19.942 -11.601 1.00 78.81 315 VAL A O 1
ATOM 2493 N N . ALA A 1 316 ? 13.205 -19.269 -10.791 1.00 78.88 316 ALA A N 1
ATOM 2494 C CA . ALA A 1 316 ? 12.592 -19.079 -12.102 1.00 78.88 316 ALA A CA 1
ATOM 2495 C C . ALA A 1 316 ? 13.322 -18.012 -12.942 1.00 78.88 316 ALA A C 1
ATOM 2497 O O . ALA A 1 316 ? 13.553 -18.227 -14.131 1.00 78.88 316 ALA A O 1
ATOM 2498 N N . LEU A 1 317 ? 13.743 -16.898 -12.331 1.00 77.06 317 LEU A N 1
ATOM 2499 C CA . LEU A 1 317 ? 14.519 -15.849 -13.006 1.00 77.06 317 LEU A CA 1
ATOM 2500 C C . LEU A 1 317 ? 15.932 -16.310 -13.401 1.00 77.06 317 LEU A C 1
ATOM 2502 O O . LEU A 1 317 ? 16.420 -15.950 -14.475 1.00 77.06 317 LEU A O 1
ATOM 2506 N N . LEU A 1 318 ? 16.582 -17.129 -12.571 1.00 79.12 318 LEU A N 1
ATOM 2507 C CA . LEU A 1 318 ? 17.889 -17.713 -12.889 1.00 79.12 318 LEU A CA 1
ATOM 2508 C C . LEU A 1 318 ? 17.804 -18.677 -14.074 1.00 79.12 318 LEU A C 1
ATOM 2510 O O . LEU A 1 318 ? 18.587 -18.555 -15.015 1.00 79.12 318 LEU A O 1
ATOM 2514 N N . ILE A 1 319 ? 16.825 -19.587 -14.065 1.00 80.94 319 ILE A N 1
ATOM 2515 C CA . ILE A 1 319 ? 16.582 -20.517 -15.177 1.00 80.94 319 ILE A CA 1
ATOM 2516 C C . ILE A 1 319 ? 16.306 -19.733 -16.463 1.00 80.94 319 ILE A C 1
ATOM 2518 O O . ILE A 1 319 ? 16.916 -20.003 -17.496 1.00 80.94 319 ILE A O 1
ATOM 2522 N N . LEU A 1 320 ? 15.453 -18.709 -16.386 1.00 79.56 320 LEU A N 1
ATOM 2523 C CA . LEU A 1 320 ? 15.146 -17.826 -17.509 1.00 79.56 320 LEU A CA 1
ATOM 2524 C C . LEU A 1 320 ? 16.398 -17.143 -18.075 1.00 79.56 320 LEU A C 1
ATOM 2526 O O . LEU A 1 320 ? 16.542 -17.054 -19.290 1.00 79.56 320 LEU A O 1
ATOM 2530 N N . SER A 1 321 ? 17.321 -16.707 -17.217 1.00 78.06 321 SER A N 1
ATOM 2531 C CA . SER A 1 321 ? 18.575 -16.078 -17.649 1.00 78.06 321 SER A CA 1
ATOM 2532 C C . SER A 1 321 ? 19.476 -17.047 -18.408 1.00 78.06 321 SER A C 1
ATOM 2534 O O . SER A 1 321 ? 20.028 -16.687 -19.445 1.00 78.06 321 SER A O 1
ATOM 2536 N N . VAL A 1 322 ? 19.591 -18.290 -17.931 1.00 81.94 322 VAL A N 1
ATOM 2537 C CA . VAL A 1 322 ? 20.360 -19.336 -18.623 1.00 81.94 322 VAL A CA 1
ATOM 2538 C C . VAL A 1 322 ? 19.749 -19.634 -19.993 1.00 81.94 322 VAL A C 1
ATOM 2540 O O . VAL A 1 322 ? 20.473 -19.676 -20.985 1.00 81.94 322 VAL A O 1
ATOM 2543 N N . PHE A 1 323 ? 18.422 -19.770 -20.073 1.00 81.81 323 PHE A N 1
ATOM 2544 C CA . PHE A 1 323 ? 17.729 -20.012 -21.341 1.00 81.81 323 PHE A CA 1
ATOM 2545 C C . PHE A 1 323 ? 17.836 -18.841 -22.319 1.00 81.81 323 PHE A C 1
ATOM 2547 O O . PHE A 1 323 ? 18.037 -19.077 -23.508 1.00 81.81 323 PHE A O 1
ATOM 2554 N N . ALA A 1 324 ? 17.736 -17.597 -21.846 1.00 78.38 324 ALA A N 1
ATOM 2555 C CA . ALA A 1 324 ? 17.877 -16.413 -22.691 1.00 78.38 324 ALA A CA 1
ATOM 2556 C C . ALA A 1 324 ? 19.276 -16.341 -23.322 1.00 78.38 324 ALA A C 1
ATOM 2558 O O . ALA A 1 324 ? 19.409 -16.117 -24.527 1.00 78.38 324 ALA A O 1
ATOM 2559 N N . VAL A 1 325 ? 20.322 -16.615 -22.536 1.00 80.81 325 VAL A N 1
ATOM 2560 C CA . VAL A 1 325 ? 21.706 -16.640 -23.030 1.00 80.81 325 VAL A CA 1
ATOM 2561 C C . VAL A 1 325 ? 21.928 -17.797 -23.991 1.00 80.81 325 VAL A C 1
ATOM 2563 O O . VAL A 1 325 ? 22.447 -17.579 -25.082 1.00 80.81 325 VAL A O 1
ATOM 2566 N N . TRP A 1 326 ? 21.475 -19.002 -23.641 1.00 84.75 326 TRP A N 1
ATOM 2567 C CA . TRP A 1 326 ? 21.577 -20.164 -24.522 1.00 84.75 326 TRP A CA 1
ATOM 2568 C C . TRP A 1 326 ? 20.878 -19.926 -25.866 1.00 84.75 326 TRP A C 1
ATOM 2570 O O . TRP A 1 326 ? 21.472 -20.129 -26.921 1.00 84.75 326 TRP A O 1
ATOM 2580 N N . ALA A 1 327 ? 19.647 -19.414 -25.853 1.00 82.00 327 ALA A N 1
ATOM 2581 C CA . ALA A 1 327 ? 18.908 -19.112 -27.074 1.00 82.00 327 ALA A CA 1
ATOM 2582 C C . ALA A 1 327 ? 19.575 -17.997 -27.899 1.00 82.00 327 ALA A C 1
ATOM 2584 O O . ALA A 1 327 ? 19.572 -18.066 -29.126 1.00 82.00 327 ALA A O 1
ATOM 2585 N N . THR A 1 328 ? 20.188 -17.003 -27.247 1.00 80.44 328 THR A N 1
ATOM 2586 C CA . THR A 1 328 ? 20.978 -15.959 -27.923 1.00 80.44 328 THR A CA 1
ATOM 2587 C C . THR A 1 328 ? 22.215 -16.544 -28.598 1.00 80.44 328 THR A C 1
ATOM 2589 O O . THR A 1 328 ? 22.497 -16.204 -29.744 1.00 80.44 328 THR A O 1
ATOM 2592 N N . GLN A 1 329 ? 22.922 -17.465 -27.939 1.00 83.62 329 GLN A N 1
ATOM 2593 C CA . GLN A 1 329 ? 24.068 -18.162 -28.527 1.00 83.62 329 GLN A CA 1
ATOM 2594 C C . GLN A 1 329 ? 23.661 -19.001 -29.737 1.00 83.62 329 GLN A C 1
ATOM 2596 O O . GLN A 1 329 ? 24.254 -18.851 -30.801 1.00 83.62 329 GLN A O 1
ATOM 2601 N N . VAL A 1 330 ? 22.606 -19.810 -29.608 1.00 84.50 330 VAL A N 1
ATOM 2602 C CA . VAL A 1 330 ? 22.072 -20.614 -30.719 1.00 84.50 330 VAL A CA 1
ATOM 2603 C C . VAL A 1 330 ? 21.676 -19.719 -31.894 1.00 84.50 330 VAL A C 1
ATOM 2605 O O . VAL A 1 330 ? 22.010 -20.022 -33.036 1.00 84.50 330 VAL A O 1
ATOM 2608 N N . PHE A 1 331 ? 21.017 -18.589 -31.630 1.00 81.56 331 PHE A N 1
ATOM 2609 C CA . PHE A 1 331 ? 20.642 -17.638 -32.671 1.00 81.56 331 PHE A CA 1
ATOM 2610 C C . PHE A 1 331 ? 21.865 -17.019 -33.365 1.00 81.56 331 PHE A C 1
ATOM 2612 O O . PHE A 1 331 ? 21.907 -16.939 -34.594 1.00 81.56 331 PHE A O 1
ATOM 2619 N N . ILE A 1 332 ? 22.892 -16.636 -32.602 1.00 79.94 332 ILE A N 1
ATOM 2620 C CA . ILE A 1 332 ? 24.143 -16.116 -33.164 1.00 79.94 332 ILE A CA 1
ATOM 2621 C C . ILE A 1 332 ? 24.822 -17.171 -34.043 1.00 79.94 332 ILE A C 1
ATOM 2623 O O . ILE A 1 332 ? 25.211 -16.872 -35.169 1.00 79.94 332 ILE A O 1
ATOM 2627 N N . GLU A 1 333 ? 24.935 -18.407 -33.562 1.00 84.19 333 GLU A N 1
ATOM 2628 C CA . GLU A 1 333 ? 25.630 -19.483 -34.270 1.00 84.19 333 GLU A CA 1
ATOM 2629 C C . GLU A 1 333 ? 24.894 -19.969 -35.520 1.00 84.19 333 GLU A C 1
ATOM 2631 O O . GLU A 1 333 ? 25.544 -20.300 -36.511 1.00 84.19 333 GLU A O 1
ATOM 2636 N N . GLN A 1 334 ? 23.560 -20.023 -35.484 1.00 82.88 334 GLN A N 1
ATOM 2637 C CA . GLN A 1 334 ? 22.757 -20.592 -36.569 1.00 82.88 334 GLN A CA 1
ATOM 2638 C C . GLN A 1 334 ? 22.274 -19.552 -37.582 1.00 82.88 334 GLN A C 1
ATOM 2640 O O . GLN A 1 334 ? 22.188 -19.863 -38.768 1.00 82.88 334 GLN A O 1
ATOM 2645 N N . VAL A 1 335 ? 21.956 -18.333 -37.137 1.00 77.19 335 VAL A N 1
ATOM 2646 C CA . VAL A 1 335 ? 21.343 -17.300 -37.990 1.00 77.19 335 VAL A CA 1
ATOM 2647 C C . VAL A 1 335 ? 22.358 -16.231 -38.376 1.00 77.19 335 VAL A C 1
ATOM 2649 O O . VAL A 1 335 ? 22.485 -15.909 -39.554 1.00 77.19 335 VAL A O 1
ATOM 2652 N N . LEU A 1 336 ? 23.109 -15.697 -37.409 1.00 76.69 336 LEU A N 1
ATOM 2653 C CA . LEU A 1 336 ? 23.995 -14.550 -37.648 1.00 76.69 336 LEU A CA 1
ATOM 2654 C C . LEU A 1 336 ? 25.396 -14.932 -38.144 1.00 76.69 336 LEU A C 1
ATOM 2656 O O . LEU A 1 336 ? 26.042 -14.131 -38.814 1.00 76.69 336 LEU A O 1
ATOM 2660 N N . LYS A 1 337 ? 25.875 -16.150 -37.863 1.00 79.50 337 LYS A N 1
ATOM 2661 C CA . LYS A 1 337 ? 27.220 -16.614 -38.258 1.00 79.50 337 LYS A CA 1
ATOM 2662 C C . LYS A 1 337 ? 27.466 -16.544 -39.768 1.00 79.50 337 LYS A C 1
ATOM 2664 O O . LYS A 1 337 ? 28.602 -16.353 -40.191 1.00 79.50 337 LYS A O 1
ATOM 2669 N N . ASN A 1 338 ? 26.408 -16.684 -40.562 1.00 78.06 338 ASN A N 1
ATOM 2670 C CA . ASN A 1 338 ? 26.489 -16.680 -42.020 1.00 78.06 338 ASN A CA 1
ATOM 2671 C C . ASN A 1 338 ? 26.467 -15.268 -42.628 1.00 78.06 338 ASN A C 1
ATOM 2673 O O . ASN A 1 338 ? 26.647 -15.140 -43.836 1.00 78.06 338 ASN A O 1
ATOM 2677 N N . ASP A 1 339 ? 26.272 -14.217 -41.823 1.00 76.25 339 ASP A N 1
ATOM 2678 C CA . ASP A 1 339 ? 26.208 -12.841 -42.314 1.00 76.25 339 ASP A CA 1
ATOM 2679 C C . ASP A 1 339 ? 26.705 -11.825 -41.255 1.00 76.25 339 ASP A C 1
ATOM 2681 O O . ASP A 1 339 ? 25.930 -11.277 -40.463 1.00 76.25 339 ASP A O 1
ATOM 2685 N N . PRO A 1 340 ? 28.019 -11.538 -41.222 1.00 75.25 340 PRO A N 1
ATOM 2686 C CA . PRO A 1 340 ? 28.612 -10.626 -40.245 1.00 75.25 340 PRO A CA 1
ATOM 2687 C C . PRO A 1 340 ? 28.122 -9.178 -40.389 1.00 75.25 340 PRO A C 1
ATOM 2689 O O . PRO A 1 340 ? 28.161 -8.428 -39.414 1.00 75.25 340 PRO A O 1
ATOM 2692 N N . LYS A 1 341 ? 27.597 -8.781 -41.559 1.00 77.25 341 LYS A N 1
ATOM 2693 C CA . LYS A 1 341 ? 27.022 -7.440 -41.751 1.00 77.25 341 LYS A CA 1
ATOM 2694 C C . LYS A 1 341 ? 25.765 -7.251 -40.907 1.00 77.25 341 LYS A C 1
ATOM 2696 O O . LYS A 1 341 ? 25.519 -6.150 -40.423 1.00 77.25 341 LYS A O 1
ATOM 2701 N N . LEU A 1 342 ? 25.005 -8.324 -40.677 1.00 69.00 342 LEU A N 1
ATOM 2702 C CA . LEU A 1 342 ? 23.850 -8.308 -39.783 1.00 69.00 342 LEU A CA 1
ATOM 2703 C C . LEU A 1 342 ? 24.269 -8.154 -38.316 1.00 69.00 342 LEU A C 1
ATOM 2705 O O . LEU A 1 342 ? 23.617 -7.421 -37.577 1.00 69.00 342 LEU A O 1
ATOM 2709 N N . ILE A 1 343 ? 25.374 -8.773 -37.889 1.00 71.06 343 ILE A N 1
ATOM 2710 C CA . ILE A 1 343 ? 25.891 -8.610 -36.518 1.00 71.06 343 ILE A CA 1
ATOM 2711 C C . ILE A 1 343 ? 26.226 -7.139 -36.244 1.00 71.06 343 ILE A C 1
ATOM 2713 O O . ILE A 1 343 ? 25.804 -6.594 -35.220 1.00 71.06 343 ILE A O 1
ATOM 2717 N N . ASP A 1 344 ? 26.908 -6.485 -37.187 1.00 71.44 344 ASP A N 1
ATOM 2718 C CA . ASP A 1 344 ? 27.265 -5.068 -37.083 1.00 71.44 344 ASP A CA 1
ATOM 2719 C C . ASP A 1 344 ? 26.041 -4.145 -37.193 1.00 71.44 344 ASP A C 1
ATOM 2721 O O . ASP A 1 344 ? 25.927 -3.179 -36.432 1.00 71.44 344 ASP A O 1
ATOM 2725 N N . ALA A 1 345 ? 25.089 -4.457 -38.080 1.00 70.56 345 ALA A N 1
ATOM 2726 C CA . ALA A 1 345 ? 23.864 -3.675 -38.256 1.00 70.56 345 ALA A CA 1
ATOM 2727 C C . ALA A 1 345 ? 22.971 -3.693 -37.006 1.00 70.56 345 ALA A C 1
ATOM 2729 O O . ALA A 1 345 ? 22.421 -2.662 -36.617 1.00 70.56 345 ALA A O 1
ATOM 2730 N N . PHE A 1 346 ? 22.845 -4.850 -36.352 1.00 65.62 346 PHE A N 1
ATOM 2731 C CA . PHE A 1 346 ? 22.013 -5.020 -35.160 1.00 65.62 346 PHE A CA 1
ATOM 2732 C C . PHE A 1 346 ? 22.755 -4.751 -33.845 1.00 65.62 346 PHE A C 1
ATOM 2734 O O . PHE A 1 346 ? 22.116 -4.718 -32.792 1.00 65.62 346 PHE A O 1
ATOM 2741 N N . ARG A 1 347 ? 24.081 -4.548 -33.891 1.00 72.56 347 ARG A N 1
ATOM 2742 C CA . ARG A 1 347 ? 24.957 -4.353 -32.721 1.00 72.56 347 ARG A CA 1
ATOM 2743 C C . ARG A 1 347 ? 24.743 -5.422 -31.642 1.00 72.56 347 ARG A C 1
ATOM 2745 O O . ARG A 1 347 ? 24.716 -5.120 -30.448 1.00 72.56 347 ARG A O 1
ATOM 2752 N N . VAL A 1 348 ? 24.568 -6.675 -32.065 1.00 70.88 348 VAL A N 1
ATOM 2753 C CA . VAL A 1 348 ? 24.301 -7.793 -31.151 1.00 70.88 348 VAL A CA 1
ATOM 2754 C C . VAL A 1 348 ? 25.548 -8.053 -30.300 1.00 70.88 348 VAL A C 1
ATOM 2756 O O . VAL A 1 348 ? 26.627 -8.268 -30.856 1.00 70.88 348 VAL A O 1
ATOM 2759 N N . PRO A 1 349 ? 25.446 -8.070 -28.960 1.00 72.38 349 PRO A N 1
ATOM 2760 C CA . PRO A 1 349 ? 26.573 -8.401 -28.109 1.00 72.38 349 PRO A CA 1
ATOM 2761 C C . PRO A 1 349 ? 27.019 -9.849 -28.340 1.00 72.38 349 PRO A C 1
ATOM 2763 O O . PRO A 1 349 ? 26.266 -10.803 -28.144 1.00 72.38 349 PRO A O 1
ATOM 2766 N N . THR A 1 350 ? 28.279 -10.019 -28.729 1.00 75.19 350 THR A N 1
ATOM 2767 C CA . THR A 1 350 ? 28.898 -11.333 -28.969 1.00 75.19 350 THR A CA 1
ATOM 2768 C C . THR A 1 350 ? 29.535 -11.925 -27.711 1.00 75.19 350 THR A C 1
ATOM 2770 O O . THR A 1 350 ? 29.678 -13.139 -27.598 1.00 75.19 350 THR A O 1
ATOM 2773 N N . GLY A 1 351 ? 29.886 -11.084 -26.733 1.00 79.12 351 GLY A N 1
ATOM 2774 C CA . GLY A 1 351 ? 30.425 -11.527 -25.449 1.00 79.12 351 GLY A CA 1
ATOM 2775 C C . GLY A 1 351 ? 29.337 -12.052 -24.511 1.00 79.12 351 GLY A C 1
ATOM 2776 O O . GLY A 1 351 ? 28.325 -11.384 -24.305 1.00 79.12 351 GLY A O 1
ATOM 2777 N N . LEU A 1 352 ? 29.586 -13.198 -23.869 1.00 75.31 352 LEU A N 1
ATOM 2778 C CA . LEU A 1 352 ? 28.660 -13.839 -22.924 1.00 75.31 352 LEU A CA 1
ATOM 2779 C C . LEU A 1 352 ? 28.203 -12.882 -21.809 1.00 75.31 352 LEU A C 1
ATOM 2781 O O . LEU A 1 352 ? 27.013 -12.788 -21.525 1.00 75.31 352 LEU A O 1
ATOM 2785 N N . PHE A 1 353 ? 29.125 -12.105 -21.231 1.00 76.88 353 PHE A N 1
ATOM 2786 C CA . PHE A 1 353 ? 28.789 -11.090 -20.225 1.00 76.88 353 PHE A CA 1
ATOM 2787 C C . PHE A 1 353 ? 27.798 -10.041 -20.754 1.00 76.88 353 PHE A C 1
ATOM 2789 O O . PHE A 1 353 ? 26.819 -9.714 -20.086 1.00 76.88 353 PHE A O 1
ATOM 2796 N N . TRP A 1 354 ? 28.017 -9.544 -21.973 1.00 76.75 354 TRP A N 1
ATOM 2797 C CA . TRP A 1 354 ? 27.153 -8.536 -22.583 1.00 76.75 354 TRP A CA 1
ATOM 2798 C C . TRP A 1 354 ? 25.780 -9.093 -22.976 1.00 76.75 354 TRP A C 1
ATOM 2800 O O . TRP A 1 354 ? 24.786 -8.380 -22.873 1.00 76.75 354 TRP A O 1
ATOM 2810 N N . GLN A 1 355 ? 25.700 -10.372 -23.350 1.00 75.06 355 GLN A N 1
ATOM 2811 C CA . GLN A 1 355 ? 24.431 -11.073 -23.580 1.00 75.06 355 GLN A CA 1
ATOM 2812 C C . GLN A 1 355 ? 23.621 -11.216 -22.287 1.00 75.06 355 GLN A C 1
ATOM 2814 O O . GLN A 1 355 ? 22.416 -10.954 -22.282 1.00 75.06 355 GLN A O 1
ATOM 2819 N N . PHE A 1 356 ? 24.280 -11.565 -21.175 1.00 74.56 356 PHE A N 1
ATOM 2820 C CA . PHE A 1 356 ? 23.653 -11.563 -19.852 1.00 74.56 356 PHE A CA 1
ATOM 2821 C C . PHE A 1 356 ? 23.160 -10.165 -19.484 1.00 74.56 356 PHE A C 1
ATOM 2823 O O . PHE A 1 356 ? 21.993 -10.008 -19.130 1.00 74.56 356 PHE A O 1
ATOM 2830 N N . TYR A 1 357 ? 24.016 -9.148 -19.608 1.00 77.94 357 TYR A N 1
ATOM 2831 C CA . TYR A 1 357 ? 23.654 -7.764 -19.310 1.00 77.94 357 TYR A CA 1
ATOM 2832 C C . TYR A 1 357 ? 22.429 -7.313 -20.116 1.00 77.94 357 TYR A C 1
ATOM 2834 O O . TYR A 1 357 ? 21.473 -6.809 -19.536 1.00 77.94 357 TYR A O 1
ATOM 2842 N N . TRP A 1 358 ? 22.407 -7.564 -21.428 1.00 74.56 358 TRP A N 1
ATOM 2843 C CA . TRP A 1 358 ? 21.287 -7.197 -22.296 1.00 74.56 358 TRP A CA 1
ATOM 2844 C C . TRP A 1 358 ? 19.983 -7.930 -21.946 1.00 74.56 358 TRP A C 1
ATOM 2846 O O . TRP A 1 358 ? 18.903 -7.333 -21.928 1.00 74.56 358 TRP A O 1
ATOM 2856 N N . SER A 1 359 ? 20.073 -9.216 -21.603 1.00 74.94 359 SER A N 1
ATOM 2857 C CA . SER A 1 359 ? 18.911 -10.004 -21.176 1.00 74.94 359 SER A CA 1
ATOM 2858 C C . SER A 1 359 ? 18.328 -9.470 -19.863 1.00 74.94 359 SER A C 1
ATOM 2860 O O . SER A 1 359 ? 17.117 -9.279 -19.744 1.00 74.94 359 SER A O 1
ATOM 2862 N N . TRP A 1 360 ? 19.190 -9.162 -18.889 1.00 78.94 360 TRP A N 1
ATOM 2863 C CA . TRP A 1 360 ? 18.784 -8.636 -17.586 1.00 78.94 360 TRP A CA 1
ATOM 2864 C C . TRP A 1 360 ? 18.230 -7.218 -17.660 1.00 78.94 360 TRP A C 1
ATOM 2866 O O . TRP A 1 360 ? 17.253 -6.920 -16.977 1.00 78.94 360 TRP A O 1
ATOM 2876 N N . THR A 1 361 ? 18.794 -6.348 -18.496 1.00 79.25 361 THR A N 1
ATOM 2877 C CA . THR A 1 361 ? 18.252 -4.998 -18.687 1.00 79.25 361 THR A CA 1
ATOM 2878 C C . THR A 1 361 ? 16.886 -5.038 -19.372 1.00 79.25 361 THR A C 1
ATOM 2880 O O . THR A 1 361 ? 15.953 -4.367 -18.930 1.00 79.25 361 THR A O 1
ATOM 2883 N N . THR A 1 362 ? 16.704 -5.911 -20.365 1.00 75.06 362 THR A N 1
ATOM 2884 C CA . THR A 1 362 ? 15.395 -6.140 -20.999 1.00 75.06 362 THR A CA 1
ATOM 2885 C C . THR A 1 362 ? 14.372 -6.709 -20.006 1.00 75.06 362 THR A C 1
ATOM 2887 O O . THR A 1 362 ? 13.222 -6.275 -19.973 1.00 75.06 362 THR A O 1
ATOM 2890 N N . ALA A 1 363 ? 14.777 -7.637 -19.135 1.00 79.75 363 ALA A N 1
ATOM 2891 C CA . ALA A 1 363 ? 13.912 -8.144 -18.070 1.00 79.75 363 ALA A CA 1
ATOM 2892 C C . ALA A 1 363 ? 13.575 -7.062 -17.028 1.00 79.75 363 ALA A C 1
ATOM 2894 O O . ALA A 1 363 ? 12.432 -6.985 -16.572 1.00 79.75 363 ALA A O 1
ATOM 2895 N N . ALA A 1 364 ? 14.535 -6.200 -16.680 1.00 81.69 364 ALA A N 1
ATOM 2896 C CA . ALA A 1 364 ? 14.335 -5.090 -15.753 1.00 81.69 364 ALA A CA 1
ATOM 2897 C C . ALA A 1 364 ? 13.280 -4.106 -16.276 1.00 81.69 364 ALA A C 1
ATOM 2899 O O . ALA A 1 364 ? 12.402 -3.699 -15.518 1.00 81.69 364 ALA A O 1
ATOM 2900 N N . PHE A 1 365 ? 13.301 -3.792 -17.574 1.00 87.12 365 PHE A N 1
ATOM 2901 C CA . PHE A 1 365 ? 12.276 -2.982 -18.236 1.00 87.12 365 PHE A CA 1
ATOM 2902 C C . PHE A 1 365 ? 10.850 -3.508 -17.980 1.00 87.12 365 PHE A C 1
ATOM 2904 O O . PHE A 1 365 ? 9.987 -2.762 -17.505 1.00 87.12 365 PHE A O 1
ATOM 2911 N N . TYR A 1 366 ? 10.609 -4.804 -18.207 1.00 85.31 366 TYR A N 1
ATOM 2912 C CA . TYR A 1 366 ? 9.309 -5.430 -17.928 1.00 85.31 366 TYR A CA 1
ATOM 2913 C C . TYR A 1 366 ? 8.980 -5.472 -16.448 1.00 85.31 366 TYR A C 1
ATOM 2915 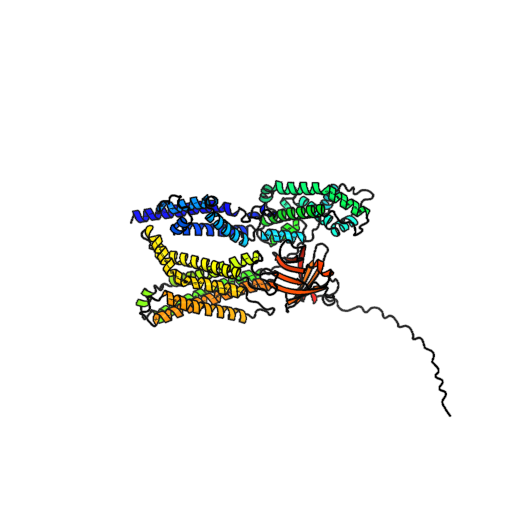O O . TYR A 1 366 ? 7.846 -5.196 -16.053 1.00 85.31 366 TYR A O 1
ATOM 2923 N N . PHE A 1 367 ? 9.972 -5.795 -15.624 1.00 85.25 367 PHE A N 1
ATOM 2924 C CA . PHE A 1 367 ? 9.806 -5.852 -14.184 1.00 85.25 367 PHE A CA 1
ATOM 2925 C C . PHE A 1 367 ? 9.333 -4.508 -13.627 1.00 85.25 367 PHE A C 1
ATOM 2927 O O . PHE A 1 367 ? 8.353 -4.483 -12.889 1.00 85.25 367 PHE A O 1
ATOM 2934 N N . PHE A 1 368 ? 9.958 -3.392 -14.014 1.00 87.12 368 PHE A N 1
ATOM 2935 C CA . PHE A 1 368 ? 9.549 -2.062 -13.559 1.00 87.12 368 PHE A CA 1
ATOM 2936 C C . PHE A 1 368 ? 8.150 -1.684 -14.050 1.00 87.12 368 PHE A C 1
ATOM 2938 O O . PHE A 1 368 ? 7.389 -1.096 -13.281 1.00 87.12 368 PHE A O 1
ATOM 2945 N N . ALA A 1 369 ? 7.767 -2.081 -15.267 1.00 91.19 369 ALA A N 1
ATOM 2946 C CA . ALA A 1 369 ? 6.413 -1.852 -15.765 1.00 91.19 369 ALA A CA 1
ATOM 2947 C C . ALA A 1 369 ? 5.348 -2.577 -14.923 1.00 91.19 369 ALA A C 1
ATOM 2949 O O . ALA A 1 369 ? 4.370 -1.971 -14.473 1.00 91.19 369 ALA A O 1
ATOM 2950 N N . ILE A 1 370 ? 5.571 -3.868 -14.657 1.00 87.81 370 ILE A N 1
ATOM 2951 C CA . ILE A 1 370 ? 4.698 -4.703 -13.821 1.00 87.81 370 ILE A CA 1
ATOM 2952 C C . ILE A 1 370 ? 4.675 -4.182 -12.385 1.00 87.81 370 ILE A C 1
ATOM 2954 O O . ILE A 1 370 ? 3.605 -3.994 -11.806 1.00 87.81 370 ILE A O 1
ATOM 2958 N N . PHE A 1 371 ? 5.850 -3.927 -11.811 1.00 86.00 371 PHE A N 1
ATOM 2959 C CA . PHE A 1 371 ? 6.001 -3.442 -10.447 1.00 86.00 371 PHE A CA 1
ATOM 2960 C C . PHE A 1 371 ? 5.270 -2.114 -10.251 1.00 86.00 371 PHE A C 1
ATOM 2962 O O . PHE A 1 371 ? 4.474 -1.996 -9.324 1.00 86.00 371 PHE A O 1
ATOM 2969 N N . GLY A 1 372 ? 5.468 -1.142 -11.146 1.00 86.38 372 GLY A N 1
ATOM 2970 C CA . GLY A 1 372 ? 4.777 0.145 -11.093 1.00 86.38 372 GLY A CA 1
ATOM 2971 C C . GLY A 1 372 ? 3.258 -0.011 -11.143 1.00 86.38 372 GLY A C 1
ATOM 2972 O O . GLY A 1 372 ? 2.553 0.551 -10.304 1.00 86.38 372 GLY A O 1
ATOM 2973 N N . ALA A 1 373 ? 2.752 -0.840 -12.060 1.00 91.19 373 ALA A N 1
ATOM 2974 C CA . ALA A 1 373 ? 1.321 -1.104 -12.176 1.00 91.19 373 ALA A CA 1
ATOM 2975 C C . ALA A 1 373 ? 0.746 -1.744 -10.898 1.00 91.19 373 ALA A C 1
ATOM 2977 O O . ALA A 1 373 ? -0.280 -1.293 -10.382 1.00 91.19 373 ALA A O 1
ATOM 2978 N N . LEU A 1 374 ? 1.428 -2.752 -10.343 1.00 87.31 374 LEU A N 1
ATOM 2979 C CA . LEU A 1 374 ? 1.005 -3.445 -9.123 1.00 87.31 374 LEU A CA 1
ATOM 2980 C C . LEU A 1 374 ? 1.111 -2.566 -7.874 1.00 87.31 374 LEU A C 1
ATOM 2982 O O . LEU A 1 374 ? 0.241 -2.643 -7.007 1.00 87.31 374 LEU A O 1
ATOM 2986 N N . VAL A 1 375 ? 2.121 -1.698 -7.777 1.00 83.06 375 VAL A N 1
ATOM 2987 C CA . VAL A 1 375 ? 2.235 -0.719 -6.686 1.00 83.06 375 VAL A CA 1
ATOM 2988 C C . VAL A 1 375 ? 1.041 0.227 -6.712 1.00 83.06 375 VAL A C 1
ATOM 2990 O O . VAL A 1 375 ? 0.394 0.414 -5.683 1.00 83.06 375 VAL A O 1
ATOM 2993 N N . ILE A 1 376 ? 0.683 0.768 -7.874 1.00 86.88 376 ILE A N 1
ATOM 2994 C CA . ILE A 1 376 ? -0.440 1.707 -7.995 1.00 86.88 376 ILE A CA 1
ATOM 2995 C C . ILE A 1 376 ? -1.775 1.001 -7.742 1.00 86.88 376 ILE A C 1
ATOM 2997 O O . ILE A 1 376 ? -2.613 1.532 -7.011 1.00 86.88 376 ILE A O 1
ATOM 3001 N N . ARG A 1 377 ? -1.938 -0.237 -8.229 1.00 87.94 377 ARG A N 1
ATOM 3002 C CA . ARG A 1 377 ? -3.055 -1.112 -7.837 1.00 87.94 377 ARG A CA 1
ATOM 3003 C C . ARG A 1 377 ? -3.110 -1.272 -6.321 1.00 87.94 377 ARG A C 1
ATOM 3005 O O . ARG A 1 377 ? -4.157 -1.035 -5.735 1.00 87.94 377 ARG A O 1
ATOM 3012 N N . SER A 1 378 ? -1.998 -1.599 -5.664 1.00 80.25 378 SER A N 1
ATOM 3013 C CA . SER A 1 378 ? -1.958 -1.797 -4.209 1.00 80.25 378 SER A CA 1
ATOM 3014 C C . SER A 1 378 ? -2.340 -0.537 -3.424 1.00 80.25 378 SER A C 1
ATOM 3016 O O . SER A 1 378 ? -2.982 -0.640 -2.379 1.00 80.25 378 SER A O 1
ATOM 3018 N N . VAL A 1 379 ? -2.003 0.648 -3.946 1.00 77.88 379 VAL A N 1
ATOM 3019 C CA . VAL A 1 379 ? -2.415 1.942 -3.387 1.00 77.88 379 VAL A CA 1
ATOM 3020 C C . VAL A 1 379 ? -3.929 2.109 -3.494 1.00 77.88 379 VAL A C 1
ATOM 3022 O O . VAL A 1 379 ? -4.572 2.401 -2.488 1.00 77.88 379 VAL A O 1
ATOM 3025 N N . HIS A 1 380 ? -4.516 1.874 -4.669 1.00 84.44 380 HIS A N 1
ATOM 3026 C CA . HIS A 1 380 ? -5.967 1.973 -4.860 1.00 84.44 380 HIS A CA 1
ATOM 3027 C C . HIS A 1 380 ? -6.745 0.913 -4.069 1.00 84.44 380 HIS A C 1
ATOM 3029 O O . HIS A 1 380 ? -7.751 1.243 -3.445 1.00 84.44 380 HIS A O 1
ATOM 3035 N N . VAL A 1 381 ? -6.246 -0.325 -3.995 1.00 82.31 381 VAL A N 1
ATOM 3036 C CA . VAL A 1 381 ? -6.797 -1.383 -3.129 1.00 82.31 381 VAL A CA 1
ATOM 3037 C C . VAL A 1 381 ? -6.722 -0.952 -1.661 1.00 82.31 381 VAL A C 1
ATOM 3039 O O . VAL A 1 381 ? -7.692 -1.070 -0.920 1.00 82.31 381 VAL A O 1
ATOM 3042 N N . GLY A 1 382 ? -5.592 -0.386 -1.228 1.00 72.12 382 GLY A N 1
ATOM 3043 C CA . GLY A 1 382 ? -5.429 0.139 0.128 1.00 72.12 382 GLY A CA 1
ATOM 3044 C C . GLY A 1 382 ? -6.405 1.269 0.468 1.00 72.12 382 GLY A C 1
ATOM 3045 O O . GLY A 1 382 ? -6.825 1.371 1.617 1.00 72.12 382 GLY A O 1
ATOM 3046 N N . ARG A 1 383 ? -6.789 2.077 -0.527 1.00 75.06 383 ARG A N 1
ATOM 3047 C CA . ARG A 1 383 ? -7.776 3.162 -0.410 1.00 75.06 383 ARG A CA 1
ATOM 3048 C C . ARG A 1 383 ? -9.225 2.719 -0.609 1.00 75.06 383 ARG A C 1
ATOM 3050 O O . ARG A 1 383 ? -10.111 3.549 -0.449 1.00 75.06 383 ARG A O 1
ATOM 3057 N N . ARG A 1 384 ? -9.472 1.441 -0.918 1.00 80.56 384 ARG A N 1
ATOM 3058 C CA . ARG A 1 384 ? -10.800 0.906 -1.266 1.00 80.56 384 ARG A CA 1
ATOM 3059 C C . ARG A 1 384 ? -11.421 1.548 -2.516 1.00 80.56 384 ARG A C 1
ATOM 3061 O O . ARG A 1 384 ? -12.631 1.704 -2.605 1.00 80.56 384 ARG A O 1
ATOM 3068 N N . GLU A 1 385 ? -10.575 1.935 -3.469 1.00 85.19 385 GLU A N 1
ATOM 3069 C CA . GLU A 1 385 ? -10.961 2.588 -4.730 1.00 85.19 385 GLU A CA 1
ATOM 3070 C C . GLU A 1 385 ? -10.809 1.659 -5.949 1.00 85.19 385 GLU A C 1
ATOM 3072 O O . GLU A 1 385 ? -11.145 2.052 -7.067 1.00 85.19 385 GLU A O 1
ATOM 3077 N N . TRP A 1 386 ? -10.235 0.460 -5.777 1.00 86.50 386 TRP A N 1
ATOM 3078 C CA . TRP A 1 386 ? -9.924 -0.428 -6.902 1.00 86.50 386 TRP A CA 1
ATOM 3079 C C . TRP A 1 386 ? -11.184 -1.072 -7.486 1.00 86.50 386 TRP A C 1
ATOM 3081 O O . TRP A 1 386 ? -11.321 -1.175 -8.708 1.00 86.50 386 TRP A O 1
ATOM 3091 N N . PHE A 1 387 ? -12.132 -1.433 -6.623 1.00 85.38 387 PHE A N 1
ATOM 3092 C CA . PHE A 1 387 ? -13.501 -1.768 -6.996 1.00 85.38 387 PHE A CA 1
ATOM 3093 C C . PHE A 1 387 ? -14.507 -0.903 -6.242 1.00 85.38 387 PHE A C 1
ATOM 3095 O O . PHE A 1 387 ? -14.268 -0.501 -5.105 1.00 85.38 387 PHE A O 1
ATOM 3102 N N . ASP A 1 388 ? -15.671 -0.673 -6.854 1.00 83.12 388 ASP A N 1
ATOM 3103 C CA . ASP A 1 388 ? -16.820 -0.187 -6.097 1.00 83.12 388 ASP A CA 1
ATOM 3104 C C . ASP A 1 388 ? -17.354 -1.334 -5.235 1.00 83.12 388 ASP A C 1
ATOM 3106 O O . ASP A 1 388 ? -18.089 -2.199 -5.704 1.00 83.12 388 ASP A O 1
ATOM 3110 N N . ILE A 1 389 ? -16.942 -1.361 -3.968 1.00 82.75 389 ILE A N 1
ATOM 3111 C CA . ILE A 1 389 ? -17.325 -2.406 -3.010 1.00 82.75 389 ILE A CA 1
ATOM 3112 C C . ILE A 1 389 ? -18.845 -2.382 -2.751 1.00 82.75 389 ILE A C 1
ATOM 3114 O O . ILE A 1 389 ? -19.417 -3.387 -2.331 1.00 82.75 389 ILE A O 1
ATOM 3118 N N . ASN A 1 390 ? -19.526 -1.263 -3.034 1.00 82.50 390 ASN A N 1
ATOM 3119 C CA . ASN A 1 390 ? -20.984 -1.173 -2.914 1.00 82.50 390 ASN A CA 1
ATOM 3120 C C . ASN A 1 390 ? -21.704 -1.951 -4.023 1.00 82.50 390 ASN A C 1
ATOM 3122 O O . ASN A 1 390 ? -22.837 -2.393 -3.817 1.00 82.50 390 ASN A O 1
ATOM 3126 N N . ASP A 1 391 ? -21.048 -2.144 -5.171 1.00 83.44 391 ASP A N 1
ATOM 3127 C CA . ASP A 1 391 ? -21.555 -2.939 -6.282 1.00 83.44 391 ASP A CA 1
ATOM 3128 C C . ASP A 1 391 ? -20.902 -4.333 -6.297 1.00 83.44 391 ASP A C 1
ATOM 3130 O O . ASP A 1 391 ? -19.805 -4.553 -6.824 1.00 83.44 391 ASP A O 1
ATOM 3134 N N . LEU A 1 392 ? -21.621 -5.320 -5.750 1.00 81.88 392 LEU A N 1
ATOM 3135 C CA . LEU A 1 392 ? -21.189 -6.723 -5.756 1.00 81.88 392 LEU A CA 1
ATOM 3136 C C . LEU A 1 392 ? -21.051 -7.308 -7.175 1.00 81.88 392 LEU A C 1
ATOM 3138 O O . LEU A 1 392 ? -20.422 -8.355 -7.334 1.00 81.88 392 LEU A O 1
ATOM 3142 N N . GLU A 1 393 ? -21.562 -6.641 -8.218 1.00 81.06 393 GLU A N 1
ATOM 3143 C CA . GLU A 1 393 ? -21.350 -7.040 -9.617 1.00 81.06 393 GLU A CA 1
ATOM 3144 C C . GLU A 1 393 ? -19.892 -6.853 -10.070 1.00 81.06 393 GLU A C 1
ATOM 3146 O O . GLU A 1 393 ? -19.492 -7.376 -11.118 1.00 81.06 393 GLU A O 1
ATOM 3151 N N . ARG A 1 394 ? -19.062 -6.174 -9.260 1.00 74.69 394 ARG A N 1
ATOM 3152 C CA . ARG A 1 394 ? -17.626 -5.972 -9.493 1.00 74.69 394 ARG A CA 1
ATOM 3153 C C . ARG A 1 394 ? -17.371 -5.237 -10.812 1.00 74.69 394 ARG A C 1
ATOM 3155 O O . ARG A 1 394 ? -16.488 -5.612 -11.592 1.00 74.69 394 ARG A O 1
ATOM 3162 N N . LYS A 1 395 ? -18.149 -4.180 -11.071 1.00 79.25 395 LYS A N 1
ATOM 3163 C CA . LYS A 1 395 ? -17.905 -3.289 -12.210 1.00 79.25 395 LYS A CA 1
ATOM 3164 C C . LYS A 1 395 ? -16.509 -2.692 -12.085 1.00 79.25 395 LYS A C 1
ATOM 3166 O O . LYS A 1 395 ? -16.121 -2.178 -11.039 1.00 79.25 395 LYS A O 1
ATOM 3171 N N . ARG A 1 396 ? -15.723 -2.824 -13.154 1.00 77.88 396 ARG A N 1
ATOM 3172 C CA . ARG A 1 396 ? -14.341 -2.341 -13.191 1.00 77.88 396 ARG A CA 1
ATOM 3173 C C . ARG A 1 396 ? -14.353 -0.834 -13.433 1.00 77.88 396 ARG A C 1
ATOM 3175 O O . ARG A 1 396 ? -14.818 -0.423 -14.498 1.00 77.88 396 ARG A O 1
ATOM 3182 N N . PRO A 1 397 ? -13.812 -0.008 -12.526 1.00 83.81 397 PRO A N 1
ATOM 3183 C CA . PRO A 1 397 ? -13.607 1.401 -12.817 1.00 83.81 397 PRO A CA 1
ATOM 3184 C C . PRO A 1 397 ? -12.470 1.544 -13.840 1.00 83.81 397 PRO A C 1
ATOM 3186 O O . PRO A 1 397 ? -11.297 1.647 -13.485 1.00 83.81 397 PRO A O 1
ATOM 3189 N N . ILE A 1 398 ? -12.827 1.571 -15.129 1.00 86.75 398 ILE A N 1
ATOM 3190 C CA . ILE A 1 398 ? -11.909 1.760 -16.269 1.00 86.75 398 ILE A CA 1
ATOM 3191 C C . ILE A 1 398 ? -10.832 2.836 -16.014 1.00 86.75 398 ILE A C 1
ATOM 3193 O O . ILE A 1 398 ? -9.662 2.538 -16.273 1.00 86.75 398 ILE A O 1
ATOM 3197 N N . PRO A 1 399 ? -11.137 4.040 -15.475 1.00 88.19 399 PRO A N 1
ATOM 3198 C CA . PRO A 1 399 ? -10.105 5.061 -15.268 1.00 88.19 399 PRO A CA 1
ATOM 3199 C C . PRO A 1 399 ? -9.011 4.641 -14.278 1.00 88.19 399 PRO A C 1
ATOM 3201 O O . PRO A 1 399 ? -7.850 4.999 -14.467 1.00 88.19 399 PRO A O 1
ATOM 3204 N N . VAL A 1 400 ? -9.344 3.861 -13.247 1.00 87.38 400 VAL A N 1
ATOM 3205 C CA . VAL A 1 400 ? -8.375 3.402 -12.238 1.00 87.38 400 VAL A CA 1
ATOM 3206 C C . VAL A 1 400 ? -7.420 2.373 -12.850 1.00 87.38 400 VAL A C 1
ATOM 3208 O O . VAL A 1 400 ? -6.208 2.453 -12.654 1.00 87.38 400 VAL A O 1
ATOM 3211 N N . TYR A 1 401 ? -7.948 1.469 -13.678 1.00 88.69 401 TYR A N 1
ATOM 3212 C CA . TYR A 1 401 ? -7.154 0.480 -14.411 1.00 88.69 401 TYR A CA 1
ATOM 3213 C C . TYR A 1 401 ? -6.230 1.151 -15.423 1.00 88.69 401 TYR A C 1
ATOM 3215 O O . TYR A 1 401 ? -5.025 0.905 -15.414 1.00 88.69 401 TYR A O 1
ATOM 3223 N N . ALA A 1 402 ? -6.781 2.034 -16.260 1.00 91.06 402 ALA A N 1
ATOM 3224 C CA . ALA A 1 402 ? -6.011 2.770 -17.255 1.00 91.06 402 ALA A CA 1
ATOM 3225 C C . ALA A 1 402 ? -4.875 3.560 -16.595 1.00 91.06 402 ALA A C 1
ATOM 3227 O O . ALA A 1 402 ? -3.741 3.512 -17.062 1.00 91.06 402 ALA A O 1
ATOM 3228 N N . LYS A 1 403 ? -5.141 4.214 -15.459 1.00 89.56 403 LYS A N 1
ATOM 3229 C CA . LYS A 1 403 ? -4.126 4.954 -14.708 1.00 89.56 403 LYS A CA 1
ATOM 3230 C C . LYS A 1 403 ? -2.993 4.056 -14.205 1.00 89.56 403 LYS A C 1
ATOM 3232 O O . LYS A 1 403 ? -1.833 4.411 -14.400 1.00 89.56 403 LYS A O 1
ATOM 3237 N N . SER A 1 404 ? -3.298 2.906 -13.598 1.00 90.69 404 SER A N 1
ATOM 3238 C CA . SER A 1 404 ? -2.269 1.948 -13.156 1.00 90.69 404 SER A CA 1
ATOM 3239 C C . SER A 1 404 ? -1.433 1.424 -14.320 1.00 90.69 404 SER A C 1
ATOM 3241 O O . SER A 1 404 ? -0.214 1.327 -14.202 1.00 90.69 404 SER A O 1
ATOM 3243 N N . ILE A 1 405 ? -2.074 1.123 -15.451 1.00 93.38 405 ILE A N 1
ATOM 3244 C CA . ILE A 1 405 ? -1.412 0.622 -16.659 1.00 93.38 405 ILE A CA 1
ATOM 3245 C C . ILE A 1 405 ? -0.491 1.687 -17.255 1.00 93.38 405 ILE A C 1
ATOM 3247 O O . ILE A 1 405 ? 0.669 1.400 -17.535 1.00 93.38 405 ILE A O 1
ATOM 3251 N N . LEU A 1 406 ? -0.980 2.918 -17.419 1.00 92.94 406 LEU A N 1
ATOM 3252 C CA . LEU A 1 406 ? -0.216 4.017 -18.008 1.00 92.94 406 LEU A CA 1
ATOM 3253 C C . LEU A 1 406 ? 0.968 4.420 -17.132 1.00 92.94 406 LEU A C 1
ATOM 3255 O O . LEU A 1 406 ? 2.065 4.605 -17.644 1.00 92.94 406 LEU A O 1
ATOM 3259 N N . LEU A 1 407 ? 0.774 4.524 -15.817 1.00 89.38 407 LEU A N 1
ATOM 3260 C CA . LEU A 1 407 ? 1.855 4.874 -14.898 1.00 89.38 407 LEU A CA 1
ATOM 3261 C C . LEU A 1 407 ? 2.861 3.727 -14.720 1.00 89.38 407 LEU A C 1
ATOM 3263 O O . LEU A 1 407 ? 4.057 3.989 -14.625 1.00 89.38 407 LEU A O 1
ATOM 3267 N N . GLY A 1 408 ? 2.404 2.470 -14.720 1.00 90.94 408 GLY A N 1
ATOM 3268 C CA . GLY A 1 408 ? 3.289 1.306 -14.783 1.00 90.94 408 GLY A CA 1
ATOM 3269 C C . GLY A 1 408 ? 4.112 1.304 -16.070 1.00 90.94 408 GLY A C 1
ATOM 3270 O O . GLY A 1 408 ? 5.336 1.270 -16.018 1.00 90.94 408 GLY A O 1
ATOM 3271 N N . GLY A 1 409 ? 3.461 1.456 -17.225 1.00 92.06 409 GLY A N 1
ATOM 3272 C CA . GLY A 1 409 ? 4.125 1.569 -18.523 1.00 92.06 409 GLY A CA 1
ATOM 3273 C C . GLY A 1 409 ? 5.119 2.732 -18.588 1.00 92.06 409 GLY A C 1
ATOM 3274 O O . GLY A 1 409 ? 6.233 2.546 -19.069 1.00 92.06 409 GLY A O 1
ATOM 3275 N N . ALA A 1 410 ? 4.771 3.895 -18.030 1.00 89.19 410 ALA A N 1
ATOM 3276 C CA . ALA A 1 410 ? 5.675 5.037 -17.917 1.00 89.19 410 ALA A CA 1
ATOM 3277 C C . ALA A 1 410 ? 6.902 4.717 -17.050 1.00 89.19 410 ALA A C 1
ATOM 3279 O O . ALA A 1 410 ? 8.016 5.058 -17.435 1.00 89.19 410 ALA A O 1
ATOM 3280 N N . LEU A 1 411 ? 6.730 4.019 -15.920 1.00 88.75 411 LEU A N 1
ATOM 3281 C CA . LEU A 1 411 ? 7.850 3.591 -15.074 1.00 88.75 411 LEU A CA 1
ATOM 3282 C C . LEU A 1 411 ? 8.773 2.608 -15.807 1.00 88.75 411 LEU A C 1
ATOM 3284 O O . LEU A 1 411 ? 9.992 2.746 -15.738 1.00 88.75 411 LEU A O 1
ATOM 3288 N N . GLY A 1 412 ? 8.198 1.652 -16.542 1.00 89.75 412 GLY A N 1
ATOM 3289 C CA . GLY A 1 412 ? 8.954 0.767 -17.427 1.00 89.75 412 GLY A CA 1
ATOM 3290 C C . GLY A 1 412 ? 9.732 1.558 -18.476 1.00 89.75 412 GLY A C 1
ATOM 3291 O O . GLY A 1 412 ? 10.938 1.387 -18.610 1.00 89.75 412 GLY A O 1
ATOM 3292 N N . TYR A 1 413 ? 9.078 2.486 -19.173 1.00 88.88 413 TYR A N 1
ATOM 3293 C CA . TYR A 1 413 ? 9.725 3.320 -20.184 1.00 88.88 413 TYR A CA 1
ATOM 3294 C C . TYR A 1 413 ? 10.875 4.163 -19.614 1.00 88.88 413 TYR A C 1
ATOM 3296 O O . TYR A 1 413 ? 11.953 4.197 -20.197 1.00 88.88 413 TYR A O 1
ATOM 3304 N N . VAL A 1 414 ? 10.696 4.774 -18.439 1.00 86.06 414 VAL A N 1
ATOM 3305 C CA . VAL A 1 414 ? 11.774 5.494 -17.742 1.00 86.06 414 VAL A CA 1
ATOM 3306 C C . VAL A 1 414 ? 12.945 4.559 -17.438 1.00 86.06 414 VAL A C 1
ATOM 3308 O O . VAL A 1 414 ? 14.090 4.925 -17.692 1.00 86.06 414 VAL A O 1
ATOM 3311 N N . ALA A 1 415 ? 12.681 3.339 -16.959 1.00 87.62 415 ALA A N 1
ATOM 3312 C CA . ALA A 1 415 ? 13.733 2.348 -16.743 1.00 87.62 415 ALA A CA 1
ATOM 3313 C C . ALA A 1 415 ? 14.467 2.001 -18.048 1.00 87.62 415 ALA A C 1
ATOM 3315 O O . ALA A 1 415 ? 15.691 1.913 -18.046 1.00 87.62 415 ALA A O 1
ATOM 3316 N N . LEU A 1 416 ? 13.747 1.870 -19.167 1.00 86.00 416 LEU A N 1
ATOM 3317 C CA . LEU A 1 416 ? 14.338 1.616 -20.482 1.00 86.00 416 LEU A CA 1
ATOM 3318 C C . LEU A 1 416 ? 15.225 2.773 -20.958 1.00 86.00 416 LEU A C 1
ATOM 3320 O O . LEU A 1 416 ? 16.316 2.524 -21.460 1.00 86.00 416 LEU A O 1
ATOM 3324 N N . VAL A 1 417 ? 14.798 4.024 -20.768 1.00 83.12 417 VAL A N 1
ATOM 3325 C CA . VAL A 1 417 ? 15.611 5.208 -21.092 1.00 83.12 417 VAL A CA 1
ATOM 3326 C C . VAL A 1 417 ? 16.877 5.237 -20.235 1.00 83.12 417 VAL A C 1
ATOM 3328 O O . VAL A 1 417 ? 17.966 5.421 -20.770 1.00 83.12 417 VAL A O 1
ATOM 3331 N N . ILE A 1 418 ? 16.768 4.979 -18.926 1.00 82.06 418 ILE A N 1
ATOM 3332 C CA . ILE A 1 418 ? 17.927 4.893 -18.019 1.00 82.06 418 ILE A CA 1
ATOM 3333 C C . ILE A 1 418 ? 18.887 3.788 -18.474 1.00 82.06 418 ILE A C 1
ATOM 3335 O O . ILE A 1 418 ? 20.095 4.005 -18.535 1.00 82.06 418 ILE A O 1
ATOM 3339 N N . ILE A 1 419 ? 18.359 2.618 -18.834 1.00 82.75 419 ILE A N 1
ATOM 3340 C CA . ILE A 1 419 ? 19.143 1.510 -19.386 1.00 82.75 419 ILE A CA 1
ATOM 3341 C C . ILE A 1 419 ? 19.829 1.923 -20.689 1.00 82.75 419 ILE A C 1
ATOM 3343 O O . ILE A 1 419 ? 21.004 1.626 -20.857 1.00 82.75 419 ILE A O 1
ATOM 3347 N N . GLY A 1 420 ? 19.129 2.601 -21.600 1.00 78.06 420 GLY A N 1
ATOM 3348 C CA . GLY A 1 420 ? 19.691 3.066 -22.869 1.00 78.06 420 GLY A CA 1
ATOM 3349 C C . GLY A 1 420 ? 20.826 4.067 -22.665 1.00 78.06 420 GLY A C 1
ATOM 3350 O O . GLY A 1 420 ? 21.871 3.957 -23.302 1.00 78.06 420 GLY A O 1
ATOM 3351 N N . LEU A 1 421 ? 20.660 4.983 -21.708 1.00 75.19 421 LEU A N 1
ATOM 3352 C CA . LEU A 1 421 ? 21.696 5.929 -21.303 1.00 75.19 421 LEU A CA 1
ATOM 3353 C C . LEU A 1 421 ? 22.922 5.195 -20.735 1.00 75.19 421 LEU A C 1
ATOM 3355 O O . LEU A 1 421 ? 24.036 5.412 -21.210 1.00 75.19 421 LEU A O 1
ATOM 3359 N N . LEU A 1 422 ? 22.726 4.273 -19.787 1.00 74.12 422 LEU A N 1
ATOM 3360 C CA . LEU A 1 422 ? 23.809 3.484 -19.182 1.00 74.12 422 LEU A CA 1
ATOM 3361 C C . LEU A 1 422 ? 24.471 2.510 -20.174 1.00 74.12 422 LEU A C 1
ATOM 3363 O O . LEU A 1 422 ? 25.664 2.253 -20.086 1.00 74.12 422 LEU A O 1
ATOM 3367 N N . GLY A 1 423 ? 23.720 1.943 -21.112 1.00 66.81 423 GLY A N 1
ATOM 3368 C CA . GLY A 1 423 ? 24.197 0.902 -22.023 1.00 66.81 423 GLY A CA 1
ATOM 3369 C C . GLY A 1 423 ? 24.938 1.419 -23.256 1.00 66.81 423 GLY A C 1
ATOM 3370 O O . GLY A 1 423 ? 25.557 0.623 -23.961 1.00 66.81 423 GLY A O 1
ATOM 3371 N N . GLY A 1 424 ? 24.882 2.721 -23.548 1.00 65.31 424 GLY A N 1
ATOM 3372 C CA . GLY A 1 424 ? 25.418 3.256 -24.797 1.00 65.31 424 GLY A CA 1
ATOM 3373 C C . GLY A 1 424 ? 26.140 4.597 -24.651 1.00 65.31 424 GLY A C 1
ATOM 3374 O O . GLY A 1 424 ? 27.330 4.622 -24.327 1.00 65.31 424 GLY A O 1
ATOM 3375 N N . PRO A 1 425 ? 25.484 5.711 -25.002 1.00 54.56 425 PRO A N 1
ATOM 3376 C CA . PRO A 1 425 ? 26.160 6.963 -25.316 1.00 54.56 425 PRO A CA 1
ATOM 3377 C C . PRO A 1 425 ? 26.668 7.737 -24.098 1.00 54.56 425 PRO A C 1
ATOM 3379 O O . PRO A 1 425 ? 27.617 8.494 -24.263 1.00 54.56 425 PRO A O 1
ATOM 3382 N N . LEU A 1 426 ? 26.165 7.509 -22.878 1.00 50.47 426 LEU A N 1
ATOM 3383 C CA . LEU A 1 426 ? 26.610 8.262 -21.692 1.00 50.47 426 LEU A CA 1
ATOM 3384 C C . LEU A 1 426 ? 28.111 8.075 -21.386 1.00 50.47 426 LEU A C 1
ATOM 3386 O O . LEU A 1 426 ? 28.754 8.967 -20.847 1.00 50.47 426 LEU A O 1
ATOM 3390 N N . PHE A 1 427 ? 28.696 6.960 -21.838 1.00 49.16 427 PHE A N 1
ATOM 3391 C CA . PHE A 1 427 ? 30.137 6.686 -21.773 1.00 49.16 427 PHE A CA 1
ATOM 3392 C C . PHE A 1 427 ? 30.938 7.179 -22.996 1.00 49.16 427 PHE A C 1
ATOM 3394 O O . PHE A 1 427 ? 32.165 7.083 -23.009 1.00 49.16 427 PHE A O 1
ATOM 3401 N N . LYS A 1 428 ? 30.266 7.684 -24.039 1.00 54.84 428 LYS A N 1
ATOM 3402 C CA . LYS A 1 428 ? 30.859 8.163 -25.304 1.00 54.84 428 LYS A CA 1
ATOM 3403 C C . LYS A 1 428 ? 30.712 9.673 -25.528 1.00 54.84 428 LYS A C 1
ATOM 3405 O O . LYS A 1 428 ? 31.305 10.187 -26.477 1.00 54.84 428 LYS A O 1
ATOM 3410 N N . ILE A 1 429 ? 29.954 10.371 -24.679 1.00 56.44 429 ILE A N 1
ATOM 3411 C CA . ILE A 1 429 ? 29.722 11.819 -24.757 1.00 56.44 429 ILE A CA 1
ATOM 3412 C C . ILE A 1 429 ? 31.048 12.580 -24.622 1.00 56.44 429 ILE A C 1
ATOM 3414 O O . ILE A 1 429 ? 31.740 12.501 -23.606 1.00 56.44 429 ILE A O 1
ATOM 3418 N N . LYS A 1 430 ? 31.412 13.326 -25.673 1.00 54.47 430 LYS A N 1
ATOM 3419 C CA . LYS A 1 430 ? 32.632 14.145 -25.726 1.00 54.47 430 LYS A CA 1
ATOM 3420 C C . LYS A 1 430 ? 32.385 15.617 -25.383 1.00 54.47 430 LYS A C 1
ATOM 3422 O O . LYS A 1 430 ? 33.365 16.331 -25.198 1.00 54.47 430 LYS A O 1
ATOM 3427 N N . LYS A 1 431 ? 31.142 16.090 -25.266 1.00 63.97 431 LYS A N 1
ATOM 3428 C CA . LYS A 1 431 ? 30.794 17.433 -24.769 1.00 63.97 431 LYS A CA 1
ATOM 3429 C C . LYS A 1 431 ? 29.455 17.405 -24.035 1.00 63.97 431 LYS A C 1
ATOM 3431 O O . LYS A 1 431 ? 28.585 16.628 -24.395 1.00 63.97 431 LYS A O 1
ATOM 3436 N N . VAL A 1 432 ? 29.296 18.255 -23.022 1.00 53.78 432 VAL A N 1
ATOM 3437 C CA . VAL A 1 432 ? 28.049 18.376 -22.241 1.00 53.78 432 VAL A CA 1
ATOM 3438 C C . VAL A 1 432 ? 26.884 18.838 -23.129 1.00 53.78 432 VAL A C 1
ATOM 3440 O O . VAL A 1 432 ? 25.777 18.331 -22.983 1.00 53.78 432 VAL A O 1
ATOM 3443 N N . ASP A 1 433 ? 27.161 19.688 -24.118 1.00 61.66 433 ASP A N 1
ATOM 3444 C CA . ASP A 1 433 ? 26.199 20.159 -25.124 1.00 61.66 433 ASP A CA 1
ATOM 3445 C C . ASP A 1 433 ? 25.573 18.992 -25.919 1.00 61.66 433 ASP A C 1
ATOM 3447 O O . ASP A 1 433 ? 24.415 19.063 -26.320 1.00 61.66 433 ASP A O 1
ATOM 3451 N N . ASP A 1 434 ? 26.295 17.871 -26.061 1.00 68.19 434 ASP A N 1
ATOM 3452 C CA . ASP A 1 434 ? 25.820 16.677 -26.769 1.00 68.19 434 ASP A CA 1
ATOM 3453 C C . ASP A 1 434 ? 24.869 15.818 -25.903 1.00 68.19 434 ASP A C 1
ATOM 3455 O O . ASP A 1 434 ? 24.287 14.859 -26.407 1.00 68.19 434 ASP A O 1
ATOM 3459 N N . ILE A 1 435 ? 24.701 16.100 -24.598 1.00 65.25 435 ILE A N 1
ATOM 3460 C CA . ILE A 1 435 ? 23.813 15.315 -23.713 1.00 65.25 435 ILE A CA 1
ATOM 3461 C C . ILE A 1 435 ? 22.362 15.420 -24.185 1.00 65.25 435 ILE A C 1
ATOM 3463 O O . ILE A 1 435 ? 21.644 14.419 -24.166 1.00 65.25 435 ILE A O 1
ATOM 3467 N N . GLY A 1 436 ? 21.940 16.610 -24.625 1.00 68.31 436 GLY A N 1
ATOM 3468 C CA . GLY A 1 436 ? 20.605 16.827 -25.180 1.00 68.31 436 GLY A CA 1
ATOM 3469 C C . GLY A 1 436 ? 20.377 15.969 -26.421 1.00 68.31 436 GLY A C 1
ATOM 3470 O O . GLY A 1 436 ? 19.405 15.218 -26.478 1.00 68.31 436 GLY A O 1
ATOM 3471 N N . ASP A 1 437 ? 21.324 15.999 -27.357 1.00 73.81 437 ASP A N 1
ATOM 3472 C CA . ASP A 1 437 ? 21.267 15.215 -28.593 1.00 73.81 437 ASP A CA 1
ATOM 3473 C C . ASP A 1 437 ? 21.307 13.710 -28.319 1.00 73.81 437 ASP A C 1
ATOM 3475 O O . ASP A 1 437 ? 20.531 12.949 -28.894 1.00 73.81 437 ASP A O 1
ATOM 3479 N N . VAL A 1 438 ? 22.139 13.274 -27.371 1.00 73.44 438 VAL A N 1
ATOM 3480 C CA . VAL A 1 438 ? 22.197 11.881 -26.920 1.00 73.44 438 VAL A CA 1
ATOM 3481 C C . VAL A 1 438 ? 20.891 11.445 -26.270 1.00 73.44 438 VAL A C 1
ATOM 3483 O O . VAL A 1 438 ? 20.424 10.334 -26.516 1.00 73.44 438 VAL A O 1
ATOM 3486 N N . LEU A 1 439 ? 20.281 12.283 -25.434 1.00 72.31 439 LEU A N 1
ATOM 3487 C CA . LEU A 1 439 ? 19.002 11.959 -24.822 1.00 72.31 439 LEU A CA 1
ATOM 3488 C C . LEU A 1 439 ? 17.908 11.868 -25.884 1.00 72.31 439 LEU A C 1
ATOM 3490 O O . LEU A 1 439 ? 17.120 10.929 -25.845 1.00 72.31 439 LEU A O 1
ATOM 3494 N N . VAL A 1 440 ? 17.876 12.795 -26.844 1.00 76.31 440 VAL A N 1
ATOM 3495 C CA . VAL A 1 440 ? 16.946 12.761 -27.980 1.00 76.31 440 VAL A CA 1
ATOM 3496 C C . VAL A 1 440 ? 17.164 11.501 -28.817 1.00 76.31 440 VAL A C 1
ATOM 3498 O O . VAL A 1 440 ? 16.190 10.846 -29.184 1.00 76.31 440 VAL A O 1
ATOM 3501 N N . GLU A 1 441 ? 18.414 11.102 -29.055 1.00 79.19 441 GLU A N 1
ATOM 3502 C CA . GLU A 1 441 ? 18.755 9.864 -29.757 1.00 79.19 441 GLU A CA 1
ATOM 3503 C C . GLU A 1 441 ? 18.274 8.630 -28.980 1.00 79.19 441 GLU A C 1
ATOM 3505 O O . GLU A 1 441 ? 17.581 7.782 -29.542 1.00 79.19 441 GLU A O 1
ATOM 3510 N N . VAL A 1 442 ? 18.576 8.534 -27.681 1.00 78.50 442 VAL A N 1
ATOM 3511 C CA . VAL A 1 442 ? 18.161 7.408 -26.826 1.00 78.50 442 VAL A CA 1
ATOM 3512 C C . VAL A 1 442 ? 16.643 7.346 -26.709 1.00 78.50 442 VAL A C 1
ATOM 3514 O O . VAL A 1 442 ? 16.061 6.268 -26.824 1.00 78.50 442 VAL A O 1
ATOM 3517 N N . VAL A 1 443 ? 15.974 8.482 -26.521 1.00 79.00 443 VAL A N 1
ATOM 3518 C CA . VAL A 1 443 ? 14.510 8.572 -26.512 1.00 79.00 443 VAL A CA 1
ATOM 3519 C C . VAL A 1 443 ? 13.960 8.133 -27.865 1.00 79.00 443 VAL A C 1
ATOM 3521 O O . VAL A 1 443 ? 13.073 7.291 -27.898 1.00 79.00 443 VAL A O 1
ATOM 3524 N N . GLY A 1 444 ? 14.523 8.595 -28.981 1.00 76.94 444 GLY A N 1
ATOM 3525 C CA . GLY A 1 444 ? 14.123 8.174 -30.325 1.00 76.94 444 GLY A CA 1
ATOM 3526 C C . GLY A 1 444 ? 14.293 6.669 -30.564 1.00 76.94 444 GLY A C 1
ATOM 3527 O O . GLY A 1 444 ? 13.412 6.035 -31.141 1.00 76.94 444 GLY A O 1
ATOM 3528 N N . GLN A 1 445 ? 15.381 6.076 -30.067 1.00 79.12 445 GLN A N 1
ATOM 3529 C CA . GLN A 1 445 ? 15.661 4.638 -30.171 1.00 79.12 445 GLN A CA 1
ATOM 3530 C C . GLN A 1 445 ? 14.775 3.786 -29.251 1.00 79.12 445 GLN A C 1
ATOM 3532 O O . GLN A 1 445 ? 14.440 2.649 -29.588 1.00 79.12 445 GLN A O 1
ATOM 3537 N N . THR A 1 446 ? 14.386 4.316 -28.090 1.00 81.88 446 THR A N 1
ATOM 3538 C CA . THR A 1 446 ? 13.582 3.596 -27.089 1.00 81.88 446 THR A CA 1
ATOM 3539 C C . THR A 1 446 ? 12.077 3.790 -27.274 1.00 81.88 446 THR A C 1
ATOM 3541 O O . THR A 1 446 ? 11.303 2.915 -26.884 1.00 81.88 446 THR A O 1
ATOM 3544 N N . LEU A 1 447 ? 11.640 4.873 -27.926 1.00 82.25 447 LEU A N 1
ATOM 3545 C CA . LEU A 1 447 ? 10.232 5.208 -28.159 1.00 82.25 447 LEU A CA 1
ATOM 3546 C C . LEU A 1 447 ? 9.415 4.075 -28.811 1.00 82.25 447 LEU A C 1
ATOM 3548 O O . LEU A 1 447 ? 8.304 3.823 -28.334 1.00 82.25 447 LEU A O 1
ATOM 3552 N N . PRO A 1 448 ? 9.924 3.327 -29.817 1.00 84.38 448 PRO A N 1
ATOM 3553 C CA . PRO A 1 448 ? 9.184 2.212 -30.412 1.00 84.38 448 PRO A CA 1
ATOM 3554 C C . PRO A 1 448 ? 8.806 1.122 -29.402 1.00 84.38 448 PRO A C 1
ATOM 3556 O O . PRO A 1 448 ? 7.812 0.424 -29.597 1.00 84.38 448 PRO A O 1
ATOM 3559 N N . TRP A 1 449 ? 9.566 0.992 -28.311 1.00 83.94 449 TRP A N 1
ATOM 3560 C CA . TRP A 1 449 ? 9.391 -0.031 -27.279 1.00 83.94 449 TRP A CA 1
ATOM 3561 C C . TRP A 1 449 ? 8.429 0.383 -26.160 1.00 83.94 449 TRP A C 1
ATOM 3563 O O . TRP A 1 449 ? 7.967 -0.474 -25.405 1.00 83.94 449 TRP A O 1
ATOM 3573 N N . ALA A 1 450 ? 8.057 1.665 -26.072 1.00 86.00 450 ALA A N 1
ATOM 3574 C CA . ALA A 1 450 ? 7.118 2.173 -25.069 1.00 86.00 450 ALA A CA 1
ATOM 3575 C C . ALA A 1 450 ? 5.758 1.435 -25.037 1.00 86.00 450 ALA A C 1
ATOM 3577 O O . ALA A 1 450 ? 5.298 1.107 -23.937 1.00 86.00 450 ALA A O 1
ATOM 3578 N N . PRO A 1 451 ? 5.119 1.090 -26.180 1.00 90.38 451 PRO A N 1
ATOM 3579 C CA . PRO A 1 451 ? 3.866 0.333 -26.183 1.00 90.38 451 PRO A CA 1
ATOM 3580 C C . PRO A 1 451 ? 3.980 -1.004 -25.450 1.00 90.38 451 PRO A C 1
ATOM 3582 O O . PRO A 1 451 ? 3.038 -1.443 -24.796 1.00 90.38 451 PRO A O 1
ATOM 3585 N N . LEU A 1 452 ? 5.149 -1.634 -25.501 1.00 89.19 452 LEU A N 1
ATOM 3586 C CA . LEU A 1 452 ? 5.370 -2.955 -24.937 1.00 89.19 452 LEU A CA 1
ATOM 3587 C C . LEU A 1 452 ? 5.374 -2.923 -23.394 1.00 89.19 452 LEU A C 1
ATOM 3589 O O . LEU A 1 452 ? 4.856 -3.843 -22.760 1.00 89.19 452 LEU A O 1
ATOM 3593 N N . ALA A 1 453 ? 5.823 -1.811 -22.794 1.00 90.31 453 ALA A N 1
ATOM 3594 C CA . ALA A 1 453 ? 5.688 -1.533 -21.359 1.00 90.31 453 ALA A CA 1
ATOM 3595 C C . ALA A 1 453 ? 4.216 -1.417 -20.926 1.00 90.31 453 ALA A C 1
ATOM 3597 O O . ALA A 1 453 ? 3.815 -1.899 -19.866 1.00 90.31 453 ALA A O 1
ATOM 3598 N N . ILE A 1 454 ? 3.397 -0.771 -21.759 1.00 92.75 454 ILE A N 1
ATOM 3599 C CA . ILE A 1 454 ? 1.966 -0.573 -21.505 1.00 92.75 454 ILE A CA 1
ATOM 3600 C C . ILE A 1 454 ? 1.228 -1.912 -21.616 1.00 92.75 454 ILE A C 1
ATOM 3602 O O . ILE A 1 454 ? 0.417 -2.239 -20.749 1.00 92.75 454 ILE A O 1
ATOM 3606 N N . VAL A 1 455 ? 1.535 -2.718 -22.639 1.00 93.75 455 VAL A N 1
ATOM 3607 C CA . VAL A 1 455 ? 0.908 -4.033 -22.845 1.00 93.75 455 VAL A CA 1
ATOM 3608 C C . VAL A 1 455 ? 1.234 -4.981 -21.689 1.00 93.75 455 VAL A C 1
ATOM 3610 O O . VAL A 1 455 ? 0.313 -5.590 -21.141 1.00 93.75 455 VAL A O 1
ATOM 3613 N N . ILE A 1 456 ? 2.494 -5.067 -21.241 1.00 91.69 456 ILE A N 1
ATOM 3614 C CA . ILE A 1 456 ? 2.840 -5.948 -20.114 1.00 91.69 456 ILE A CA 1
ATOM 3615 C C . ILE A 1 456 ? 2.177 -5.495 -18.807 1.00 91.69 456 ILE A C 1
ATOM 3617 O O . ILE A 1 456 ? 1.692 -6.332 -18.044 1.00 91.69 456 ILE A O 1
ATOM 3621 N N . ALA A 1 457 ? 2.081 -4.183 -18.565 1.00 91.25 457 ALA A N 1
ATOM 3622 C CA . ALA A 1 457 ? 1.369 -3.636 -17.413 1.00 91.25 457 ALA A CA 1
ATOM 3623 C C . ALA A 1 457 ? -0.130 -3.986 -17.468 1.00 91.25 457 ALA A C 1
ATOM 3625 O O . ALA A 1 457 ? -0.705 -4.416 -16.466 1.00 91.25 457 ALA A O 1
ATOM 3626 N N . ALA A 1 458 ? -0.756 -3.879 -18.645 1.00 92.94 458 ALA A N 1
ATOM 3627 C CA . ALA A 1 458 ? -2.150 -4.260 -18.866 1.00 92.94 458 ALA A CA 1
ATOM 3628 C C . ALA A 1 458 ? -2.395 -5.753 -18.627 1.00 92.94 458 ALA A C 1
ATOM 3630 O O . ALA A 1 458 ? -3.385 -6.119 -17.984 1.00 92.94 458 ALA A O 1
ATOM 3631 N N . ILE A 1 459 ? -1.486 -6.611 -19.093 1.00 91.44 459 ILE A N 1
ATOM 3632 C CA . ILE A 1 459 ? -1.543 -8.055 -18.860 1.00 91.44 459 ILE A CA 1
ATOM 3633 C C . ILE A 1 459 ? -1.404 -8.345 -17.370 1.00 91.44 459 ILE A C 1
ATOM 3635 O O . ILE A 1 459 ? -2.257 -9.032 -16.817 1.00 91.44 459 ILE A O 1
ATOM 3639 N N . ALA A 1 460 ? -0.400 -7.786 -16.694 1.00 88.38 460 ALA A N 1
ATOM 3640 C CA . ALA A 1 460 ? -0.181 -8.019 -15.269 1.00 88.38 460 ALA A CA 1
ATOM 3641 C C . ALA A 1 460 ? -1.400 -7.629 -14.420 1.00 88.38 460 ALA A C 1
ATOM 3643 O O . ALA A 1 460 ? -1.852 -8.425 -13.595 1.00 88.38 460 ALA A O 1
ATOM 3644 N N . ILE A 1 461 ? -1.988 -6.455 -14.674 1.00 89.44 461 ILE A N 1
ATOM 3645 C CA . ILE A 1 461 ? -3.220 -6.017 -14.005 1.00 89.44 461 ILE A CA 1
ATOM 3646 C C . ILE A 1 461 ? -4.380 -6.974 -14.313 1.00 89.44 461 ILE A C 1
ATOM 3648 O O . ILE A 1 461 ? -5.031 -7.475 -13.396 1.00 89.44 461 ILE A O 1
ATOM 3652 N N . SER A 1 462 ? -4.593 -7.313 -15.586 1.00 88.88 462 SER A N 1
ATOM 3653 C CA . SER A 1 462 ? -5.677 -8.212 -16.003 1.00 88.88 462 SER A CA 1
ATOM 3654 C C . SER A 1 462 ? -5.557 -9.613 -15.398 1.00 88.88 462 SER A C 1
ATOM 3656 O O . SER A 1 462 ? -6.566 -10.220 -15.032 1.00 88.88 462 SER A O 1
ATOM 3658 N N . LEU A 1 463 ? -4.331 -10.125 -15.274 1.00 85.25 463 LEU A N 1
ATOM 3659 C CA . LEU A 1 463 ? -4.042 -11.399 -14.626 1.00 85.25 463 LEU A CA 1
ATOM 3660 C C . LEU A 1 463 ? -4.290 -11.325 -13.118 1.00 85.25 463 LEU A C 1
ATOM 3662 O O . LEU A 1 463 ? -4.881 -12.256 -12.571 1.00 85.25 463 LEU A O 1
ATOM 3666 N N . SER A 1 464 ? -3.913 -10.219 -12.472 1.00 82.06 464 SER A N 1
ATOM 3667 C CA . SER A 1 464 ? -4.101 -10.024 -11.029 1.00 82.06 464 SER A CA 1
ATOM 3668 C C . SER A 1 464 ? -5.571 -9.924 -10.602 1.00 82.06 464 SER A C 1
ATOM 3670 O O . SER A 1 464 ? -5.922 -10.352 -9.511 1.00 82.06 464 SER A O 1
ATOM 3672 N N . ASP A 1 465 ? -6.464 -9.430 -11.466 1.00 79.62 465 ASP A N 1
ATOM 3673 C CA . ASP A 1 465 ? -7.897 -9.296 -11.145 1.00 79.62 465 ASP A CA 1
ATOM 3674 C C . ASP A 1 465 ? -8.770 -10.429 -11.683 1.00 79.62 465 ASP A C 1
ATOM 3676 O O . ASP A 1 465 ? -10.003 -10.408 -11.561 1.00 79.62 465 ASP A O 1
ATOM 3680 N N . SER A 1 466 ? -8.151 -11.421 -12.316 1.00 69.81 466 SER A N 1
ATOM 3681 C CA . SER A 1 466 ? -8.874 -12.550 -12.873 1.00 69.81 466 SER A CA 1
ATOM 3682 C C . SER A 1 466 ? -9.615 -13.307 -11.763 1.00 69.81 466 SER A C 1
ATOM 3684 O O . SER A 1 466 ? -9.066 -13.591 -10.703 1.00 69.81 466 SER A O 1
ATOM 3686 N N . ARG A 1 467 ? -10.902 -13.623 -11.984 1.00 66.12 467 ARG A N 1
ATOM 3687 C CA . ARG A 1 467 ? -11.699 -14.384 -11.011 1.00 66.12 467 ARG A CA 1
ATOM 3688 C C . ARG A 1 467 ? -11.014 -15.737 -10.796 1.00 66.12 467 ARG A C 1
ATOM 3690 O O . ARG A 1 467 ? -11.029 -16.596 -11.686 1.00 66.12 467 ARG A O 1
ATOM 3697 N N . PHE A 1 468 ? -10.410 -15.928 -9.631 1.00 53.62 468 PHE A N 1
ATOM 3698 C CA . PHE A 1 468 ? -10.279 -17.255 -9.060 1.00 53.62 468 PHE A CA 1
ATOM 3699 C C . PHE A 1 468 ? -11.690 -17.620 -8.622 1.00 53.62 468 PHE A C 1
ATOM 3701 O O . PHE A 1 468 ? -12.191 -17.122 -7.618 1.00 53.62 468 PHE A O 1
ATOM 3708 N N . GLY A 1 469 ? -12.400 -18.359 -9.480 1.00 53.78 469 GLY A N 1
ATOM 3709 C CA . GLY A 1 469 ? -13.690 -18.928 -9.104 1.00 53.78 469 GLY A CA 1
ATOM 3710 C C . GLY A 1 469 ? -13.554 -19.719 -7.802 1.00 53.78 469 GLY A C 1
ATOM 3711 O O . GLY A 1 469 ? -12.454 -20.063 -7.381 1.00 53.78 469 GLY A O 1
ATOM 3712 N N . THR A 1 470 ? -14.674 -20.025 -7.161 1.00 51.62 470 THR A N 1
ATOM 3713 C CA . THR A 1 470 ? -14.733 -20.749 -5.881 1.00 51.62 470 THR A CA 1
ATOM 3714 C C . THR A 1 470 ? -14.225 -22.199 -5.944 1.00 51.62 470 THR A C 1
ATOM 3716 O O . THR A 1 470 ? -14.160 -22.884 -4.921 1.00 51.62 470 THR A O 1
ATOM 3719 N N . GLU A 1 471 ? -13.798 -22.652 -7.122 1.00 54.25 471 GLU A N 1
ATOM 3720 C CA . GLU A 1 471 ? -13.028 -23.872 -7.328 1.00 54.25 471 GLU A CA 1
ATOM 3721 C C . GLU A 1 471 ? -11.536 -23.595 -7.167 1.00 54.25 471 GLU A C 1
ATOM 3723 O O . GLU A 1 471 ? -11.025 -22.606 -7.696 1.00 54.25 471 GLU A O 1
ATOM 3728 N N . GLN A 1 472 ? -10.836 -24.489 -6.461 1.00 59.59 472 GLN A N 1
ATOM 3729 C CA . GLN A 1 472 ? -9.384 -24.429 -6.316 1.00 59.59 472 GLN A CA 1
ATOM 3730 C C . GLN A 1 472 ? -8.740 -24.074 -7.663 1.00 59.59 472 GLN A C 1
ATOM 3732 O O . GLN A 1 472 ? -9.033 -24.737 -8.664 1.00 59.59 472 GLN A O 1
ATOM 3737 N N . PRO A 1 473 ? -7.904 -23.024 -7.721 1.00 61.38 473 PRO A N 1
ATOM 3738 C CA . PRO A 1 473 ? -7.236 -22.648 -8.952 1.00 61.38 473 PRO A CA 1
ATOM 3739 C C . PRO A 1 473 ? -6.416 -23.840 -9.442 1.00 61.38 473 PRO A C 1
ATOM 3741 O O . PRO A 1 473 ? -5.367 -24.160 -8.893 1.00 61.38 473 PRO A O 1
ATOM 3744 N N . SER A 1 474 ? -6.906 -24.525 -10.475 1.00 74.62 474 SER A N 1
ATOM 3745 C CA . SER A 1 474 ? -6.127 -25.565 -11.132 1.00 74.62 474 SER A CA 1
ATOM 3746 C C . SER A 1 474 ? -4.890 -24.891 -11.720 1.00 74.62 474 SER A C 1
ATOM 3748 O O . SER A 1 474 ? -5.047 -23.952 -12.508 1.00 74.62 474 SER A O 1
ATOM 3750 N N . TYR A 1 475 ? -3.688 -25.365 -11.383 1.00 79.88 475 TYR A N 1
ATOM 3751 C CA . TYR A 1 475 ? -2.426 -24.846 -11.929 1.00 79.88 475 TYR A CA 1
ATOM 3752 C C . TYR A 1 475 ? -2.458 -24.710 -13.462 1.00 79.88 475 TYR A C 1
ATOM 3754 O O . TYR A 1 475 ? -1.918 -23.751 -14.007 1.00 79.88 475 TYR A O 1
ATOM 3762 N N . GLY A 1 476 ? -3.196 -25.583 -14.159 1.00 82.94 476 GLY A N 1
ATOM 3763 C CA . GLY A 1 476 ? -3.425 -25.480 -15.604 1.00 82.94 476 GLY A CA 1
ATOM 3764 C C . GLY A 1 476 ? -4.061 -24.157 -16.061 1.00 82.94 476 GLY A C 1
ATOM 3765 O O . GLY A 1 476 ? -3.636 -23.604 -17.070 1.00 82.94 476 GLY A O 1
ATOM 3766 N N . ARG A 1 477 ? -5.014 -23.582 -15.309 1.00 83.88 477 ARG A N 1
ATOM 3767 C CA . ARG A 1 477 ? -5.615 -22.268 -15.634 1.00 83.88 477 ARG A CA 1
ATOM 3768 C C . ARG A 1 477 ? -4.608 -21.127 -15.469 1.00 83.88 477 ARG A C 1
ATOM 3770 O O . ARG A 1 477 ? -4.658 -20.175 -16.243 1.00 83.88 477 ARG A O 1
ATOM 3777 N N . LEU A 1 478 ? -3.712 -21.215 -14.482 1.00 83.38 478 LEU A N 1
ATOM 3778 C CA . LEU A 1 478 ? -2.644 -20.229 -14.272 1.00 83.38 478 LEU A CA 1
ATOM 3779 C C . LEU A 1 478 ? -1.680 -20.236 -15.459 1.00 83.38 478 LEU A C 1
ATOM 3781 O O . LEU A 1 478 ? -1.502 -19.223 -16.136 1.00 83.38 478 LEU A O 1
ATOM 3785 N N . VAL A 1 479 ? -1.158 -21.422 -15.781 1.00 85.56 479 VAL A N 1
ATOM 3786 C CA . VAL A 1 479 ? -0.238 -21.624 -16.904 1.00 85.56 479 VAL A CA 1
ATOM 3787 C C . VAL A 1 479 ? -0.886 -21.208 -18.224 1.00 85.56 479 VAL A C 1
ATOM 3789 O O . VAL A 1 479 ? -0.266 -20.475 -18.987 1.00 85.56 479 VAL A O 1
ATOM 3792 N N . ALA A 1 480 ? -2.149 -21.570 -18.471 1.00 87.06 480 ALA A N 1
ATOM 3793 C CA . ALA A 1 480 ? -2.867 -21.161 -19.678 1.00 87.06 480 ALA A CA 1
ATOM 3794 C C . ALA A 1 480 ? -2.994 -19.633 -19.792 1.00 87.06 480 ALA A C 1
ATOM 3796 O O . ALA A 1 480 ? -2.750 -19.066 -20.853 1.00 87.06 480 ALA A O 1
ATOM 3797 N N . ARG A 1 481 ? -3.324 -18.939 -18.696 1.00 87.25 481 ARG A N 1
ATOM 3798 C CA . ARG A 1 481 ? -3.401 -17.470 -18.677 1.00 87.25 481 ARG A CA 1
ATOM 3799 C C . ARG A 1 481 ? -2.035 -16.819 -18.904 1.00 87.25 481 ARG A C 1
ATOM 3801 O O . ARG A 1 481 ? -1.952 -15.840 -19.639 1.00 87.25 481 ARG A O 1
ATOM 3808 N N . ALA A 1 482 ? -0.978 -17.355 -18.291 1.00 88.31 482 ALA A N 1
ATOM 3809 C CA . ALA A 1 482 ? 0.386 -16.880 -18.508 1.00 88.31 482 ALA A CA 1
ATOM 3810 C C . ALA A 1 482 ? 0.846 -17.116 -19.958 1.00 88.31 482 ALA A C 1
ATOM 3812 O O . ALA A 1 482 ? 1.462 -16.233 -20.550 1.00 88.31 482 ALA A O 1
ATOM 3813 N N . ALA A 1 483 ? 0.479 -18.253 -20.557 1.00 89.44 483 ALA A N 1
ATOM 3814 C CA . ALA A 1 483 ? 0.742 -18.560 -21.959 1.00 89.44 483 ALA A CA 1
ATOM 3815 C C . ALA A 1 483 ? 0.005 -17.597 -22.903 1.00 89.44 483 ALA A C 1
ATOM 3817 O O . ALA A 1 483 ? 0.619 -17.057 -23.816 1.00 89.44 483 ALA A O 1
ATOM 3818 N N . VAL A 1 484 ? -1.276 -17.300 -22.656 1.00 91.50 484 VAL A N 1
ATOM 3819 C CA . VAL A 1 484 ? -2.025 -16.302 -23.444 1.00 91.50 484 VAL A CA 1
ATOM 3820 C C . VAL A 1 484 ? -1.398 -14.912 -23.313 1.00 91.50 484 VAL A C 1
ATOM 3822 O O . VAL A 1 484 ? -1.188 -14.246 -24.324 1.00 91.50 484 VAL A O 1
ATOM 3825 N N . GLY A 1 485 ? -1.048 -14.482 -22.095 1.00 88.94 485 GLY A N 1
ATOM 3826 C CA . GLY A 1 485 ? -0.343 -13.214 -21.877 1.00 88.94 485 GLY A CA 1
ATOM 3827 C C . GLY A 1 485 ? 0.990 -13.154 -22.629 1.00 88.94 485 GLY A C 1
ATOM 3828 O O . GLY A 1 485 ? 1.299 -12.154 -23.271 1.00 88.94 485 GLY A O 1
ATOM 3829 N N . SER A 1 486 ? 1.742 -14.253 -22.626 1.00 89.56 486 SER A N 1
ATOM 3830 C CA . SER A 1 486 ? 2.977 -14.387 -23.396 1.00 89.56 486 SER A CA 1
ATOM 3831 C C . SER A 1 486 ? 2.755 -14.290 -24.899 1.00 89.56 486 SER A C 1
ATOM 3833 O O . SER A 1 486 ? 3.447 -13.513 -25.541 1.00 89.56 486 SER A O 1
ATOM 3835 N N . LEU A 1 487 ? 1.755 -14.973 -25.460 1.00 91.75 487 LEU A N 1
ATOM 3836 C CA . LEU A 1 487 ? 1.440 -14.888 -26.890 1.00 91.75 487 LEU A CA 1
ATOM 3837 C C . LEU A 1 487 ? 1.082 -13.459 -27.320 1.00 91.75 487 LEU A C 1
ATOM 3839 O O . LEU A 1 487 ? 1.549 -12.995 -28.359 1.00 91.75 487 LEU A O 1
ATOM 3843 N N . VAL A 1 488 ? 0.313 -12.732 -26.502 1.00 91.88 488 VAL A N 1
ATOM 3844 C CA . VAL A 1 488 ? 0.007 -11.312 -26.749 1.00 91.88 488 VAL A CA 1
ATOM 3845 C C . VAL A 1 488 ? 1.286 -10.470 -26.736 1.00 91.88 488 VAL A C 1
ATOM 3847 O O . VAL A 1 488 ? 1.471 -9.620 -27.606 1.00 91.88 488 VAL A O 1
ATOM 3850 N N . MET A 1 489 ? 2.198 -10.730 -25.796 1.00 91.50 489 MET A N 1
ATOM 3851 C CA . MET A 1 489 ? 3.488 -10.040 -25.722 1.00 91.50 489 MET A CA 1
ATOM 3852 C C . MET A 1 489 ? 4.438 -10.404 -26.862 1.00 91.50 489 MET A C 1
ATOM 3854 O O . MET A 1 489 ? 5.137 -9.524 -27.357 1.00 91.50 489 MET A O 1
ATOM 3858 N N . MET A 1 490 ? 4.444 -11.657 -27.322 1.00 89.88 490 MET A N 1
ATOM 3859 C CA . MET A 1 490 ? 5.187 -12.083 -28.511 1.00 89.88 490 MET A CA 1
ATOM 3860 C C . MET A 1 490 ? 4.692 -11.324 -29.740 1.00 89.88 490 MET A C 1
ATOM 3862 O O . MET A 1 490 ? 5.494 -10.782 -30.493 1.00 89.88 490 MET A O 1
ATOM 3866 N N . PHE A 1 491 ? 3.372 -11.234 -29.917 1.00 90.75 491 PHE A N 1
ATOM 3867 C CA . PHE A 1 491 ? 2.772 -10.497 -31.025 1.00 90.75 491 PHE A CA 1
ATOM 3868 C C . PHE A 1 491 ? 3.102 -8.999 -30.962 1.00 90.75 491 PHE A C 1
ATOM 3870 O O . PHE A 1 491 ? 3.545 -8.424 -31.956 1.00 90.75 491 PHE A O 1
ATOM 3877 N N . ALA A 1 492 ? 2.968 -8.375 -29.787 1.00 89.44 492 ALA A N 1
ATOM 3878 C CA . ALA A 1 492 ? 3.357 -6.982 -29.583 1.00 89.44 492 ALA A CA 1
ATOM 3879 C C . ALA A 1 492 ? 4.858 -6.764 -29.849 1.00 89.44 492 ALA A C 1
ATOM 3881 O O . ALA A 1 492 ? 5.224 -5.819 -30.539 1.00 89.44 492 ALA A O 1
ATOM 3882 N N . GLY A 1 493 ? 5.721 -7.666 -29.375 1.00 87.06 493 GLY A N 1
ATOM 3883 C CA . GLY A 1 493 ? 7.165 -7.637 -29.615 1.00 87.06 493 GLY A CA 1
ATOM 3884 C C . GLY A 1 493 ? 7.542 -7.788 -31.082 1.00 87.06 493 GLY A C 1
ATOM 3885 O O . GLY A 1 493 ? 8.419 -7.074 -31.571 1.00 87.06 493 GLY A O 1
ATOM 3886 N N . TYR A 1 494 ? 6.843 -8.651 -31.815 1.00 89.38 494 TYR A N 1
ATOM 3887 C CA . TYR A 1 494 ? 7.009 -8.787 -33.257 1.00 89.38 494 TYR A CA 1
ATOM 3888 C C . TYR A 1 494 ? 6.642 -7.486 -33.986 1.00 89.38 494 TYR A C 1
ATOM 3890 O O . TYR A 1 494 ? 7.445 -6.968 -34.760 1.00 89.38 494 TYR A O 1
ATOM 3898 N N . LEU A 1 495 ? 5.476 -6.899 -33.688 1.00 88.00 495 LEU A N 1
ATOM 3899 C CA . LEU A 1 495 ? 5.053 -5.634 -34.296 1.00 88.00 495 LEU A CA 1
ATOM 3900 C C . LEU A 1 495 ? 6.018 -4.491 -33.960 1.00 88.00 495 LEU A C 1
ATOM 3902 O O . LEU A 1 495 ? 6.488 -3.795 -34.858 1.00 88.00 495 LEU A O 1
ATOM 3906 N N . THR A 1 496 ? 6.369 -4.333 -32.686 1.00 85.38 496 THR A N 1
ATOM 3907 C CA . THR A 1 496 ? 7.303 -3.302 -32.226 1.00 85.38 496 THR A CA 1
ATOM 3908 C C . THR A 1 496 ? 8.677 -3.443 -32.877 1.00 85.38 496 THR A C 1
ATOM 3910 O O . THR A 1 496 ? 9.214 -2.453 -33.374 1.00 85.38 496 THR A O 1
ATOM 3913 N N . SER A 1 497 ? 9.236 -4.655 -32.935 1.00 83.00 497 SER A N 1
ATOM 3914 C CA . SER A 1 497 ? 10.533 -4.882 -33.583 1.00 83.00 497 SER A CA 1
ATOM 3915 C C . SER A 1 497 ? 10.472 -4.614 -35.089 1.00 83.00 497 SER A C 1
ATOM 3917 O O . SER A 1 497 ? 11.374 -3.974 -35.623 1.00 83.00 497 SER A O 1
ATOM 3919 N N . SER A 1 498 ? 9.388 -4.998 -35.771 1.00 82.75 498 SER A N 1
ATOM 3920 C CA . SER A 1 498 ? 9.219 -4.719 -37.205 1.00 82.75 498 SER A CA 1
ATOM 3921 C C . SER A 1 498 ? 9.188 -3.217 -37.522 1.00 82.75 498 SER A C 1
ATOM 3923 O O . SER A 1 498 ? 9.719 -2.787 -38.543 1.00 82.75 498 SER A O 1
ATOM 3925 N N . ILE A 1 499 ? 8.632 -2.402 -36.616 1.00 82.50 499 ILE A N 1
ATOM 3926 C CA . ILE A 1 499 ? 8.626 -0.938 -36.731 1.00 82.50 499 ILE A CA 1
ATOM 3927 C C . ILE A 1 499 ? 10.015 -0.369 -36.423 1.00 82.50 499 ILE A C 1
ATOM 3929 O O . ILE A 1 499 ? 10.491 0.504 -37.147 1.00 82.50 499 ILE A O 1
ATOM 3933 N N . ALA A 1 500 ? 10.676 -0.868 -35.374 1.00 79.69 500 ALA A N 1
ATOM 3934 C CA . ALA A 1 500 ? 11.992 -0.390 -34.952 1.00 79.69 500 ALA A CA 1
ATOM 3935 C C . ALA A 1 500 ? 13.079 -0.623 -36.018 1.00 79.69 500 ALA A C 1
ATOM 3937 O O . ALA A 1 500 ? 13.974 0.205 -36.174 1.00 79.69 500 ALA A O 1
ATOM 3938 N N . TYR A 1 501 ? 12.985 -1.711 -36.787 1.00 75.62 501 TYR A N 1
ATOM 3939 C CA . TYR A 1 501 ? 13.990 -2.098 -37.786 1.00 75.62 501 TYR A CA 1
ATOM 3940 C C . TYR A 1 501 ? 13.618 -1.760 -39.232 1.00 75.62 501 TYR A C 1
ATOM 3942 O O . TYR A 1 501 ? 14.213 -2.301 -40.166 1.00 75.62 501 TYR A O 1
ATOM 3950 N N . ARG A 1 502 ? 12.685 -0.826 -39.446 1.00 72.12 502 ARG A N 1
ATOM 3951 C CA . ARG A 1 502 ? 12.207 -0.452 -40.788 1.00 72.12 502 ARG A CA 1
ATOM 3952 C C . ARG A 1 502 ? 13.325 0.008 -41.738 1.00 72.12 502 ARG A C 1
ATOM 3954 O O . ARG A 1 502 ? 13.227 -0.201 -42.940 1.00 72.12 502 ARG A O 1
ATOM 3961 N N . ASN A 1 503 ? 14.408 0.570 -41.198 1.00 65.62 503 ASN A N 1
ATOM 3962 C CA . ASN A 1 503 ? 15.565 1.048 -41.968 1.00 65.62 503 ASN A CA 1
ATOM 3963 C C . ASN A 1 503 ? 16.567 -0.063 -42.350 1.00 65.62 503 ASN A C 1
ATOM 3965 O O . ASN A 1 503 ? 17.508 0.201 -43.087 1.00 65.62 503 ASN A O 1
ATOM 3969 N N . VAL A 1 504 ? 16.381 -1.296 -41.863 1.00 62.62 504 VAL A N 1
ATOM 3970 C CA . VAL A 1 504 ? 17.239 -2.469 -42.153 1.00 62.62 504 VAL A CA 1
ATOM 3971 C C . VAL A 1 504 ? 16.560 -3.408 -43.173 1.00 62.62 504 VAL A C 1
ATOM 3973 O O . VAL A 1 504 ? 17.000 -4.534 -43.409 1.00 62.62 504 VAL A O 1
ATOM 3976 N N . HIS A 1 505 ? 15.467 -2.963 -43.808 1.00 56.28 505 HIS A N 1
ATOM 3977 C CA . HIS A 1 505 ? 14.644 -3.780 -44.709 1.00 56.28 505 HIS A CA 1
ATOM 3978 C C . HIS A 1 505 ? 15.355 -4.300 -45.965 1.00 56.28 505 HIS A C 1
ATOM 3980 O O . HIS A 1 505 ? 14.865 -5.259 -46.561 1.00 56.28 505 HIS A O 1
ATOM 3986 N N . ASP A 1 506 ? 16.538 -3.786 -46.299 1.00 62.44 506 ASP A N 1
ATOM 3987 C CA . ASP A 1 506 ? 17.344 -4.284 -47.420 1.00 62.44 506 ASP A CA 1
ATOM 3988 C C . ASP A 1 506 ? 17.808 -5.750 -47.248 1.00 62.44 506 ASP A C 1
ATOM 3990 O O . ASP A 1 506 ? 18.269 -6.363 -48.205 1.00 62.44 506 ASP A O 1
ATOM 3994 N N . HIS A 1 507 ? 17.650 -6.346 -46.055 1.00 62.47 507 HIS A N 1
ATOM 3995 C CA . HIS A 1 507 ? 18.110 -7.711 -45.734 1.00 62.47 507 HIS A CA 1
ATOM 3996 C C . HIS A 1 507 ? 16.968 -8.744 -45.567 1.00 62.47 507 HIS A C 1
ATOM 3998 O O . HIS A 1 507 ? 17.176 -9.825 -45.010 1.00 62.47 507 HIS A O 1
ATOM 4004 N N . GLY A 1 508 ? 15.759 -8.431 -46.059 1.00 69.50 508 GLY A N 1
ATOM 4005 C CA . GLY A 1 508 ? 14.648 -9.358 -46.351 1.00 69.50 508 GLY A CA 1
ATOM 4006 C C . GLY A 1 508 ? 14.294 -10.411 -45.287 1.00 69.50 508 GLY A C 1
ATOM 4007 O O . GLY A 1 508 ? 13.412 -10.206 -44.459 1.00 69.50 508 GLY A O 1
ATOM 4008 N N . ALA A 1 509 ? 14.930 -11.584 -45.340 1.00 75.38 509 ALA A N 1
ATOM 4009 C CA . ALA A 1 509 ? 14.623 -12.708 -44.452 1.00 75.38 509 ALA A CA 1
ATOM 4010 C C . ALA A 1 509 ? 15.204 -12.541 -43.036 1.00 75.38 509 ALA A C 1
ATOM 4012 O O . ALA A 1 509 ? 14.601 -12.983 -42.058 1.00 75.38 509 ALA A O 1
ATOM 4013 N N . ALA A 1 510 ? 16.357 -11.885 -42.898 1.00 70.62 510 ALA A N 1
ATOM 4014 C CA . ALA A 1 510 ? 17.053 -11.781 -41.618 1.00 70.62 510 ALA A CA 1
ATOM 4015 C C . ALA A 1 510 ? 16.329 -10.884 -40.606 1.00 70.62 510 ALA A C 1
ATOM 4017 O O . ALA A 1 510 ? 16.294 -11.191 -39.415 1.00 70.62 510 ALA A O 1
ATOM 4018 N N . THR A 1 511 ? 15.696 -9.810 -41.079 1.00 74.69 511 THR A N 1
ATOM 4019 C CA . THR A 1 511 ? 14.845 -8.937 -40.257 1.00 74.69 511 THR A CA 1
ATOM 4020 C C . THR A 1 511 ? 13.636 -9.693 -39.706 1.00 74.69 511 THR A C 1
ATOM 4022 O O . THR A 1 511 ? 13.300 -9.524 -38.537 1.00 74.69 511 THR A O 1
ATOM 4025 N N . ILE A 1 512 ? 13.039 -10.597 -40.490 1.00 81.25 512 ILE A N 1
ATOM 4026 C CA . ILE A 1 512 ? 11.927 -11.451 -40.040 1.00 81.25 512 ILE A CA 1
ATOM 4027 C C . ILE A 1 512 ? 12.394 -12.422 -38.946 1.00 81.25 512 ILE A C 1
ATOM 4029 O O . ILE A 1 512 ? 11.753 -12.510 -37.896 1.00 81.25 512 ILE A O 1
ATOM 4033 N N . TYR A 1 513 ? 13.524 -13.113 -39.145 1.00 80.06 513 TYR A N 1
ATOM 4034 C CA . TYR A 1 513 ? 14.079 -14.024 -38.134 1.00 80.06 513 TYR A CA 1
ATOM 4035 C C . TYR A 1 513 ? 14.458 -13.299 -36.838 1.00 80.06 513 TYR A C 1
ATOM 4037 O O . TYR A 1 513 ? 14.193 -13.816 -35.753 1.00 80.06 513 TYR A O 1
ATOM 4045 N N . MET A 1 514 ? 15.005 -12.086 -36.937 1.00 78.25 514 MET A N 1
ATOM 4046 C CA . MET A 1 514 ? 15.306 -11.241 -35.779 1.00 78.25 514 MET A CA 1
ATOM 4047 C C . MET A 1 514 ? 14.051 -10.838 -35.009 1.00 78.25 514 MET A C 1
ATOM 4049 O O . MET A 1 514 ? 13.995 -11.001 -33.790 1.00 78.25 514 MET A O 1
ATOM 4053 N N . SER A 1 515 ? 13.016 -10.363 -35.703 1.00 80.88 515 SER A N 1
ATOM 4054 C CA . SER A 1 515 ? 11.741 -10.013 -35.073 1.00 80.88 515 SER A CA 1
ATOM 4055 C C . SER A 1 515 ? 11.080 -11.212 -34.394 1.00 80.88 515 SER A C 1
ATOM 4057 O O . SER A 1 515 ? 10.552 -11.072 -33.291 1.00 80.88 515 SER A O 1
ATOM 4059 N N . LEU A 1 516 ? 11.145 -12.402 -35.001 1.00 83.62 516 LEU A N 1
ATOM 4060 C CA . LEU A 1 516 ? 10.650 -13.642 -34.394 1.00 83.62 516 LEU A CA 1
ATOM 4061 C C . LEU A 1 516 ? 11.466 -14.055 -33.164 1.00 83.62 516 LEU A C 1
ATOM 4063 O O . LEU A 1 516 ? 10.883 -14.452 -32.155 1.00 83.62 516 LEU A O 1
ATOM 4067 N N . PHE A 1 517 ? 12.793 -13.930 -33.215 1.00 82.94 517 PHE A N 1
ATOM 4068 C CA . PHE A 1 517 ? 13.664 -14.225 -32.079 1.00 82.94 517 PHE A CA 1
ATOM 4069 C C . PHE A 1 517 ? 13.384 -13.292 -30.894 1.00 82.94 517 PHE A C 1
ATOM 4071 O O . PHE A 1 517 ? 13.154 -13.763 -29.779 1.00 82.94 517 PHE A O 1
ATOM 4078 N N . ILE A 1 518 ? 13.322 -11.979 -31.141 1.00 80.69 518 ILE A N 1
ATOM 4079 C CA . ILE A 1 518 ? 12.988 -10.974 -30.122 1.00 80.69 518 ILE A CA 1
ATOM 4080 C C . ILE A 1 518 ? 11.603 -11.260 -29.540 1.00 80.69 518 ILE A C 1
ATOM 4082 O O . ILE A 1 518 ? 11.447 -11.292 -28.320 1.00 80.69 518 ILE A O 1
ATOM 4086 N N . ALA A 1 519 ? 10.610 -11.537 -30.389 1.00 85.12 519 ALA A N 1
ATOM 4087 C CA . ALA A 1 519 ? 9.277 -11.918 -29.941 1.00 85.12 519 ALA A CA 1
ATOM 4088 C C . ALA A 1 519 ? 9.323 -13.139 -29.012 1.00 85.12 519 ALA A C 1
ATOM 4090 O O . ALA A 1 519 ? 8.740 -13.090 -27.931 1.00 85.12 519 ALA A O 1
ATOM 4091 N N . ALA A 1 520 ? 10.057 -14.197 -29.371 1.00 85.12 520 ALA A N 1
ATOM 4092 C CA . ALA A 1 520 ? 10.180 -15.406 -28.557 1.00 85.12 520 ALA A CA 1
ATOM 4093 C C . ALA A 1 520 ? 10.827 -15.139 -27.186 1.00 85.12 520 ALA A C 1
ATOM 4095 O O . ALA A 1 520 ? 10.317 -15.619 -26.172 1.00 85.12 520 ALA A O 1
ATOM 4096 N N . GLN A 1 521 ? 11.889 -14.326 -27.131 1.00 82.56 521 GLN A N 1
ATOM 4097 C CA . GLN A 1 521 ? 12.523 -13.918 -25.868 1.00 82.56 521 GLN A CA 1
ATOM 4098 C C . GLN A 1 521 ? 11.556 -13.135 -24.975 1.00 82.56 521 GLN A C 1
ATOM 4100 O O . GLN A 1 521 ? 11.413 -13.430 -23.787 1.00 82.56 521 GLN A O 1
ATOM 4105 N N . ILE A 1 522 ? 10.835 -12.172 -25.553 1.00 84.56 522 ILE A N 1
ATOM 4106 C CA . ILE A 1 522 ? 9.822 -11.384 -24.841 1.00 84.56 522 ILE A CA 1
ATOM 4107 C C . ILE A 1 522 ? 8.715 -12.295 -24.307 1.00 84.56 522 ILE A C 1
ATOM 4109 O O . ILE A 1 522 ? 8.302 -12.158 -23.152 1.00 84.56 522 ILE A O 1
ATOM 4113 N N . GLY A 1 523 ? 8.268 -13.253 -25.119 1.00 85.44 523 GLY A N 1
ATOM 4114 C CA . GLY A 1 523 ? 7.302 -14.269 -24.726 1.00 85.44 523 GLY A CA 1
ATOM 4115 C C . GLY A 1 523 ? 7.771 -15.072 -23.518 1.00 85.44 523 GLY A C 1
ATOM 4116 O O . GLY A 1 523 ? 7.035 -15.170 -22.533 1.00 85.44 523 GLY A O 1
ATOM 4117 N N . LEU A 1 524 ? 8.996 -15.597 -23.560 1.00 85.19 524 LEU A N 1
ATOM 4118 C CA . LEU A 1 524 ? 9.586 -16.408 -22.494 1.00 85.19 524 LEU A CA 1
ATOM 4119 C C . LEU A 1 524 ? 9.649 -15.639 -21.164 1.00 85.19 524 LEU A C 1
ATOM 4121 O O . LEU A 1 524 ? 9.158 -16.121 -20.140 1.00 85.19 524 LEU A O 1
ATOM 4125 N N . VAL A 1 525 ? 10.187 -14.415 -21.191 1.00 82.81 525 VAL A N 1
ATOM 4126 C CA . VAL A 1 525 ? 10.286 -13.549 -20.005 1.00 82.81 525 VAL A CA 1
ATOM 4127 C C . VAL A 1 525 ? 8.896 -13.216 -19.459 1.00 82.81 525 VAL A C 1
ATOM 4129 O O . VAL A 1 525 ? 8.662 -13.284 -18.250 1.00 82.81 525 VAL A O 1
ATOM 4132 N N . THR A 1 526 ? 7.945 -12.928 -20.350 1.00 84.19 526 THR A N 1
ATOM 4133 C CA . THR A 1 526 ? 6.556 -12.633 -19.982 1.00 84.19 526 THR A CA 1
ATOM 4134 C C . THR A 1 526 ? 5.889 -13.807 -19.275 1.00 84.19 526 THR A C 1
ATOM 4136 O O . THR A 1 526 ? 5.227 -13.575 -18.265 1.00 84.19 526 THR A O 1
ATOM 4139 N N . VAL A 1 527 ? 6.050 -15.051 -19.757 1.00 87.25 527 VAL A N 1
ATOM 4140 C CA . VAL A 1 527 ? 5.455 -16.233 -19.098 1.00 87.25 527 VAL A CA 1
ATOM 4141 C C . VAL A 1 527 ? 5.906 -16.290 -17.646 1.00 87.25 527 VAL A C 1
ATOM 4143 O O . VAL A 1 527 ? 5.068 -16.387 -16.752 1.00 87.25 527 VAL A O 1
ATOM 4146 N N . VAL A 1 528 ? 7.217 -16.201 -17.407 1.00 85.44 528 VAL A N 1
ATOM 4147 C CA . VAL A 1 528 ? 7.789 -16.326 -16.062 1.00 85.44 528 VAL A CA 1
ATOM 4148 C C . VAL A 1 528 ? 7.275 -15.218 -15.150 1.00 85.44 528 VAL A C 1
ATOM 4150 O O . VAL A 1 528 ? 6.784 -15.508 -14.059 1.00 85.44 528 VAL A O 1
ATOM 4153 N N . LEU A 1 529 ? 7.302 -13.963 -15.606 1.00 83.00 529 LEU A N 1
ATOM 4154 C CA . LEU A 1 529 ? 6.789 -12.836 -14.825 1.00 83.00 529 LEU A CA 1
ATOM 4155 C C . LEU A 1 529 ? 5.288 -12.979 -14.536 1.00 83.00 529 LEU A C 1
ATOM 4157 O O . LEU A 1 529 ? 4.857 -12.756 -13.406 1.00 83.00 529 LEU A O 1
ATOM 4161 N N . CYS A 1 530 ? 4.491 -13.416 -15.513 1.00 85.62 530 CYS A N 1
ATOM 4162 C CA . CYS A 1 530 ? 3.059 -13.652 -15.333 1.00 85.62 530 CYS A CA 1
ATOM 4163 C C . CYS A 1 530 ? 2.779 -14.775 -14.327 1.00 85.62 530 CYS A C 1
ATOM 4165 O O . CYS A 1 530 ? 1.882 -14.629 -13.497 1.00 85.62 530 CYS A O 1
ATOM 4167 N N . VAL A 1 531 ? 3.548 -15.869 -14.362 1.00 85.25 531 VAL A N 1
ATOM 4168 C CA . VAL A 1 531 ? 3.446 -16.960 -13.380 1.00 85.25 531 VAL A CA 1
ATOM 4169 C C . VAL A 1 531 ? 3.807 -16.457 -11.986 1.00 85.25 531 VAL A C 1
ATOM 4171 O O . VAL A 1 531 ? 3.064 -16.724 -11.047 1.00 85.25 531 VAL A O 1
ATOM 4174 N N . VAL A 1 532 ? 4.889 -15.685 -11.840 1.00 82.81 532 VAL A N 1
ATOM 4175 C CA . VAL A 1 532 ? 5.289 -15.097 -10.550 1.00 82.81 532 VAL A CA 1
ATOM 4176 C C . VAL A 1 532 ? 4.184 -14.199 -9.993 1.00 82.81 532 VAL A C 1
ATOM 4178 O O . VAL A 1 532 ? 3.794 -14.361 -8.836 1.00 82.81 532 VAL A O 1
ATOM 4181 N N . VAL A 1 533 ? 3.622 -13.306 -10.815 1.00 82.94 533 VAL A N 1
ATOM 4182 C CA . VAL A 1 533 ? 2.513 -12.424 -10.415 1.00 82.94 533 VAL A CA 1
ATOM 4183 C C . VAL A 1 533 ? 1.304 -13.246 -9.977 1.00 82.94 533 VAL A C 1
ATOM 4185 O O . VAL A 1 533 ? 0.793 -13.052 -8.877 1.00 82.94 533 VAL A O 1
ATOM 4188 N N . GLN A 1 534 ? 0.870 -14.210 -10.785 1.00 84.31 534 GLN A N 1
ATOM 4189 C CA . GLN A 1 534 ? -0.294 -15.032 -10.463 1.00 84.31 534 GLN A CA 1
ATOM 4190 C C . GLN A 1 534 ? -0.098 -15.901 -9.219 1.00 84.31 534 GLN A C 1
ATOM 4192 O O . GLN A 1 534 ? -1.022 -16.029 -8.420 1.00 84.31 534 GLN A O 1
ATOM 4197 N N . MET A 1 535 ? 1.087 -16.487 -9.039 1.00 81.31 535 MET A N 1
ATOM 4198 C CA . MET A 1 535 ? 1.415 -17.248 -7.836 1.00 81.31 535 MET A CA 1
ATOM 4199 C C . MET A 1 535 ? 1.398 -16.332 -6.615 1.00 81.31 535 MET A C 1
ATOM 4201 O O . MET A 1 535 ? 0.817 -16.697 -5.597 1.00 81.31 535 MET A O 1
ATOM 4205 N N . SER A 1 536 ? 1.952 -15.120 -6.724 1.00 76.88 536 SER A N 1
ATOM 4206 C CA . SER A 1 536 ? 1.903 -14.143 -5.635 1.00 76.88 536 SER A CA 1
ATOM 4207 C C . SER A 1 536 ? 0.473 -13.780 -5.234 1.00 76.88 536 SER A C 1
ATOM 4209 O O . SER A 1 536 ? 0.161 -13.815 -4.044 1.00 76.88 536 SER A O 1
ATOM 4211 N N . GLU A 1 537 ? -0.414 -13.557 -6.209 1.00 76.56 537 GLU A N 1
ATOM 4212 C CA . GLU A 1 537 ? -1.830 -13.270 -5.960 1.00 76.56 537 GLU A CA 1
ATOM 4213 C C . GLU A 1 537 ? -2.546 -14.481 -5.351 1.00 76.56 537 GLU A C 1
ATOM 4215 O O . GLU A 1 537 ? -3.284 -14.339 -4.381 1.00 76.56 537 GLU A O 1
ATOM 4220 N N . LEU A 1 538 ? -2.278 -15.693 -5.844 1.00 74.94 538 LEU A N 1
ATOM 4221 C CA . LEU A 1 538 ? -2.863 -16.929 -5.321 1.00 74.94 538 LEU A CA 1
ATOM 4222 C C . LEU A 1 538 ? -2.481 -17.175 -3.859 1.00 74.94 538 LEU A C 1
ATOM 4224 O O . LEU A 1 538 ? -3.330 -17.588 -3.070 1.00 74.94 538 LEU A O 1
ATOM 4228 N N . TYR A 1 539 ? -1.238 -16.890 -3.468 1.00 70.31 539 TYR A N 1
ATOM 4229 C CA . TYR A 1 539 ? -0.825 -16.974 -2.066 1.00 70.31 539 TYR A CA 1
ATOM 4230 C C . TYR A 1 539 ? -1.475 -15.884 -1.206 1.00 70.31 539 TYR A C 1
ATOM 4232 O O . TYR A 1 539 ? -1.840 -16.150 -0.057 1.00 70.31 539 TYR A O 1
ATOM 4240 N N . THR A 1 540 ? -1.664 -14.671 -1.736 1.00 66.69 540 THR A N 1
ATOM 4241 C CA . THR A 1 540 ? -2.348 -13.602 -0.995 1.00 66.69 540 THR A CA 1
ATOM 4242 C C . THR A 1 540 ? -3.857 -13.817 -0.873 1.00 66.69 540 THR A C 1
ATOM 4244 O O . THR A 1 540 ? -4.410 -13.514 0.185 1.00 66.69 540 THR A O 1
ATOM 4247 N N . ASP A 1 541 ? -4.506 -14.367 -1.901 1.00 64.31 541 ASP A N 1
ATOM 4248 C CA . ASP A 1 541 ? -5.953 -14.608 -1.973 1.00 64.31 541 ASP A CA 1
ATOM 4249 C C . ASP A 1 541 ? -6.355 -15.936 -1.328 1.00 64.31 541 ASP A C 1
ATOM 4251 O O . ASP A 1 541 ? -7.373 -16.012 -0.640 1.00 64.31 541 ASP A O 1
ATOM 4255 N N . GLY A 1 542 ? -5.543 -16.986 -1.475 1.00 57.25 542 GLY A N 1
ATOM 4256 C CA . GLY A 1 542 ? -5.776 -18.295 -0.858 1.00 57.25 542 GLY A CA 1
ATOM 4257 C C . GLY A 1 542 ? -5.820 -18.219 0.669 1.00 57.25 542 GLY A C 1
ATOM 4258 O O . GLY A 1 542 ? -6.654 -18.869 1.302 1.00 57.25 542 GLY A O 1
ATOM 4259 N N . ALA A 1 543 ? -5.014 -17.332 1.261 1.00 54.28 543 ALA A N 1
ATOM 4260 C CA . ALA A 1 543 ? -5.075 -17.012 2.686 1.00 54.28 543 ALA A CA 1
ATOM 4261 C C . ALA A 1 543 ? -6.396 -16.330 3.108 1.00 54.28 543 ALA A C 1
ATOM 4263 O O . ALA A 1 543 ? -6.743 -16.343 4.288 1.00 54.28 543 ALA A O 1
ATOM 4264 N N . ARG A 1 544 ? -7.142 -15.743 2.163 1.00 65.50 544 ARG A N 1
ATOM 4265 C CA . ARG A 1 544 ? -8.357 -14.944 2.400 1.00 65.50 544 ARG A CA 1
ATOM 4266 C C . ARG A 1 544 ? -9.651 -15.642 1.998 1.00 65.50 544 ARG A C 1
ATOM 4268 O O . ARG A 1 544 ? -10.719 -15.118 2.286 1.00 65.50 544 ARG A O 1
ATOM 4275 N N . SER A 1 545 ? -9.595 -16.809 1.354 1.00 74.69 545 SER A N 1
ATOM 4276 C CA . SER A 1 545 ? -10.821 -17.509 0.967 1.00 74.69 545 SER A CA 1
ATOM 4277 C C . SER A 1 545 ? -11.591 -17.972 2.206 1.00 74.69 545 SER A C 1
ATOM 4279 O O . SER A 1 545 ? -11.150 -18.853 2.958 1.00 74.69 545 SER A O 1
ATOM 4281 N N . PHE A 1 546 ? -12.756 -17.363 2.408 1.00 83.81 546 PHE A N 1
ATOM 4282 C CA . PHE A 1 546 ? -13.718 -17.727 3.445 1.00 83.81 546 PHE A CA 1
ATOM 4283 C C . PHE A 1 546 ? -14.828 -18.652 2.938 1.00 83.81 546 PHE A C 1
ATOM 4285 O O . PHE A 1 546 ? -15.662 -19.095 3.726 1.00 83.81 546 PHE A O 1
ATOM 4292 N N . ALA A 1 547 ? -14.833 -18.967 1.641 1.00 85.50 547 ALA A N 1
ATOM 4293 C CA . ALA A 1 547 ? -15.838 -19.826 1.035 1.00 85.50 547 ALA A CA 1
ATOM 4294 C C . ALA A 1 547 ? -15.865 -21.205 1.717 1.00 85.50 547 ALA A C 1
ATOM 4296 O O . ALA A 1 547 ? -14.843 -21.886 1.832 1.00 85.50 547 ALA A O 1
ATOM 4297 N N . GLY A 1 548 ? -17.045 -21.624 2.164 1.00 85.88 548 GLY A N 1
ATOM 4298 C CA . GLY A 1 548 ? -17.272 -22.871 2.890 1.00 85.88 548 GLY A CA 1
ATOM 4299 C C . GLY A 1 548 ? -16.749 -22.880 4.329 1.00 85.88 548 GLY A C 1
ATOM 4300 O O . GLY A 1 548 ? -16.687 -23.951 4.932 1.00 85.88 548 GLY A O 1
ATOM 4301 N N . LYS A 1 549 ? -16.356 -21.731 4.893 1.00 87.38 549 LYS A N 1
ATOM 4302 C CA . LYS A 1 549 ? -15.894 -21.621 6.283 1.00 87.38 549 LYS A CA 1
ATOM 4303 C C . LYS A 1 549 ? -16.948 -20.948 7.155 1.00 87.38 549 LYS A C 1
ATOM 4305 O O . LYS A 1 549 ? -17.669 -20.053 6.717 1.00 87.38 549 LYS A O 1
ATOM 4310 N N . TYR A 1 550 ? -17.000 -21.373 8.415 1.00 88.12 550 TYR A N 1
ATOM 4311 C CA . TYR A 1 550 ? -17.776 -20.688 9.442 1.00 88.12 550 TYR A CA 1
ATOM 4312 C C . TYR A 1 550 ? -16.917 -19.602 10.071 1.00 88.12 550 TYR A C 1
ATOM 4314 O O . TYR A 1 550 ? -15.789 -19.856 10.501 1.00 88.12 550 TYR A O 1
ATOM 4322 N N . ILE A 1 551 ? -17.464 -18.398 10.135 1.00 90.38 551 ILE A N 1
ATOM 4323 C CA . ILE A 1 551 ? -16.808 -17.244 10.729 1.00 90.38 551 ILE A CA 1
ATOM 4324 C C . ILE A 1 551 ? -17.653 -16.800 11.914 1.00 90.38 551 ILE A C 1
ATOM 4326 O O . ILE A 1 551 ? -18.864 -16.626 11.816 1.00 90.38 551 ILE A O 1
ATOM 4330 N N . GLU A 1 552 ? -17.021 -16.653 13.063 1.00 90.12 552 GLU A N 1
ATOM 4331 C CA . GLU A 1 552 ? -17.673 -16.257 14.300 1.00 90.12 552 GLU A CA 1
ATOM 4332 C C . GLU A 1 552 ? -17.275 -14.827 14.642 1.00 90.12 552 GLU A C 1
ATOM 4334 O O . GLU A 1 552 ? -16.094 -14.543 14.841 1.00 90.12 552 GLU A O 1
ATOM 4339 N N . GLY A 1 553 ? -18.260 -13.934 14.700 1.00 88.12 553 GLY A N 1
ATOM 4340 C CA . GLY A 1 553 ? -18.081 -12.569 15.168 1.00 88.12 553 GLY A CA 1
ATOM 4341 C C . GLY A 1 553 ? -18.182 -12.518 16.685 1.00 88.12 553 GLY A C 1
ATOM 4342 O O . GLY A 1 553 ? -19.223 -12.838 17.265 1.00 88.12 553 GLY A O 1
ATOM 4343 N N . SER A 1 554 ? -17.103 -12.105 17.339 1.00 82.31 554 SER A N 1
ATOM 4344 C CA . SER A 1 554 ? -17.060 -11.873 18.781 1.00 82.31 554 SER A CA 1
ATOM 4345 C C . SER A 1 554 ? -16.785 -10.408 19.087 1.00 82.31 554 SER A C 1
ATOM 4347 O O . SER A 1 554 ? -15.824 -9.838 18.569 1.00 82.31 554 SER A O 1
ATOM 4349 N N . THR A 1 555 ? -17.606 -9.819 19.954 1.00 76.75 555 THR A N 1
ATOM 4350 C CA . THR A 1 555 ? -17.324 -8.531 20.599 1.00 76.75 555 THR A CA 1
ATOM 4351 C C . THR A 1 555 ? -16.973 -8.752 22.065 1.00 76.75 555 THR A C 1
ATOM 4353 O O . THR A 1 555 ? -16.937 -9.886 22.552 1.00 76.75 555 THR A O 1
ATOM 4356 N N . ARG A 1 556 ? -16.760 -7.656 22.802 1.00 66.06 556 ARG A N 1
ATOM 4357 C CA . ARG A 1 556 ? -16.552 -7.697 24.253 1.00 66.06 556 ARG A CA 1
ATOM 4358 C C . ARG A 1 556 ? -17.657 -8.450 24.999 1.00 66.06 556 ARG A C 1
ATOM 4360 O O . ARG A 1 556 ? -17.346 -9.188 25.919 1.00 66.06 556 ARG A O 1
ATOM 4367 N N . GLN A 1 557 ? -18.918 -8.305 24.575 1.00 68.06 557 GLN A N 1
ATOM 4368 C CA . GLN A 1 557 ? -20.087 -8.919 25.224 1.00 68.06 557 GLN A CA 1
ATOM 4369 C C . GLN A 1 557 ? -20.192 -10.429 24.944 1.00 68.06 557 GLN A C 1
ATOM 4371 O O . GLN A 1 557 ? -21.102 -11.100 25.425 1.00 68.06 557 GLN A O 1
ATOM 4376 N N . GLY A 1 558 ? -19.252 -10.974 24.170 1.00 75.06 558 GLY A N 1
ATOM 4377 C CA . GLY A 1 558 ? -19.206 -12.365 23.764 1.00 75.06 558 GLY A CA 1
ATOM 4378 C C . GLY A 1 558 ? -19.481 -12.534 22.276 1.00 75.06 558 GLY A C 1
ATOM 4379 O O . GLY A 1 558 ? -19.262 -11.647 21.450 1.00 75.06 558 GLY A O 1
ATOM 4380 N N . ARG A 1 559 ? -19.927 -13.734 21.916 1.00 79.12 559 ARG A N 1
ATOM 4381 C CA . ARG A 1 559 ? -20.258 -14.086 20.534 1.00 79.12 559 ARG A CA 1
ATOM 4382 C C . ARG A 1 559 ? -21.512 -13.317 20.131 1.00 79.12 559 ARG A C 1
ATOM 4384 O O . ARG A 1 559 ? -22.540 -13.475 20.779 1.00 79.12 559 ARG A O 1
ATOM 4391 N N . GLN A 1 560 ? -21.415 -12.504 19.085 1.00 81.31 560 GLN A N 1
ATOM 4392 C CA . GLN A 1 560 ? -22.543 -11.721 18.574 1.00 81.31 560 GLN A CA 1
ATOM 4393 C C . GLN A 1 560 ? -23.287 -12.470 17.480 1.00 81.31 560 GLN A C 1
ATOM 4395 O O . GLN A 1 560 ? -24.509 -12.522 17.497 1.00 81.31 560 GLN A O 1
ATOM 4400 N N . PHE A 1 561 ? -22.558 -13.068 16.539 1.00 87.00 561 PHE A N 1
ATOM 4401 C CA . PHE A 1 561 ? -23.152 -13.782 15.415 1.00 87.00 561 PHE A CA 1
ATOM 4402 C C . PHE A 1 561 ? -22.191 -14.825 14.851 1.00 87.00 561 PHE A C 1
ATOM 4404 O O . PHE A 1 561 ? -20.975 -14.775 15.056 1.00 87.00 561 PHE A O 1
ATOM 4411 N N . CYS A 1 562 ? -22.742 -15.765 14.092 1.00 89.50 562 CYS A N 1
ATOM 4412 C CA . CYS A 1 562 ? -21.978 -16.646 13.223 1.00 89.50 562 CYS A CA 1
ATOM 4413 C C . CYS A 1 562 ? -22.414 -16.401 11.782 1.00 89.50 562 CYS A C 1
ATOM 4415 O O . CYS A 1 562 ? -23.603 -16.289 11.510 1.00 89.50 562 CYS A O 1
ATOM 4417 N N . MET A 1 563 ? -21.465 -16.317 10.860 1.00 92.19 563 MET A N 1
ATOM 4418 C CA . MET A 1 563 ? -21.742 -16.253 9.433 1.00 92.19 563 MET A CA 1
ATOM 4419 C C . MET A 1 563 ? -21.144 -17.458 8.716 1.00 92.19 563 MET A C 1
ATOM 4421 O O . MET A 1 563 ? -20.078 -17.963 9.078 1.00 92.19 563 MET A O 1
ATOM 4425 N N . PHE A 1 564 ? -21.841 -17.904 7.682 1.00 92.00 564 PHE A N 1
ATOM 4426 C CA . PHE A 1 564 ? -21.372 -18.921 6.758 1.00 92.00 564 PHE A CA 1
ATOM 4427 C C . PHE A 1 564 ? -21.401 -18.350 5.347 1.00 92.00 564 PHE A C 1
ATOM 4429 O O . PHE A 1 564 ? -22.428 -17.829 4.915 1.00 92.00 564 PHE A O 1
ATOM 4436 N N . LEU A 1 565 ? -20.268 -18.423 4.652 1.00 92.19 565 LEU A N 1
ATOM 4437 C CA . LEU A 1 565 ? -20.127 -17.913 3.291 1.00 92.19 565 LEU A CA 1
ATOM 4438 C C . LEU A 1 565 ? -20.123 -19.099 2.327 1.00 92.19 565 LEU A C 1
ATOM 4440 O O . LEU A 1 565 ? -19.129 -19.819 2.223 1.00 92.19 565 LEU A O 1
ATOM 4444 N N . ASN A 1 566 ? -21.242 -19.345 1.651 1.00 90.69 566 ASN A N 1
ATOM 4445 C CA . ASN A 1 566 ? -21.382 -20.454 0.711 1.00 90.69 566 ASN A CA 1
ATOM 4446 C C . ASN A 1 566 ? -20.539 -20.232 -0.548 1.00 90.69 566 ASN A C 1
ATOM 4448 O O . ASN A 1 566 ? -20.276 -19.105 -0.959 1.00 90.69 566 ASN A O 1
ATOM 4452 N N . LYS A 1 567 ? -20.144 -21.324 -1.209 1.00 88.31 567 LYS A N 1
ATOM 4453 C CA . LYS A 1 567 ? -19.340 -21.274 -2.445 1.00 88.31 567 LYS A CA 1
ATOM 4454 C C . LYS A 1 567 ? -20.089 -20.708 -3.659 1.00 88.31 567 LYS A C 1
ATOM 4456 O O . LYS A 1 567 ? -19.450 -20.403 -4.662 1.00 88.31 567 LYS A O 1
ATOM 4461 N N . ASP A 1 568 ? -21.408 -20.592 -3.580 1.00 88.56 568 ASP A N 1
ATOM 4462 C CA . ASP A 1 568 ? -22.273 -20.012 -4.613 1.00 88.56 568 ASP A CA 1
ATOM 4463 C C . ASP A 1 568 ? -22.391 -18.477 -4.508 1.00 88.56 568 ASP A C 1
ATOM 4465 O O . ASP A 1 568 ? -23.059 -17.855 -5.330 1.00 88.56 568 ASP A O 1
ATOM 4469 N N . GLY A 1 569 ? -21.735 -17.856 -3.518 1.00 89.00 569 GLY A N 1
ATOM 4470 C CA . GLY A 1 569 ? -21.821 -16.417 -3.262 1.00 89.00 569 GLY A CA 1
ATOM 4471 C C . GLY A 1 569 ? -22.959 -16.019 -2.319 1.00 89.00 569 GLY A C 1
ATOM 4472 O O . GLY A 1 569 ? -23.131 -14.832 -2.053 1.00 89.00 569 GLY A O 1
ATOM 4473 N N . THR A 1 570 ? -23.721 -16.968 -1.768 1.00 92.88 570 THR A N 1
ATOM 4474 C CA . THR A 1 570 ? -24.717 -16.676 -0.727 1.00 92.88 570 THR A CA 1
ATOM 4475 C C . THR A 1 570 ? -24.071 -16.631 0.658 1.00 92.88 570 THR A C 1
ATOM 4477 O O . THR A 1 570 ? -23.137 -17.373 0.971 1.00 92.88 570 THR A O 1
ATOM 4480 N N . ALA A 1 571 ? -24.519 -15.707 1.499 1.00 93.31 571 ALA A N 1
ATOM 4481 C CA . ALA A 1 571 ? -24.085 -15.556 2.881 1.00 93.31 571 ALA A CA 1
ATOM 4482 C C . ALA A 1 571 ? -25.262 -15.856 3.808 1.00 93.31 571 ALA A C 1
ATOM 4484 O O . ALA A 1 571 ? -26.394 -15.464 3.541 1.00 93.31 571 ALA A O 1
ATOM 4485 N N . CYS A 1 572 ? -25.004 -16.550 4.910 1.00 92.31 572 CYS A N 1
ATOM 4486 C CA . CYS A 1 572 ? -26.009 -16.830 5.929 1.00 92.31 572 CYS A CA 1
ATOM 4487 C C . CYS A 1 572 ? -25.525 -16.307 7.275 1.00 92.31 572 CYS A C 1
ATOM 4489 O O . CYS A 1 572 ? -24.479 -16.743 7.757 1.00 92.31 572 CYS A O 1
ATOM 4491 N N . LEU A 1 573 ? -26.300 -15.424 7.895 1.00 91.06 573 LEU A N 1
ATOM 4492 C CA . LEU A 1 573 ? -26.108 -14.968 9.263 1.00 91.06 573 LEU A CA 1
ATOM 4493 C C . LEU A 1 573 ? -26.932 -15.844 10.207 1.00 91.06 573 LEU A C 1
ATOM 4495 O O . LEU A 1 573 ? -28.092 -16.151 9.942 1.00 91.06 573 LEU A O 1
ATOM 4499 N N . ARG A 1 574 ? -26.339 -16.258 11.319 1.00 88.88 574 ARG A N 1
ATOM 4500 C CA . ARG A 1 574 ? -26.928 -17.148 12.321 1.00 88.88 574 ARG A CA 1
ATOM 4501 C C . ARG A 1 574 ? -26.704 -16.580 13.720 1.00 88.88 574 ARG A C 1
ATOM 4503 O O . ARG A 1 574 ? -25.699 -15.891 13.943 1.00 88.88 574 ARG A O 1
ATOM 4510 N N . PRO A 1 575 ? -27.586 -16.899 14.683 1.00 84.62 575 PRO A N 1
ATOM 4511 C CA . PRO A 1 575 ? -27.396 -16.453 16.049 1.00 84.62 575 PRO A CA 1
ATOM 4512 C C . PRO A 1 575 ? -26.139 -17.105 16.653 1.00 84.62 575 PRO A C 1
ATOM 4514 O O . PRO A 1 575 ? -25.711 -18.182 16.215 1.00 84.62 575 PRO A O 1
ATOM 4517 N N . PRO A 1 576 ? -25.540 -16.481 17.676 1.00 78.50 576 PRO A N 1
ATOM 4518 C CA . PRO A 1 576 ? -24.365 -17.008 18.356 1.00 78.50 576 PRO A CA 1
ATOM 4519 C C . PRO A 1 576 ? -24.764 -18.250 19.170 1.00 78.50 576 PRO A C 1
ATOM 4521 O O . PRO A 1 576 ? -25.252 -18.150 20.292 1.00 78.50 576 PRO A O 1
ATOM 4524 N N . HIS A 1 577 ? -24.619 -19.447 18.598 1.00 68.94 577 HIS A N 1
ATOM 4525 C CA . HIS A 1 577 ? -25.169 -20.665 19.200 1.00 68.94 577 HIS A CA 1
ATOM 4526 C C . HIS A 1 577 ? -24.194 -21.374 20.163 1.00 68.94 577 HIS A C 1
ATOM 4528 O O . HIS A 1 577 ? -22.994 -21.487 19.890 1.00 68.94 577 HIS A O 1
ATOM 4534 N N . ARG A 1 578 ? -24.724 -21.882 21.292 1.00 56.84 578 ARG A N 1
ATOM 4535 C CA . ARG A 1 578 ? -24.004 -22.709 22.287 1.00 56.84 578 ARG A CA 1
ATOM 4536 C C . ARG A 1 578 ? -24.066 -24.221 22.001 1.00 56.84 578 ARG A C 1
ATOM 4538 O O . ARG A 1 578 ? -23.240 -24.940 22.549 1.00 56.84 578 ARG A O 1
ATOM 4545 N N . GLY A 1 579 ? -24.968 -24.699 21.134 1.00 54.00 579 GLY A N 1
ATOM 4546 C CA . GLY A 1 579 ? -25.144 -26.130 20.841 1.00 54.00 579 GLY A CA 1
ATOM 4547 C C . GLY A 1 579 ? -25.190 -26.446 19.344 1.00 54.00 579 GLY A C 1
ATOM 4548 O O . GLY A 1 579 ? -26.243 -26.351 18.743 1.00 54.00 579 GLY A O 1
ATOM 4549 N N . GLY A 1 580 ? -24.059 -26.840 18.745 1.00 59.84 580 GLY A N 1
ATOM 4550 C CA . GLY A 1 580 ? -23.986 -27.407 17.385 1.00 59.84 580 GLY A CA 1
ATOM 4551 C C . GLY A 1 580 ? -24.233 -26.435 16.213 1.00 59.84 580 GLY A C 1
ATOM 4552 O O . GLY A 1 580 ? -25.269 -25.796 16.096 1.00 59.84 580 GLY A O 1
ATOM 4553 N N . LEU A 1 581 ? -23.290 -26.359 15.267 1.00 60.22 581 LEU A N 1
ATOM 4554 C CA . LEU A 1 581 ? -23.343 -25.434 14.116 1.00 60.22 581 LEU A CA 1
ATOM 4555 C C . LEU A 1 581 ? -24.440 -25.741 13.076 1.00 60.22 581 LEU A C 1
ATOM 4557 O O . LEU A 1 581 ? -24.699 -24.905 12.213 1.00 60.22 581 LEU A O 1
ATOM 4561 N N . LYS A 1 582 ? -25.069 -26.923 13.118 1.00 64.31 582 LYS A N 1
ATOM 4562 C CA . LYS A 1 582 ? -25.964 -27.400 12.051 1.00 64.31 582 LYS A CA 1
ATOM 4563 C C . LYS A 1 582 ? -27.458 -27.118 12.271 1.00 64.31 582 LYS A C 1
ATOM 4565 O O . LYS A 1 582 ? -28.185 -27.201 11.291 1.00 64.31 582 LYS A O 1
ATOM 4570 N N . SER A 1 583 ? -27.915 -26.763 13.478 1.00 59.97 583 SER A N 1
ATOM 4571 C CA . SER A 1 583 ? -29.359 -26.660 13.783 1.00 59.97 583 SER A CA 1
ATOM 4572 C C . SER A 1 583 ? -29.896 -25.246 14.028 1.00 59.97 583 SER A C 1
ATOM 4574 O O . SER A 1 583 ? -31.090 -25.102 14.275 1.00 59.97 583 SER A O 1
ATOM 4576 N N . SER A 1 584 ? -29.068 -24.196 13.978 1.00 68.12 584 SER A N 1
ATOM 4577 C CA . SER A 1 584 ? -29.561 -22.832 14.197 1.00 68.12 584 SER A CA 1
ATOM 4578 C C . SER A 1 584 ? -30.238 -22.254 12.951 1.00 68.12 584 SER A C 1
ATOM 4580 O O . SER A 1 584 ? -29.691 -22.314 11.846 1.00 68.12 584 SER A O 1
ATOM 4582 N N . ALA A 1 585 ? -31.427 -21.673 13.146 1.00 80.25 585 ALA A N 1
ATOM 4583 C CA . ALA A 1 585 ? -32.157 -20.951 12.110 1.00 80.25 585 ALA A CA 1
ATOM 4584 C C . ALA A 1 585 ? -31.315 -19.788 11.553 1.00 80.25 585 ALA A C 1
ATOM 4586 O O . ALA A 1 585 ? -30.542 -19.151 12.277 1.00 80.25 585 ALA A O 1
ATOM 4587 N N . VAL A 1 586 ? -31.443 -19.536 10.251 1.00 82.00 586 VAL A N 1
ATOM 4588 C CA . VAL A 1 586 ? -30.785 -18.414 9.571 1.00 82.00 586 VAL A CA 1
ATOM 4589 C C . VAL A 1 586 ? -31.532 -17.130 9.937 1.00 82.00 586 VAL A C 1
ATOM 4591 O O . VAL A 1 586 ? -32.732 -17.052 9.710 1.00 82.00 586 VAL A O 1
ATOM 4594 N N . LEU A 1 587 ? -30.828 -16.150 10.515 1.00 85.38 587 LEU A N 1
ATOM 4595 C CA . LEU A 1 587 ? -31.379 -14.829 10.855 1.00 85.38 587 LEU A CA 1
ATOM 4596 C C . LEU A 1 587 ? -31.534 -13.952 9.617 1.00 85.38 587 LEU A C 1
ATOM 4598 O O . LEU A 1 587 ? -32.524 -13.255 9.465 1.00 85.38 587 LEU A O 1
ATOM 4602 N N . CYS A 1 588 ? -30.510 -13.968 8.764 1.00 88.69 588 CYS A N 1
ATOM 4603 C CA . CYS A 1 588 ? -30.392 -13.094 7.607 1.00 88.69 588 CYS A CA 1
ATOM 4604 C C . CYS A 1 588 ? -29.716 -13.882 6.488 1.00 88.69 588 CYS A C 1
ATOM 4606 O O . CYS A 1 588 ? -28.701 -14.550 6.726 1.00 88.69 588 CYS A O 1
ATOM 4608 N N . GLN A 1 589 ? -30.254 -13.805 5.279 1.00 92.12 589 GLN A N 1
ATOM 4609 C CA . GLN A 1 589 ? -29.528 -14.209 4.080 1.00 92.12 589 GLN A CA 1
ATOM 4610 C C . GLN A 1 589 ? -28.911 -12.979 3.425 1.00 92.12 589 GLN A C 1
ATOM 4612 O O . GLN A 1 589 ? -29.230 -11.841 3.762 1.00 92.12 589 GLN A O 1
ATOM 4617 N N . GLY A 1 590 ? -27.937 -13.206 2.563 1.00 93.00 590 GLY A N 1
ATOM 4618 C CA . GLY A 1 590 ? -27.286 -12.143 1.832 1.00 93.00 590 GLY A CA 1
ATOM 4619 C C . GLY A 1 590 ? -26.436 -12.690 0.707 1.00 93.00 590 GLY A C 1
ATOM 4620 O O . GLY A 1 590 ? -26.369 -13.897 0.457 1.00 93.00 590 GLY A O 1
ATOM 4621 N N . ARG A 1 591 ? -25.729 -11.786 0.045 1.00 93.56 591 ARG A N 1
ATOM 4622 C CA . ARG A 1 591 ? -24.754 -12.106 -0.993 1.00 93.56 591 ARG A CA 1
ATOM 4623 C C . ARG A 1 591 ? -23.391 -11.619 -0.566 1.00 93.56 591 ARG A C 1
ATOM 4625 O O . ARG A 1 591 ? -23.262 -10.540 0.005 1.00 93.56 591 ARG A O 1
ATOM 4632 N N . TRP A 1 592 ? -22.365 -12.395 -0.861 1.00 92.94 592 TRP A N 1
ATOM 4633 C CA . TRP A 1 592 ? -20.993 -12.001 -0.610 1.00 92.94 592 TRP A CA 1
ATOM 4634 C C . TRP A 1 592 ? -20.154 -12.123 -1.871 1.00 92.94 592 TRP A C 1
ATOM 4636 O O . TRP A 1 592 ? -20.420 -12.936 -2.754 1.00 92.94 592 TRP A O 1
ATOM 4646 N N . GLN A 1 593 ? -19.114 -11.302 -1.934 1.00 90.06 593 GLN A N 1
ATOM 4647 C CA . GLN A 1 593 ? -18.159 -11.295 -3.027 1.00 90.06 593 GLN A CA 1
ATOM 4648 C C . GLN A 1 593 ? -16.759 -11.010 -2.483 1.00 90.06 593 GLN A C 1
ATOM 4650 O O . GLN A 1 593 ? -16.556 -10.148 -1.624 1.00 90.06 593 GLN A O 1
ATOM 4655 N N . GLN A 1 594 ? -15.774 -11.747 -2.995 1.00 87.31 594 GLN A N 1
ATOM 4656 C CA . GLN A 1 594 ? -14.369 -11.488 -2.698 1.00 87.31 594 GLN A CA 1
ATOM 4657 C C . GLN A 1 594 ? -13.838 -10.369 -3.596 1.00 87.31 594 GLN A C 1
ATOM 4659 O O . GLN A 1 594 ? -13.945 -10.447 -4.827 1.00 87.31 594 GLN A O 1
ATOM 4664 N N . PHE A 1 595 ? -13.206 -9.386 -2.964 1.00 86.62 595 PHE A N 1
ATOM 4665 C CA . PHE A 1 595 ? -12.431 -8.318 -3.579 1.00 86.62 595 PHE A CA 1
ATOM 4666 C C . PHE A 1 595 ? -10.971 -8.365 -3.076 1.00 86.62 595 PHE A C 1
ATOM 4668 O O . PHE A 1 595 ? -10.702 -8.939 -2.010 1.00 86.62 595 PHE A O 1
ATOM 4675 N N . PRO A 1 596 ? -10.010 -7.765 -3.806 1.00 81.19 596 PRO A N 1
ATOM 4676 C CA . PRO A 1 596 ? -8.643 -7.561 -3.312 1.00 81.19 596 PRO A CA 1
ATOM 4677 C C . PRO A 1 596 ? -8.574 -6.761 -2.001 1.00 81.19 596 PRO A C 1
ATOM 4679 O O . PRO A 1 596 ? -7.649 -6.938 -1.205 1.00 81.19 596 PRO A O 1
ATOM 4682 N N . GLU A 1 597 ? -9.554 -5.895 -1.757 1.00 81.75 597 GLU A N 1
ATOM 4683 C CA . GLU A 1 597 ? -9.714 -5.092 -0.544 1.00 81.75 597 GLU A CA 1
ATOM 4684 C C . GLU A 1 597 ? -10.133 -5.924 0.674 1.00 81.75 597 GLU A C 1
ATOM 4686 O O . GLU A 1 597 ? -9.754 -5.616 1.805 1.00 81.75 597 GLU A O 1
ATOM 4691 N N . GLY A 1 598 ? -10.913 -6.980 0.445 1.00 87.50 598 GLY A N 1
ATOM 4692 C CA . GLY A 1 598 ? -11.569 -7.762 1.482 1.00 87.50 598 GLY A CA 1
ATOM 4693 C C . GLY A 1 598 ? -12.779 -8.518 0.942 1.00 87.50 598 GLY A C 1
ATOM 4694 O O . GLY A 1 598 ? -13.019 -8.579 -0.262 1.00 87.50 598 GLY A O 1
ATOM 4695 N N . THR A 1 599 ? -13.548 -9.119 1.835 1.00 90.38 599 THR A N 1
ATOM 4696 C CA . THR A 1 599 ? -14.775 -9.833 1.479 1.00 90.38 599 THR A CA 1
ATOM 4697 C C . THR A 1 599 ? -15.953 -8.956 1.839 1.00 90.38 599 THR A C 1
ATOM 4699 O O . THR A 1 599 ? -16.183 -8.689 3.017 1.00 90.38 599 THR A O 1
ATOM 4702 N N . ALA A 1 600 ? -16.674 -8.482 0.829 1.00 91.94 600 ALA A N 1
ATOM 4703 C CA . ALA A 1 600 ? -17.869 -7.686 1.041 1.00 91.94 600 ALA A CA 1
ATOM 4704 C C . ALA A 1 600 ? -19.079 -8.609 1.142 1.00 91.94 600 ALA A C 1
ATOM 4706 O O . ALA A 1 600 ? -19.190 -9.585 0.397 1.00 91.94 600 ALA A O 1
ATOM 4707 N N . VAL A 1 601 ? -19.989 -8.284 2.045 1.00 92.69 601 VAL A N 1
ATOM 4708 C CA . VAL A 1 601 ? -21.248 -8.979 2.272 1.00 92.69 601 VAL A CA 1
ATOM 4709 C C . VAL A 1 601 ? -22.354 -7.935 2.244 1.00 92.69 601 VAL A C 1
ATOM 4711 O O . VAL A 1 601 ? -22.242 -6.897 2.890 1.00 92.69 601 VAL A O 1
ATOM 4714 N N . LYS A 1 602 ? -23.415 -8.194 1.493 1.00 93.12 602 LYS A N 1
ATOM 4715 C CA . LYS A 1 602 ? -24.645 -7.409 1.494 1.00 93.12 602 LYS A CA 1
ATOM 4716 C C . LYS A 1 602 ? -25.751 -8.297 2.035 1.00 93.12 602 LYS A C 1
ATOM 4718 O O . LYS A 1 602 ? -26.001 -9.359 1.469 1.00 93.12 602 LYS A O 1
ATOM 4723 N N . TRP A 1 603 ? -26.368 -7.876 3.126 1.00 91.69 603 TRP A N 1
ATOM 4724 C CA . TRP A 1 603 ? -27.445 -8.614 3.771 1.00 91.69 603 TRP A CA 1
ATOM 4725 C C . TRP A 1 603 ? -28.797 -8.189 3.200 1.00 91.69 603 TRP A C 1
ATOM 4727 O O . TRP A 1 603 ? -29.014 -7.008 2.912 1.00 91.69 603 TRP A O 1
ATOM 4737 N N . ASP A 1 604 ? -29.692 -9.154 3.021 1.00 89.25 604 ASP A N 1
ATOM 4738 C CA . ASP A 1 604 ? -31.055 -8.913 2.566 1.00 89.25 604 ASP A CA 1
ATOM 4739 C C . ASP A 1 604 ? -31.864 -8.325 3.730 1.00 89.25 604 ASP A C 1
ATOM 4741 O O . ASP A 1 604 ? -31.824 -8.810 4.859 1.00 89.25 604 ASP A O 1
ATOM 4745 N N . ARG A 1 605 ? -32.551 -7.210 3.474 1.00 70.81 605 ARG A N 1
ATOM 4746 C CA . ARG A 1 605 ? -33.048 -6.277 4.502 1.00 70.81 605 ARG A CA 1
ATOM 4747 C C . ARG A 1 605 ? -34.331 -6.725 5.216 1.00 70.81 605 ARG A C 1
ATOM 4749 O O . ARG A 1 605 ? -34.966 -5.905 5.865 1.00 70.81 605 ARG A O 1
ATOM 4756 N N . GLU A 1 606 ? -34.749 -7.977 5.060 1.00 57.31 606 GLU A N 1
ATOM 4757 C CA . GLU A 1 606 ? -36.117 -8.403 5.388 1.00 57.31 606 GLU A CA 1
ATOM 4758 C C . GLU A 1 606 ? -36.403 -8.567 6.892 1.00 57.31 606 GLU A C 1
ATOM 4760 O O . GLU A 1 606 ? -37.552 -8.799 7.255 1.00 57.31 606 GLU A O 1
ATOM 4765 N N . VAL A 1 607 ? -35.414 -8.413 7.785 1.00 56.31 607 VAL A N 1
ATOM 4766 C CA . VAL A 1 607 ? -35.608 -8.639 9.230 1.00 56.31 607 VAL A CA 1
ATOM 4767 C C . VAL A 1 607 ? -34.986 -7.515 10.069 1.00 56.31 607 VAL A C 1
ATOM 4769 O O . VAL A 1 607 ? -33.781 -7.266 9.978 1.00 56.31 607 VAL A O 1
ATOM 4772 N N . ASP A 1 608 ? -35.787 -6.887 10.942 1.00 60.88 608 ASP A N 1
ATOM 4773 C CA . ASP A 1 608 ? -35.361 -5.852 11.911 1.00 60.88 608 ASP A CA 1
ATOM 4774 C C . ASP A 1 608 ? -34.193 -6.311 12.817 1.00 60.88 608 ASP A C 1
ATOM 4776 O O . ASP A 1 608 ? -33.389 -5.501 13.284 1.00 60.88 608 ASP A O 1
ATOM 4780 N N . ASP A 1 609 ? -34.013 -7.624 12.996 1.00 59.09 609 ASP A N 1
ATOM 4781 C CA . ASP A 1 609 ? -32.923 -8.217 13.782 1.00 59.09 609 ASP A CA 1
ATOM 4782 C C . ASP A 1 609 ? -31.549 -8.228 13.077 1.00 59.09 609 ASP A C 1
ATOM 4784 O O . ASP A 1 609 ? -30.524 -8.460 13.732 1.00 59.09 609 ASP A O 1
ATOM 4788 N N . CYS A 1 610 ? -31.458 -7.927 11.770 1.00 58.94 610 CYS A N 1
ATOM 4789 C CA . CYS A 1 610 ? -30.159 -7.800 11.084 1.00 58.94 610 CYS A CA 1
ATOM 4790 C C . CYS A 1 610 ? -29.393 -6.520 11.497 1.00 58.94 610 CYS A C 1
ATOM 4792 O O . CYS A 1 610 ? -28.230 -6.351 11.117 1.00 58.94 610 CYS A O 1
ATOM 4794 N N . ALA A 1 611 ? -29.984 -5.651 12.334 1.00 61.00 611 ALA A N 1
ATOM 4795 C CA . ALA A 1 611 ? -29.388 -4.404 12.827 1.00 61.00 611 ALA A CA 1
ATOM 4796 C C . ALA A 1 611 ? -27.975 -4.578 13.420 1.00 61.00 611 ALA A C 1
ATOM 4798 O O . ALA A 1 611 ? -27.137 -3.685 13.306 1.00 61.00 611 ALA A O 1
ATOM 4799 N N . LYS A 1 612 ? -27.666 -5.749 13.994 1.00 69.25 612 LYS A N 1
ATOM 4800 C CA . LYS A 1 612 ? -26.346 -6.038 14.587 1.00 69.25 612 LYS A CA 1
ATOM 4801 C C . LYS A 1 612 ? -25.254 -6.398 13.579 1.00 69.25 612 LYS A C 1
ATOM 4803 O O . LYS A 1 612 ? -24.091 -6.415 13.965 1.00 69.25 612 LYS A O 1
ATOM 4808 N N . ALA A 1 613 ? -25.609 -6.732 12.336 1.00 75.88 613 ALA A N 1
ATOM 4809 C CA . ALA A 1 613 ? -24.669 -7.049 11.258 1.00 75.88 613 ALA A CA 1
ATOM 4810 C C . ALA A 1 613 ? -24.488 -5.884 10.259 1.00 75.88 613 ALA A C 1
ATOM 4812 O O . ALA A 1 613 ? -23.526 -5.879 9.483 1.00 75.88 613 ALA A O 1
ATOM 4813 N N . GLY A 1 614 ? -25.369 -4.878 10.311 1.00 84.50 614 GLY A N 1
ATOM 4814 C CA . GLY A 1 614 ? -25.446 -3.816 9.307 1.00 84.50 614 GLY A CA 1
ATOM 4815 C C . GLY A 1 614 ? -26.029 -4.342 7.995 1.00 84.50 614 GLY A C 1
ATOM 4816 O O . GLY A 1 614 ? -26.151 -5.548 7.793 1.00 84.50 614 GLY A O 1
ATOM 4817 N N . CYS A 1 615 ? -26.390 -3.448 7.076 1.00 87.81 615 CYS A N 1
ATOM 4818 C CA . CYS A 1 615 ? -26.835 -3.863 5.738 1.00 87.81 615 CYS A CA 1
ATOM 4819 C C . CYS A 1 615 ? -25.647 -4.306 4.868 1.00 87.81 615 CYS A C 1
ATOM 4821 O O . CYS A 1 615 ? -25.793 -5.137 3.972 1.00 87.81 615 CYS A O 1
ATOM 4823 N N . PHE A 1 616 ? -24.462 -3.764 5.153 1.00 89.38 616 PHE A N 1
ATOM 4824 C CA . PHE A 1 616 ? -23.226 -4.026 4.430 1.00 89.38 616 PHE A CA 1
ATOM 4825 C C . PHE A 1 616 ? -22.118 -4.405 5.410 1.00 89.38 616 PHE A C 1
ATOM 4827 O O . PHE A 1 616 ? -21.903 -3.723 6.407 1.00 89.38 616 PHE A O 1
ATOM 4834 N N . GLY A 1 617 ? -21.410 -5.490 5.120 1.00 91.00 617 GLY A N 1
ATOM 4835 C CA . GLY A 1 617 ? -20.317 -6.026 5.918 1.00 91.00 617 GLY A CA 1
ATOM 4836 C C . GLY A 1 617 ? -19.030 -6.106 5.121 1.00 91.00 617 GLY A C 1
ATOM 4837 O O . GLY A 1 617 ? -19.026 -6.671 4.033 1.00 91.00 617 GLY A O 1
ATOM 4838 N N . LEU A 1 618 ? -17.930 -5.570 5.641 1.00 91.25 618 LEU A N 1
ATOM 4839 C CA . LEU A 1 618 ? -16.609 -5.728 5.041 1.00 91.25 618 LEU A CA 1
ATOM 4840 C C . LEU A 1 618 ? -15.720 -6.535 5.976 1.00 91.25 618 LEU A C 1
ATOM 4842 O O . LEU A 1 618 ? -15.373 -6.093 7.069 1.00 91.25 618 LEU A O 1
ATOM 4846 N N . ILE A 1 619 ? -15.323 -7.717 5.517 1.00 91.19 619 ILE A N 1
ATOM 4847 C CA . ILE A 1 619 ? -14.337 -8.553 6.187 1.00 91.19 619 ILE A CA 1
ATOM 4848 C C . ILE A 1 619 ? -12.969 -8.197 5.628 1.00 91.19 619 ILE A C 1
ATOM 4850 O O . ILE A 1 619 ? -12.683 -8.434 4.453 1.00 91.19 619 ILE A O 1
ATOM 4854 N N . SER A 1 620 ? -12.100 -7.659 6.473 1.00 85.25 620 SER A N 1
ATOM 4855 C CA . SER A 1 620 ? -10.730 -7.330 6.095 1.00 85.25 620 SER A CA 1
ATOM 4856 C C . SER A 1 620 ? -9.726 -7.998 7.030 1.00 85.25 620 SER A C 1
ATOM 4858 O O . SER A 1 620 ? -9.986 -8.234 8.213 1.00 85.25 620 SER A O 1
ATOM 4860 N N . ALA A 1 621 ? -8.568 -8.354 6.472 1.00 76.38 621 ALA A N 1
ATOM 4861 C CA . ALA A 1 621 ? -7.461 -8.898 7.245 1.00 76.38 621 ALA A CA 1
ATOM 4862 C C . ALA A 1 621 ? -6.615 -7.769 7.834 1.00 76.38 621 ALA A C 1
ATOM 4864 O O . ALA A 1 621 ? -6.108 -6.903 7.112 1.00 76.38 621 ALA A O 1
ATOM 4865 N N . PHE A 1 622 ? -6.410 -7.823 9.147 1.00 63.34 622 PHE A N 1
ATOM 4866 C CA . PHE A 1 622 ? -5.578 -6.900 9.889 1.00 63.34 622 PHE A CA 1
ATOM 4867 C C . PHE A 1 622 ? -4.479 -7.608 10.677 1.00 63.34 622 PHE A C 1
ATOM 4869 O O . PHE A 1 622 ? -4.711 -8.140 11.758 1.00 63.34 622 PHE A O 1
ATOM 4876 N N . GLY A 1 623 ? -3.259 -7.587 10.129 1.00 65.25 623 GLY A N 1
ATOM 4877 C CA . GLY A 1 623 ? -2.142 -8.346 10.689 1.00 65.25 623 GLY A CA 1
ATOM 4878 C C . GLY A 1 623 ? -2.507 -9.827 10.748 1.00 65.25 623 GLY A C 1
ATOM 4879 O O . GLY A 1 623 ? -2.710 -10.445 9.701 1.00 65.25 623 GLY A O 1
ATOM 4880 N N . ASP A 1 624 ? -2.661 -10.311 11.976 1.00 63.00 624 ASP A N 1
ATOM 4881 C CA . ASP A 1 624 ? -3.037 -11.675 12.344 1.00 63.00 624 ASP A CA 1
ATOM 4882 C C . ASP A 1 624 ? -4.461 -11.730 12.922 1.00 63.00 624 ASP A C 1
ATOM 4884 O O . ASP A 1 624 ? -4.772 -12.516 13.805 1.00 63.00 624 ASP A O 1
ATOM 4888 N N . SER A 1 625 ? -5.346 -10.823 12.536 1.00 66.44 625 SER A N 1
ATOM 4889 C CA . SER A 1 625 ? -6.739 -10.825 12.979 1.00 66.44 625 SER A CA 1
ATOM 4890 C C . SER A 1 625 ? -7.651 -10.484 11.819 1.00 66.44 625 SER A C 1
ATOM 4892 O O . SER A 1 625 ? -7.288 -9.733 10.917 1.00 66.44 625 SER A O 1
ATOM 4894 N N . LEU A 1 626 ? -8.860 -11.023 11.845 1.00 83.88 626 LEU A N 1
ATOM 4895 C CA . LEU A 1 626 ? -9.903 -10.683 10.892 1.00 83.88 626 LEU A CA 1
ATOM 4896 C C . LEU A 1 626 ? -10.886 -9.739 11.566 1.00 83.88 626 LEU A C 1
ATOM 4898 O O . LEU A 1 626 ? -11.260 -9.946 12.721 1.00 83.88 626 LEU A O 1
ATOM 4902 N N . ILE A 1 627 ? -11.280 -8.693 10.853 1.00 85.75 627 ILE A N 1
ATOM 4903 C CA . ILE A 1 627 ? -12.201 -7.679 11.352 1.00 85.75 627 ILE A CA 1
ATOM 4904 C C . ILE A 1 627 ? -13.393 -7.616 10.407 1.00 85.75 627 ILE A C 1
ATOM 4906 O O . ILE A 1 627 ? -13.223 -7.619 9.190 1.00 85.75 627 ILE A O 1
ATOM 4910 N N . TYR A 1 628 ? -14.587 -7.565 10.987 1.00 90.94 628 TYR A N 1
ATOM 4911 C CA . TYR A 1 628 ? -15.830 -7.251 10.305 1.00 90.94 628 TYR A CA 1
ATOM 4912 C C . TYR A 1 628 ? -16.211 -5.806 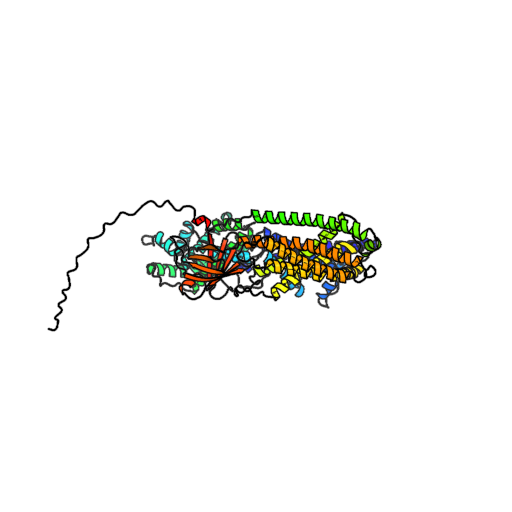10.608 1.00 90.94 628 TYR A C 1
ATOM 4914 O O . TYR A 1 628 ? -16.374 -5.443 11.773 1.00 90.94 628 TYR A O 1
ATOM 4922 N N . GLU A 1 629 ? -16.367 -5.002 9.566 1.00 89.62 629 GLU A N 1
ATOM 4923 C CA . GLU A 1 629 ? -16.884 -3.637 9.626 1.00 89.62 629 GLU A CA 1
ATOM 4924 C C . GLU A 1 629 ? -18.311 -3.634 9.077 1.00 89.62 629 GLU A C 1
ATOM 4926 O O . GLU A 1 629 ? -18.521 -4.000 7.920 1.00 89.62 629 GLU A O 1
ATOM 4931 N N . GLY A 1 630 ? -19.288 -3.255 9.900 1.00 89.31 630 GLY A N 1
ATOM 4932 C CA . GLY A 1 630 ? -20.683 -3.165 9.483 1.00 89.31 630 GLY A CA 1
ATOM 4933 C C . GLY A 1 630 ? -21.127 -1.730 9.224 1.00 89.31 630 GLY A C 1
ATOM 4934 O O . GLY A 1 630 ? -20.782 -0.824 9.983 1.00 89.31 630 GLY A O 1
ATOM 4935 N N . TYR A 1 631 ? -21.903 -1.546 8.160 1.00 87.75 631 TYR A N 1
ATOM 4936 C CA . TYR A 1 631 ? -22.401 -0.261 7.679 1.00 87.75 631 TYR A CA 1
ATOM 4937 C C . TYR A 1 631 ? -23.910 -0.324 7.407 1.00 87.75 631 TYR A C 1
ATOM 4939 O O . TYR A 1 631 ? -24.422 -1.317 6.876 1.00 87.75 631 TYR A O 1
ATOM 4947 N N . ALA A 1 632 ? -24.622 0.753 7.723 1.00 84.19 632 ALA A N 1
ATOM 4948 C CA . ALA A 1 632 ? -26.065 0.874 7.546 1.00 84.19 632 ALA A CA 1
ATOM 4949 C C . ALA A 1 632 ? -26.480 1.062 6.080 1.00 84.19 632 ALA A C 1
ATOM 4951 O O . ALA A 1 632 ? -27.497 0.512 5.659 1.00 84.19 632 ALA A O 1
ATOM 4952 N N . GLU A 1 633 ? -25.705 1.818 5.296 1.00 80.50 633 GLU A N 1
ATOM 4953 C CA . GLU A 1 633 ? -26.116 2.233 3.943 1.00 80.50 633 GLU A CA 1
ATOM 4954 C C . GLU A 1 633 ? -25.115 1.894 2.839 1.00 80.50 633 GLU A C 1
ATOM 4956 O O . GLU A 1 633 ? -25.522 1.493 1.754 1.00 80.50 633 GLU A O 1
ATOM 4961 N N . ARG A 1 634 ? -23.816 2.096 3.078 1.00 83.31 634 ARG A N 1
ATOM 4962 C CA . ARG A 1 634 ? -22.749 1.904 2.084 1.00 83.31 634 ARG A CA 1
ATOM 4963 C C . ARG A 1 634 ? -21.388 1.803 2.764 1.00 83.31 634 ARG A C 1
ATOM 4965 O O . ARG A 1 634 ? -21.224 2.289 3.881 1.00 83.31 634 ARG A O 1
ATOM 4972 N N . PHE A 1 635 ? -20.396 1.255 2.066 1.00 77.25 635 PHE A N 1
ATOM 4973 C CA . PHE A 1 635 ? -18.996 1.149 2.503 1.00 77.25 635 PHE A CA 1
ATOM 4974 C C . PHE A 1 635 ? -18.254 2.499 2.491 1.00 77.25 635 PHE A C 1
ATOM 4976 O O . PHE A 1 635 ? -17.105 2.591 2.062 1.00 77.25 635 PHE A O 1
ATOM 4983 N N . SER A 1 636 ? -18.903 3.575 2.937 1.00 72.06 636 SER A N 1
ATOM 4984 C CA . SER A 1 636 ? -18.306 4.904 3.046 1.00 72.06 636 SER A CA 1
ATOM 4985 C C . SER A 1 636 ? -18.545 5.479 4.434 1.00 72.06 636 SER A C 1
ATOM 4987 O O . SER A 1 636 ? -19.675 5.457 4.917 1.00 72.06 636 SER A O 1
ATOM 4989 N N . GLY A 1 637 ? -17.506 6.063 5.028 1.00 70.06 637 GLY A N 1
ATOM 4990 C CA . GLY A 1 637 ? -17.579 6.684 6.349 1.00 70.06 637 GLY A CA 1
ATOM 4991 C C . GLY A 1 637 ? -17.131 5.757 7.477 1.00 70.06 637 GLY A C 1
ATOM 4992 O O . GLY A 1 637 ? -16.425 4.769 7.262 1.00 70.06 637 GLY A O 1
ATOM 4993 N N . THR A 1 638 ? -17.496 6.127 8.701 1.00 69.75 638 THR A N 1
ATOM 4994 C CA . THR A 1 638 ? -17.159 5.367 9.906 1.00 69.75 638 THR A CA 1
ATOM 4995 C C . THR A 1 638 ? -18.084 4.154 10.002 1.00 69.75 638 THR A C 1
ATOM 4997 O O . THR A 1 638 ? -19.292 4.344 9.898 1.00 69.75 638 THR A O 1
ATOM 5000 N N . PRO A 1 639 ? -17.566 2.928 10.196 1.00 80.25 639 PRO A N 1
ATOM 5001 C CA . PRO A 1 639 ? -18.424 1.767 10.407 1.00 80.25 639 PRO A CA 1
ATOM 5002 C C . PRO A 1 639 ? -19.280 1.959 11.662 1.00 80.25 639 PRO A C 1
ATOM 5004 O O . PRO A 1 639 ? -18.780 2.443 12.684 1.00 80.25 639 PRO A O 1
ATOM 5007 N N . ASP A 1 640 ? -20.545 1.551 11.593 1.00 78.94 640 ASP A N 1
ATOM 5008 C CA . ASP A 1 640 ? -21.497 1.653 12.704 1.00 78.94 640 ASP A CA 1
ATOM 5009 C C . ASP A 1 640 ? -21.089 0.734 13.855 1.00 78.94 640 ASP A C 1
ATOM 5011 O O . ASP A 1 640 ? -21.234 1.069 15.033 1.00 78.94 640 ASP A O 1
ATOM 5015 N N . PHE A 1 641 ? -20.508 -0.416 13.511 1.00 80.00 641 PHE A N 1
ATOM 5016 C CA . PHE A 1 641 ? -19.913 -1.325 14.475 1.00 80.00 641 PHE A CA 1
ATOM 5017 C C . PHE A 1 641 ? -18.766 -2.136 13.855 1.00 80.00 641 PHE A C 1
ATOM 5019 O O . PHE A 1 641 ? -18.663 -2.312 12.638 1.00 80.00 641 PHE A O 1
ATOM 5026 N N . VAL A 1 642 ? -17.878 -2.625 14.721 1.00 82.75 642 VAL A N 1
ATOM 5027 C CA . VAL A 1 642 ? -16.667 -3.363 14.347 1.00 82.75 642 VAL A CA 1
ATOM 5028 C C . VAL A 1 642 ? -16.534 -4.591 15.241 1.00 82.75 642 VAL A C 1
ATOM 5030 O O . VAL A 1 642 ? -16.660 -4.483 16.461 1.00 82.75 642 VAL A O 1
ATOM 5033 N N . VAL A 1 643 ? -16.282 -5.760 14.649 1.00 86.31 643 VAL A N 1
ATOM 5034 C CA . VAL A 1 643 ? -16.236 -7.049 15.361 1.00 86.31 643 VAL A CA 1
ATOM 5035 C C . VAL A 1 643 ? -14.996 -7.834 14.964 1.00 86.31 643 VAL A C 1
ATOM 5037 O O . VAL A 1 643 ? -14.640 -7.883 13.787 1.00 86.31 643 VAL A O 1
ATOM 5040 N N . GLN A 1 644 ? -14.356 -8.495 15.929 1.00 85.31 644 GLN A N 1
ATOM 5041 C CA . GLN A 1 644 ? -13.281 -9.432 15.626 1.00 85.31 644 GLN A CA 1
ATOM 5042 C C . GLN A 1 644 ? -13.867 -10.765 15.155 1.00 85.31 644 GLN A C 1
ATOM 5044 O O . GLN A 1 644 ? -14.752 -11.341 15.792 1.00 85.31 644 GLN A O 1
ATOM 5049 N N . LEU A 1 645 ? -13.350 -11.264 14.039 1.00 87.50 645 LEU A N 1
ATOM 5050 C CA . LEU A 1 645 ? -13.770 -12.512 13.429 1.00 87.50 645 LEU A CA 1
ATOM 5051 C C . LEU A 1 645 ? -12.797 -13.639 13.767 1.00 87.50 645 LEU A C 1
ATOM 5053 O O . LEU A 1 645 ? -11.582 -13.502 13.629 1.00 87.50 645 LEU A O 1
ATOM 5057 N N . ASN A 1 646 ? -13.354 -14.787 14.135 1.00 85.94 646 ASN A N 1
ATOM 5058 C CA . ASN A 1 646 ? -12.631 -16.040 14.290 1.00 85.94 646 ASN A CA 1
ATOM 5059 C C . ASN A 1 646 ? -13.109 -17.026 13.226 1.00 85.94 646 ASN A C 1
ATOM 5061 O O . ASN A 1 646 ? -14.285 -17.384 13.179 1.00 85.94 646 ASN A O 1
ATOM 5065 N N . VAL A 1 647 ? -12.198 -17.479 12.368 1.00 85.69 647 VAL A N 1
ATOM 5066 C CA . VAL A 1 647 ? -12.512 -18.483 11.346 1.00 85.69 647 VAL A CA 1
ATOM 5067 C C . VAL A 1 647 ? -12.365 -19.864 11.961 1.00 85.69 647 VAL A C 1
ATOM 5069 O O . VAL A 1 647 ? -11.283 -20.225 12.418 1.00 85.69 647 VAL A O 1
ATOM 5072 N N . ARG A 1 648 ? -13.444 -20.647 11.954 1.00 80.56 648 ARG A N 1
ATOM 5073 C CA . ARG A 1 648 ? -13.413 -22.049 12.365 1.00 80.56 648 ARG A CA 1
ATOM 5074 C C . ARG A 1 648 ? -13.219 -22.931 11.143 1.00 80.56 648 ARG A C 1
ATOM 5076 O O . ARG A 1 648 ? -14.054 -22.963 10.236 1.00 80.56 648 ARG A O 1
ATOM 5083 N N . THR A 1 649 ? -12.117 -23.665 11.125 1.00 68.25 649 THR A N 1
ATOM 5084 C CA . THR A 1 649 ? -11.894 -24.738 10.163 1.00 68.25 649 THR A CA 1
ATOM 5085 C C . THR A 1 649 ? -12.846 -25.890 10.464 1.00 68.25 649 THR A C 1
ATOM 5087 O O . THR A 1 649 ? -12.933 -26.356 11.593 1.00 68.25 649 THR A O 1
ATOM 5090 N N . SER A 1 650 ? -13.569 -26.364 9.444 1.00 56.38 650 SER A N 1
ATOM 5091 C CA . SER A 1 650 ? -14.534 -27.473 9.554 1.00 56.38 650 SER A CA 1
ATOM 5092 C C . SER A 1 650 ? -13.966 -28.733 10.231 1.00 56.38 650 SER A C 1
ATOM 5094 O O . SER A 1 650 ? -14.743 -29.529 10.752 1.00 56.38 650 SER A O 1
ATOM 5096 N N . ALA A 1 651 ? -12.643 -28.924 10.220 1.00 51.41 651 ALA A N 1
ATOM 5097 C CA . ALA A 1 651 ? -11.972 -30.054 10.859 1.00 51.41 651 ALA A CA 1
ATOM 5098 C C . ALA A 1 651 ? -12.115 -30.050 12.393 1.00 51.41 651 ALA A C 1
ATOM 5100 O O . ALA A 1 651 ? -12.262 -31.113 12.990 1.00 51.41 651 ALA A O 1
ATOM 5101 N N . ASP A 1 652 ? -12.187 -28.876 13.027 1.00 47.69 652 ASP A N 1
ATOM 5102 C CA . ASP A 1 652 ? -12.289 -28.766 14.490 1.00 47.69 652 ASP A CA 1
ATOM 5103 C C . ASP A 1 652 ? -13.669 -29.177 15.028 1.00 47.69 652 ASP A C 1
ATOM 5105 O O . ASP A 1 652 ? -13.841 -29.372 16.228 1.00 47.69 652 ASP A O 1
ATOM 5109 N N . ALA A 1 653 ? -14.666 -29.336 14.152 1.00 45.12 653 ALA A N 1
ATOM 5110 C CA . ALA A 1 653 ? -15.994 -29.815 14.528 1.00 45.12 653 ALA A CA 1
ATOM 5111 C C . ALA A 1 653 ? -16.093 -31.353 14.603 1.00 45.12 653 ALA A C 1
ATOM 5113 O O . ALA A 1 653 ? -17.112 -31.857 15.068 1.00 45.12 653 ALA A O 1
ATOM 5114 N N . SER A 1 654 ? -15.075 -32.094 14.144 1.00 43.75 654 SER A N 1
ATOM 5115 C CA . SER A 1 654 ? -15.102 -33.565 14.081 1.00 43.75 654 SER A CA 1
ATOM 5116 C C . SER A 1 654 ? -14.339 -34.258 15.215 1.00 43.75 654 SER A C 1
ATOM 5118 O O . SER A 1 654 ? -14.464 -35.471 15.374 1.00 43.75 654 SER A O 1
ATOM 5120 N N . THR A 1 655 ? -13.552 -33.533 16.010 1.00 41.50 655 THR A N 1
ATOM 5121 C CA . THR A 1 655 ? -12.662 -34.132 17.016 1.00 41.50 655 THR A CA 1
ATOM 5122 C C . THR A 1 655 ? -13.172 -33.790 18.416 1.00 41.50 655 THR A C 1
ATOM 5124 O O . THR A 1 655 ? -13.115 -32.638 18.832 1.00 41.50 655 THR A O 1
ATOM 5127 N N . LYS A 1 656 ? -13.635 -34.814 19.149 1.00 41.66 656 LYS A N 1
ATOM 5128 C CA . LYS A 1 656 ? -14.330 -34.786 20.459 1.00 41.66 656 LYS A CA 1
ATOM 5129 C C . LYS A 1 656 ? -15.850 -34.607 20.401 1.00 41.66 656 LYS A C 1
ATOM 5131 O O . LYS A 1 656 ? -16.417 -33.727 21.043 1.00 41.66 656 LYS A O 1
ATOM 5136 N N . GLN A 1 657 ? -16.522 -35.534 19.729 1.00 33.28 657 GLN A N 1
ATOM 5137 C CA . GLN A 1 657 ? -17.814 -35.993 20.231 1.00 33.28 657 GLN A CA 1
ATOM 5138 C C . GLN A 1 657 ? -17.514 -36.984 21.379 1.00 33.28 657 GLN A C 1
ATOM 5140 O O . GLN A 1 657 ? -16.787 -37.950 21.138 1.00 33.28 657 GLN A O 1
ATOM 5145 N N . PRO A 1 658 ? -17.951 -36.739 22.630 1.00 36.59 658 PRO A N 1
ATOM 5146 C CA . PRO A 1 658 ? -17.882 -37.765 23.664 1.00 36.59 658 PRO A CA 1
ATOM 5147 C C . PRO A 1 658 ? -18.758 -38.956 23.239 1.00 36.59 658 PRO A C 1
ATOM 5149 O O . PRO A 1 658 ? -19.760 -38.743 22.547 1.00 36.59 658 PRO A O 1
ATOM 5152 N N . PRO A 1 659 ? -18.381 -40.199 23.587 1.00 34.38 659 PRO A N 1
ATOM 5153 C CA . PRO A 1 659 ? -19.134 -41.381 23.185 1.00 34.38 659 PRO A CA 1
ATOM 5154 C C . PRO A 1 659 ? -20.588 -41.284 23.682 1.00 34.38 659 PRO A C 1
ATOM 5156 O O . PRO A 1 659 ? -20.821 -40.779 24.782 1.00 34.38 659 PRO A O 1
ATOM 5159 N N . PRO A 1 660 ? -21.576 -41.738 22.890 1.00 41.62 660 PRO A N 1
ATOM 5160 C CA . PRO A 1 660 ? -22.971 -41.719 23.297 1.00 41.62 660 PRO A CA 1
ATOM 5161 C C . PRO A 1 660 ? -23.169 -42.789 24.371 1.00 41.62 660 PRO A C 1
ATOM 5163 O O . PRO A 1 660 ? -23.271 -43.975 24.072 1.00 41.62 660 PRO A O 1
ATOM 5166 N N . GLY A 1 661 ? -23.184 -42.369 25.628 1.00 43.25 661 GLY A N 1
ATOM 5167 C CA . GLY A 1 661 ? -23.405 -43.251 26.761 1.00 43.25 661 GLY A CA 1
ATOM 5168 C C . GLY A 1 661 ? -23.987 -42.475 27.924 1.00 43.25 661 GLY A C 1
ATOM 5169 O O . GLY A 1 661 ? -23.237 -42.025 28.773 1.00 43.25 661 GLY A O 1
ATOM 5170 N N . GLU A 1 662 ? -25.306 -42.282 27.905 1.00 36.00 662 GLU A N 1
ATOM 5171 C CA . GLU A 1 662 ? -26.192 -42.467 29.062 1.00 36.00 662 GLU A CA 1
ATOM 5172 C C . GLU A 1 662 ? -27.639 -42.202 28.630 1.00 36.00 662 GLU A C 1
ATOM 5174 O O . GLU A 1 662 ? -28.080 -41.079 28.387 1.00 36.00 662 GLU A O 1
ATOM 5179 N N . THR A 1 663 ? -28.364 -43.301 28.458 1.00 39.19 663 THR A N 1
ATOM 5180 C CA . THR A 1 663 ? -29.803 -43.359 28.217 1.00 39.19 663 THR A CA 1
ATOM 5181 C C . THR A 1 663 ? -30.540 -42.824 29.454 1.00 39.19 663 THR A C 1
ATOM 5183 O O . THR A 1 663 ? -30.267 -43.307 30.554 1.00 39.19 663 THR A O 1
ATOM 5186 N N . PRO A 1 664 ? -31.489 -41.879 29.329 1.00 38.06 664 PRO A N 1
ATOM 5187 C CA . PRO A 1 664 ? -32.303 -41.449 30.463 1.00 38.06 664 PRO A CA 1
ATOM 5188 C C . PRO A 1 664 ? -33.278 -42.561 30.906 1.00 38.06 664 PRO A C 1
ATOM 5190 O O . PRO A 1 664 ? -33.650 -43.416 30.093 1.00 38.06 664 PRO A O 1
ATOM 5193 N N . PRO A 1 665 ? -33.698 -42.576 32.187 1.00 39.38 665 PRO A N 1
ATOM 5194 C CA . PRO A 1 665 ? -34.497 -43.654 32.753 1.00 39.38 665 PRO A CA 1
ATOM 5195 C C . PRO A 1 665 ? -35.884 -43.727 32.108 1.00 39.38 665 PRO A C 1
ATOM 5197 O O . PRO A 1 665 ? -36.591 -42.733 31.946 1.00 39.38 665 PRO A O 1
ATOM 5200 N N . LYS A 1 666 ? -36.249 -44.959 31.756 1.00 33.34 666 LYS A N 1
ATOM 5201 C CA . LYS A 1 666 ? -37.511 -45.388 31.152 1.00 33.34 666 LYS A CA 1
ATOM 5202 C C . LYS A 1 666 ? -38.689 -44.943 32.032 1.00 33.34 666 LYS A C 1
ATOM 5204 O O . LYS A 1 666 ? -38.868 -45.465 33.127 1.00 33.34 666 LYS A O 1
ATOM 5209 N N . THR A 1 667 ? -39.480 -43.979 31.564 1.00 41.00 667 THR A N 1
ATOM 5210 C CA . THR A 1 667 ? -40.768 -43.631 32.181 1.00 41.00 667 THR A CA 1
ATOM 5211 C C . THR A 1 667 ? -41.836 -44.592 31.661 1.00 41.00 667 THR A C 1
ATOM 5213 O O . THR A 1 667 ? -41.974 -44.792 30.454 1.00 41.00 667 THR A O 1
ATOM 5216 N N . GLU A 1 668 ? -42.536 -45.232 32.588 1.00 42.66 668 GLU A N 1
ATOM 5217 C CA . GLU A 1 668 ? -43.615 -46.195 32.362 1.00 42.66 668 GLU A CA 1
ATOM 5218 C C . GLU A 1 668 ? -44.856 -45.501 31.751 1.00 42.66 668 GLU A C 1
ATOM 5220 O O . GLU A 1 668 ? -45.169 -44.374 32.147 1.00 42.66 668 GLU A O 1
ATOM 5225 N N . PRO A 1 669 ? -45.567 -46.108 30.779 1.00 42.44 669 PRO A N 1
ATOM 5226 C CA . PRO A 1 669 ? -46.744 -45.492 30.170 1.00 42.44 669 PRO A CA 1
ATOM 5227 C C . PRO A 1 669 ? -48.014 -45.713 31.017 1.00 42.44 669 PRO A C 1
ATOM 5229 O O . PRO A 1 669 ? -48.188 -46.794 31.581 1.00 42.44 669 PRO A O 1
ATOM 5232 N N . PRO A 1 670 ? -48.942 -44.737 31.086 1.00 42.81 670 PRO A N 1
ATOM 5233 C CA . PRO A 1 670 ? -50.201 -44.901 31.806 1.00 42.81 670 PRO A CA 1
ATOM 5234 C C . PRO A 1 670 ? -51.207 -45.756 31.017 1.00 42.81 670 PRO A C 1
ATOM 5236 O O . PRO A 1 670 ? -51.272 -45.710 29.788 1.00 42.81 670 PRO A O 1
ATOM 5239 N N . ALA A 1 671 ? -52.006 -46.526 31.759 1.00 44.72 671 ALA A N 1
ATOM 5240 C CA . ALA A 1 671 ? -53.019 -47.455 31.261 1.00 44.72 671 ALA A CA 1
ATOM 5241 C C . ALA A 1 671 ? -54.148 -46.775 30.444 1.00 44.72 671 ALA A C 1
ATOM 5243 O O . ALA A 1 671 ? -54.510 -45.627 30.724 1.00 44.72 671 ALA A O 1
ATOM 5244 N N . PRO A 1 672 ? -54.754 -47.480 29.466 1.00 43.38 672 PRO A N 1
ATOM 5245 C CA . PRO A 1 672 ? -55.775 -46.914 28.591 1.00 43.38 672 PRO A CA 1
ATOM 5246 C C . PRO A 1 672 ? -57.152 -46.854 29.272 1.00 43.38 672 PRO A C 1
ATOM 5248 O O . PRO A 1 672 ? -57.625 -47.831 29.852 1.00 43.38 672 PRO A O 1
ATOM 5251 N N . ARG A 1 673 ? -57.817 -45.697 29.159 1.00 39.16 673 ARG A N 1
ATOM 5252 C CA . ARG A 1 673 ? -59.229 -45.506 29.521 1.00 39.16 673 ARG A CA 1
ATOM 5253 C C . ARG A 1 673 ? -60.133 -46.081 28.430 1.00 39.16 673 ARG A C 1
ATOM 5255 O O . ARG A 1 673 ? -60.003 -45.730 27.261 1.00 39.16 673 ARG A O 1
ATOM 5262 N N . THR A 1 674 ? -61.062 -46.933 28.839 1.00 38.97 674 THR A N 1
ATOM 5263 C CA . THR A 1 674 ? -62.161 -47.477 28.039 1.00 38.97 674 THR A CA 1
ATOM 5264 C C . THR A 1 674 ? -63.235 -46.414 27.772 1.00 38.97 674 THR A C 1
ATOM 5266 O O . THR A 1 674 ? -63.636 -45.681 28.673 1.00 38.97 674 THR A O 1
ATOM 5269 N N . SER A 1 675 ? -63.697 -46.345 26.520 1.00 37.75 675 SER A N 1
ATOM 5270 C CA . SER A 1 675 ? -64.845 -45.544 26.069 1.00 37.75 675 SER A CA 1
ATOM 5271 C C . SER A 1 675 ? -66.116 -46.409 26.071 1.00 37.75 675 SER A C 1
ATOM 5273 O O . SER A 1 675 ? -66.020 -47.570 25.663 1.00 37.75 675 SER A O 1
ATOM 5275 N N . PRO A 1 676 ? -67.295 -45.908 26.488 1.00 45.69 676 PRO A N 1
ATOM 5276 C CA . PRO A 1 676 ? -68.556 -46.621 26.331 1.00 45.69 676 PRO A CA 1
ATOM 5277 C C . PRO A 1 676 ? -69.183 -46.403 24.947 1.00 45.69 676 PRO A C 1
ATOM 5279 O O . PRO A 1 676 ? -69.031 -45.355 24.324 1.00 45.69 676 PRO A O 1
ATOM 5282 N N . ALA A 1 677 ? -69.871 -47.452 24.497 1.00 37.88 677 ALA A N 1
ATOM 5283 C CA . ALA A 1 677 ? -70.473 -47.635 23.185 1.00 37.88 677 ALA A CA 1
ATOM 5284 C C . ALA A 1 677 ? -71.712 -46.757 22.932 1.00 37.88 677 ALA A C 1
ATOM 5286 O O . ALA A 1 677 ? -72.582 -46.620 23.791 1.00 37.88 677 ALA A O 1
ATOM 5287 N N . GLU A 1 678 ? -71.803 -46.240 21.707 1.00 38.78 678 GLU A N 1
ATOM 5288 C CA . GLU A 1 678 ? -72.975 -45.576 21.136 1.00 38.78 678 GLU A CA 1
ATOM 5289 C C . GLU A 1 678 ? -73.887 -46.627 20.482 1.00 38.78 678 GLU A C 1
ATOM 5291 O O . GLU A 1 678 ? -73.461 -47.391 19.614 1.00 38.78 678 GLU A O 1
ATOM 5296 N N . ALA A 1 679 ? -75.143 -46.684 20.929 1.00 40.50 679 ALA A N 1
ATOM 5297 C CA . ALA A 1 679 ? -76.178 -47.562 20.402 1.00 40.50 679 ALA A CA 1
ATOM 5298 C C . ALA A 1 679 ? -76.866 -46.913 19.192 1.00 40.50 679 ALA A C 1
ATOM 5300 O O . ALA A 1 679 ? -77.390 -45.804 19.279 1.00 40.50 679 ALA A O 1
ATOM 5301 N N . THR A 1 680 ? -76.882 -47.623 18.066 1.00 37.47 680 THR A N 1
ATOM 5302 C CA . THR A 1 680 ? -77.603 -47.253 16.844 1.00 37.47 680 THR A CA 1
ATOM 5303 C C . THR A 1 680 ? -78.949 -47.975 16.823 1.00 37.47 680 THR A C 1
ATOM 5305 O O . THR A 1 680 ? -78.991 -49.203 16.790 1.00 37.47 680 THR A O 1
ATOM 5308 N N . THR A 1 681 ? -80.053 -47.227 16.812 1.00 44.16 681 THR A N 1
ATOM 5309 C CA . THR A 1 681 ? -81.404 -47.769 16.596 1.00 44.16 681 THR A CA 1
ATOM 5310 C C . THR A 1 681 ? -81.866 -47.370 15.197 1.00 44.16 681 THR A C 1
ATOM 5312 O O . THR A 1 681 ? -82.139 -46.199 14.942 1.00 44.16 681 THR A O 1
ATOM 5315 N N . SER A 1 682 ? -81.944 -48.339 14.282 1.00 38.38 682 SER A N 1
ATOM 5316 C CA . SER A 1 682 ? -82.629 -48.196 12.994 1.00 38.38 682 SER A CA 1
ATOM 5317 C C . SER A 1 682 ? -84.067 -48.693 13.123 1.00 38.38 682 SER A C 1
ATOM 5319 O O . SER A 1 682 ? -84.280 -49.826 13.554 1.00 38.38 682 SER A O 1
ATOM 5321 N N . VAL A 1 683 ? -85.038 -47.889 12.694 1.00 48.34 683 VAL A N 1
ATOM 5322 C CA . VAL A 1 683 ? -86.405 -48.345 12.410 1.00 48.34 683 VAL A CA 1
ATOM 5323 C C . VAL A 1 683 ? -86.578 -48.342 10.894 1.00 48.34 683 VAL A C 1
ATOM 5325 O O . VAL A 1 683 ? -86.389 -47.318 10.241 1.00 48.34 683 VAL A O 1
ATOM 5328 N N . ALA A 1 684 ? -86.866 -49.525 10.357 1.00 46.50 684 ALA A N 1
ATOM 5329 C CA . ALA A 1 684 ? -87.131 -49.804 8.951 1.00 46.50 684 ALA A CA 1
ATOM 5330 C C . ALA A 1 684 ? -88.627 -49.632 8.616 1.00 46.50 684 ALA A C 1
ATOM 5332 O O . ALA A 1 684 ? -89.455 -49.647 9.528 1.00 46.50 684 ALA A O 1
ATOM 5333 N N . PRO A 1 685 ? -89.000 -49.560 7.327 1.00 58.41 685 PRO A N 1
ATOM 5334 C CA . PRO A 1 685 ? -90.362 -49.814 6.885 1.00 58.41 6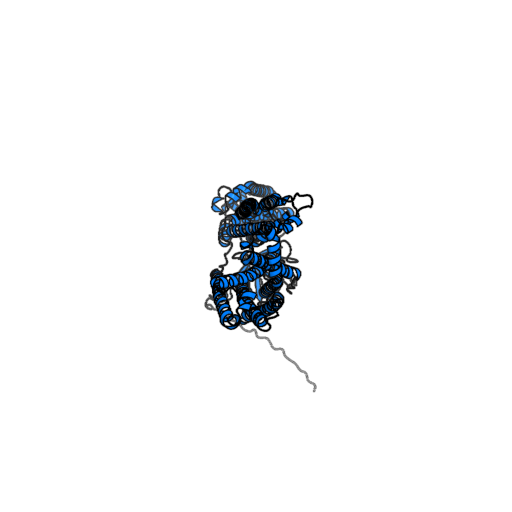85 PRO A CA 1
ATOM 5335 C C . PRO A 1 685 ? -90.509 -51.254 6.360 1.00 58.41 685 PRO A C 1
ATOM 5337 O O . PRO A 1 685 ? -89.941 -51.590 5.321 1.00 58.41 685 PRO A O 1
ATOM 5340 N N . HIS A 1 686 ? -91.245 -52.094 7.094 1.00 37.84 686 HIS A N 1
ATOM 5341 C CA . HIS A 1 686 ? -92.457 -52.812 6.657 1.00 37.84 686 HIS A CA 1
ATOM 5342 C C . HIS A 1 686 ? -92.943 -53.790 7.726 1.00 37.84 686 HIS A C 1
ATOM 5344 O O . HIS A 1 686 ? -92.102 -54.541 8.268 1.00 37.84 686 HIS A O 1
#